Protein AF-A0A7Z9E527-F1 (afdb_monomer_lite)

pLDDT: mean 91.77, std 8.05, range [50.25, 98.88]

Foldseek 3Di:
DLVVLVCCCPWQAAPLFWKQDPLATDTNLDLLNLLSQLLQQCVQLFLLLVPLQDPLVQLVVLCCVQPVQDADPDDVCRQVRRLVCLVPPPFDADDRRQAGCDPDVLPVLVLVQVQVQLQVVQQQLLWGKDAQQAWEDQPFITGRARIFTANDDDAWAAAPRYIDAAGLEGEHEDGGNNCCSLVPVVQLSNLQRPRAWYWYQDPPVLDIWIWGHDPSHTDTDAADPVCWDDRPSRAQKIARSVLCDDPVNPSVDPPRVVHRIDGPDDDHRHNHDDHDHPDQAAQQDPQRQPAHQAAARHGSSLCRHQAAGSPFDDDPSGTAGRHLSNSSSSSSSSCNNGGSNRSCSSDRSSSNSVSSVVQVVQQVCQVVVLVVQVVLLVVLVVCCCPPQVFPWKWWFWPSQDPGGDGSSGATEMETAPRPDPPQVVSLVVSVVSDVVRRHHYDYQPDPPDRPVRVCRVVPRIDID

Secondary structure (DSSP, 8-state):
-HHHHHHHHHHSPPPS-EEEETTEEEETTBHHHHHHHHHHHHHHH-HHHHHTTS-HHHHHHHHHHHH-----SSHHHHHHHHHHHHHH--------------SS-THHHHHHHHHHHHHHHHHHHT-EEEETTSEEEETTEEE--SEEEE--TTS-EE-SSEEES--SEEEEEE-TT-HHIIIIIIHHHHHHHT-SEEEEEETTTTEEEEEEEETTEEEEEPP-TTS-B--SSSTTEEE-GGGTS-SS--TTSSS-SS-SEEE-S-PPPPPPPPP-SSS--TTSS-------SS--PPPHHHHHHHPPP--EEEETTEEEES-HHHHHHHHHHHHHHHHHHHHGGGS-HHHHHHHHHHHHHHHHTHHHHHHHHHHHHHHHHHHHHHHH----EEEESTTSSSSPP-TT--EEEEES---S--HHHHHHHHHHH-SSS-EEEEETT-TT--HHHHHHHHHT-EE-

Radius of gyration: 25.35 Å; chains: 1; bounding box: 60×42×80 Å

InterPro domains:
  IPR008538 Putative restriction endonuclease [PF05685] (104-223)
  IPR008538 Putative restriction endonuclease [cd06260] (107-224)
  IPR011335 Restriction endonuclease type II-like [SSF52980] (105-245)
  IPR012296 Nuclease, putative, TT1808 [G3DS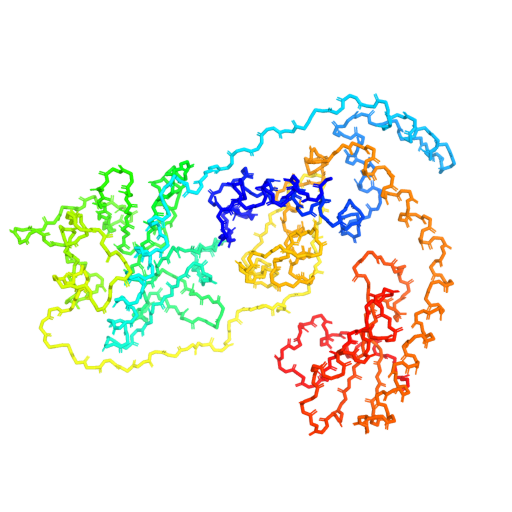A:3.90.1570.10] (95-245)

Sequence (464 aa):
MTSNLFNEFIDAGPEAKLELIESKLIVGNTLVGSRLLLKQILTGWGARAAIALAPIQQWLEALRLTYNAPIPDSTEAIITTLQTWAASFPYQPEDLIPGFRGEENHHNPIRSYISHSLWEIAERLGGQSFSRDFVMRLGNNGFTPDILLFLGPPRNTLREYYLEGPAEMVIEILRPGHEYADRIIKRDYYAAGGVPEYIILSLAQKEIEFWRLFNGKYERMAPDASGCYRPQSVPGLVFAPDNLWREDEDWYSWPQDPPIVYIEGTQPKGRRLRTVENGLGWGCLPFNPQLQLEPVPISFEQYISWSPEAKFEFWDGKPQIGSKEGIRNLMGMLLMTFGLADALKVLPPVEWVTALLETETLSWQDAQRKAVWWDLARQAATLLRSKYGVTRLGVIGDLVKPEPLNFWSEITLVVWDLTERKDYEIYHDLSNLSKEPEINFIEADSKYATLAQQQAISQLLVEI

Structure (mmCIF, N/CA/C/O backbone):
data_AF-A0A7Z9E527-F1
#
_entry.id   AF-A0A7Z9E527-F1
#
loop_
_atom_site.group_PDB
_atom_site.id
_atom_site.type_symbol
_atom_site.label_atom_id
_atom_site.label_alt_id
_atom_site.label_comp_id
_atom_site.label_asym_id
_atom_site.label_entity_id
_atom_site.label_seq_id
_atom_site.pdbx_PDB_ins_code
_atom_site.Cartn_x
_atom_site.Cartn_y
_atom_site.Cartn_z
_atom_site.occupancy
_atom_site.B_iso_or_equiv
_atom_site.auth_seq_id
_atom_site.auth_comp_id
_atom_site.auth_asym_id
_atom_site.auth_atom_id
_atom_site.pdbx_PDB_model_num
ATOM 1 N N . MET A 1 1 ? -1.640 22.005 12.078 1.00 50.25 1 MET A N 1
ATOM 2 C CA . MET A 1 1 ? -1.022 20.740 11.621 1.00 50.25 1 MET A CA 1
ATOM 3 C C . MET A 1 1 ? -1.557 20.296 10.262 1.00 50.25 1 MET A C 1
ATOM 5 O O . MET A 1 1 ? -0.746 19.957 9.415 1.00 50.25 1 MET A O 1
ATOM 9 N N . THR A 1 2 ? -2.868 20.374 10.002 1.00 59.31 2 THR A N 1
ATOM 10 C CA . THR A 1 2 ? -3.503 19.885 8.758 1.00 59.31 2 THR A CA 1
ATOM 11 C C . THR A 1 2 ? -2.984 20.513 7.456 1.00 59.31 2 THR A C 1
ATOM 13 O O . THR A 1 2 ? -2.770 19.783 6.496 1.00 59.31 2 THR A O 1
ATOM 16 N N . SER A 1 3 ? -2.722 21.827 7.410 1.00 66.00 3 SER A N 1
ATOM 17 C CA . SER A 1 3 ? -2.183 22.487 6.203 1.00 66.00 3 SER A CA 1
ATOM 18 C C . SER A 1 3 ? -0.763 22.031 5.858 1.00 66.00 3 SER A C 1
ATOM 20 O O . SER A 1 3 ? -0.445 21.844 4.691 1.00 66.00 3 SER A O 1
ATOM 22 N N . ASN A 1 4 ? 0.081 21.814 6.872 1.00 82.44 4 ASN A N 1
ATOM 23 C CA . ASN A 1 4 ? 1.461 21.377 6.664 1.00 82.44 4 ASN A CA 1
ATOM 24 C C . ASN A 1 4 ? 1.512 19.912 6.222 1.00 82.44 4 ASN A C 1
ATOM 26 O O . ASN A 1 4 ? 2.269 19.599 5.313 1.00 82.44 4 ASN A O 1
ATOM 30 N N . LEU A 1 5 ? 0.676 19.046 6.811 1.00 86.94 5 LEU A N 1
ATOM 31 C CA . LEU A 1 5 ? 0.593 17.640 6.407 1.00 86.94 5 LEU A CA 1
ATOM 32 C C . LEU A 1 5 ? 0.052 17.489 4.979 1.00 86.94 5 LEU A C 1
ATOM 34 O O . LEU A 1 5 ? 0.564 16.674 4.223 1.00 86.94 5 LEU A O 1
ATOM 38 N N . PHE A 1 6 ? -0.955 18.282 4.595 1.00 86.62 6 PHE A N 1
ATOM 39 C CA . PHE A 1 6 ? -1.461 18.282 3.221 1.00 86.62 6 PHE A CA 1
ATOM 40 C C . PHE A 1 6 ? -0.376 18.683 2.217 1.00 86.62 6 PHE A C 1
ATOM 42 O O . PHE A 1 6 ? -0.167 17.971 1.239 1.00 86.62 6 PHE A O 1
ATOM 49 N N . ASN A 1 7 ? 0.348 19.775 2.481 1.00 85.94 7 ASN A N 1
ATOM 50 C CA . ASN A 1 7 ? 1.437 20.215 1.608 1.00 85.94 7 ASN A CA 1
ATOM 51 C C . ASN A 1 7 ? 2.556 19.162 1.546 1.00 85.94 7 ASN A C 1
ATOM 53 O O . ASN A 1 7 ? 2.997 18.811 0.461 1.00 85.94 7 ASN A O 1
ATOM 57 N N . GLU A 1 8 ? 2.957 18.573 2.678 1.00 84.62 8 GLU A N 1
ATOM 58 C CA . GLU A 1 8 ? 3.933 17.471 2.699 1.00 84.62 8 GLU A CA 1
ATOM 59 C C . GLU A 1 8 ? 3.440 16.265 1.882 1.00 84.62 8 GLU A C 1
ATOM 61 O O . GLU A 1 8 ? 4.216 15.668 1.145 1.00 84.62 8 GLU A O 1
ATOM 66 N N . PHE A 1 9 ? 2.152 15.919 1.951 1.00 84.81 9 PHE A N 1
ATOM 67 C CA . PHE A 1 9 ? 1.571 14.812 1.187 1.00 84.81 9 PHE A CA 1
ATOM 68 C C . PHE A 1 9 ? 1.501 15.085 -0.323 1.00 84.81 9 PHE A C 1
ATOM 70 O O . PHE A 1 9 ? 1.750 14.190 -1.128 1.00 84.81 9 PHE A O 1
ATOM 77 N N . ILE A 1 10 ? 1.167 16.309 -0.731 1.00 82.75 10 ILE A N 1
ATOM 78 C CA . ILE A 1 10 ? 1.039 16.663 -2.149 1.00 82.75 10 ILE A CA 1
ATOM 79 C C . ILE A 1 10 ? 2.398 16.952 -2.789 1.00 82.75 10 ILE A C 1
ATOM 81 O O . ILE A 1 10 ? 2.657 16.452 -3.888 1.00 82.75 10 ILE A O 1
ATOM 85 N N . ASP A 1 11 ? 3.252 17.717 -2.112 1.00 79.94 11 ASP A N 1
ATOM 86 C CA . ASP A 1 11 ? 4.499 18.241 -2.674 1.00 79.94 11 ASP A CA 1
ATOM 87 C C . ASP A 1 11 ? 5.672 17.280 -2.458 1.00 79.94 11 ASP A C 1
ATOM 89 O O . ASP A 1 11 ? 6.475 17.068 -3.368 1.00 79.94 11 ASP A O 1
ATOM 93 N N . ALA A 1 12 ? 5.749 16.668 -1.271 1.00 80.25 12 ALA A N 1
ATOM 94 C CA . ALA A 1 12 ? 6.830 15.763 -0.877 1.00 80.25 12 ALA A CA 1
ATOM 95 C C . ALA A 1 12 ? 6.399 14.288 -0.797 1.00 80.25 12 ALA A C 1
ATOM 97 O O . ALA A 1 12 ? 7.238 13.419 -0.567 1.00 80.25 12 ALA A O 1
ATOM 98 N N . GLY A 1 13 ? 5.108 13.984 -0.982 1.00 79.44 13 GLY A N 1
ATOM 99 C CA . GLY A 1 13 ? 4.600 12.620 -0.905 1.00 79.44 13 GLY A CA 1
ATOM 100 C C . GLY A 1 13 ? 5.261 11.716 -1.945 1.00 79.44 13 GLY A C 1
ATOM 101 O O . GLY A 1 13 ? 5.498 12.155 -3.079 1.00 79.44 13 GLY A O 1
ATOM 102 N N . PRO A 1 14 ? 5.552 10.453 -1.584 1.00 83.31 14 PRO A N 1
ATOM 103 C CA . PRO A 1 14 ? 6.171 9.524 -2.513 1.00 83.31 14 PRO A CA 1
ATOM 104 C C . PRO A 1 14 ? 5.264 9.300 -3.726 1.00 83.31 14 PRO A C 1
ATOM 106 O O . PRO A 1 14 ? 4.044 9.493 -3.672 1.00 83.31 14 PRO A O 1
ATOM 109 N N . GLU A 1 15 ? 5.855 8.866 -4.838 1.00 84.81 15 GLU A N 1
ATOM 110 C CA . GLU A 1 15 ? 5.055 8.409 -5.966 1.00 84.81 15 GLU A CA 1
ATOM 111 C C . GLU A 1 15 ? 4.088 7.302 -5.512 1.00 84.81 15 GLU A C 1
ATOM 113 O O . GLU A 1 15 ? 4.453 6.402 -4.756 1.00 84.81 15 GLU A O 1
ATOM 118 N N . ALA A 1 16 ? 2.844 7.376 -5.989 1.00 88.06 16 ALA A N 1
ATOM 119 C CA . ALA A 1 16 ? 1.797 6.398 -5.713 1.00 88.06 16 ALA A CA 1
ATOM 120 C C . ALA A 1 16 ? 2.049 5.088 -6.484 1.00 88.06 16 ALA A C 1
ATOM 122 O O . ALA A 1 16 ? 1.355 4.781 -7.450 1.00 88.06 16 ALA A O 1
ATOM 123 N N . LYS A 1 17 ? 3.093 4.375 -6.060 1.00 91.69 17 LYS A N 1
ATOM 124 C CA . LYS A 1 17 ? 3.480 3.010 -6.425 1.00 91.69 17 LYS A CA 1
ATOM 125 C C . LYS A 1 17 ? 3.685 2.247 -5.116 1.00 91.69 17 LYS A C 1
ATOM 127 O O . LYS A 1 17 ? 4.332 2.766 -4.202 1.00 91.69 17 LYS A O 1
ATOM 132 N N . LEU A 1 18 ? 3.114 1.050 -5.024 1.00 96.00 18 LEU A N 1
ATOM 133 C CA . LEU A 1 18 ? 3.233 0.150 -3.876 1.00 96.00 18 LEU A CA 1
ATOM 134 C C . LEU A 1 18 ? 3.849 -1.154 -4.371 1.00 96.00 18 LEU A C 1
ATOM 136 O O . LEU A 1 18 ? 3.164 -1.946 -5.009 1.00 96.00 18 LEU A O 1
ATOM 140 N N . GLU A 1 19 ? 5.125 -1.383 -4.087 1.00 97.69 19 GLU A N 1
ATOM 141 C CA . GLU A 1 19 ? 5.887 -2.518 -4.613 1.00 97.69 19 GLU A CA 1
ATOM 142 C C . GLU A 1 19 ? 6.401 -3.408 -3.482 1.00 97.69 19 GLU A C 1
ATOM 144 O O . GLU A 1 19 ? 6.693 -2.943 -2.381 1.00 97.69 19 GLU A O 1
ATOM 149 N N . LEU A 1 20 ? 6.550 -4.700 -3.757 1.00 98.38 20 LEU A N 1
ATOM 150 C CA . LEU A 1 20 ? 7.229 -5.644 -2.880 1.00 98.38 20 LEU A CA 1
ATOM 151 C C . LEU A 1 20 ? 8.600 -5.959 -3.467 1.00 98.38 20 LEU A C 1
ATOM 153 O O . LEU A 1 20 ? 8.692 -6.646 -4.484 1.00 98.38 20 LEU A O 1
ATOM 157 N N . ILE A 1 21 ? 9.658 -5.495 -2.807 1.00 97.56 21 ILE A N 1
ATOM 158 C CA . ILE A 1 21 ? 11.041 -5.728 -3.227 1.00 97.56 21 ILE A CA 1
ATOM 159 C C . ILE A 1 21 ? 11.822 -6.232 -2.018 1.00 97.56 21 ILE A C 1
ATOM 161 O O . ILE A 1 21 ? 11.806 -5.610 -0.959 1.00 97.56 21 ILE A O 1
ATOM 165 N N . GLU A 1 22 ? 12.484 -7.380 -2.158 1.00 96.50 22 GLU A N 1
ATOM 166 C CA . GLU A 1 22 ? 13.292 -7.995 -1.092 1.00 96.50 22 GLU A CA 1
ATOM 167 C C . GLU A 1 22 ? 12.506 -8.213 0.209 1.00 96.50 22 GLU A C 1
ATOM 169 O O . GLU A 1 22 ? 13.005 -8.011 1.315 1.00 96.50 22 GLU A O 1
ATOM 174 N N . SER A 1 23 ? 11.255 -8.663 0.074 1.00 97.94 23 SER A N 1
ATOM 175 C CA . SER A 1 23 ? 10.326 -8.887 1.194 1.00 97.94 23 SER A CA 1
ATOM 176 C C . SER A 1 23 ? 9.984 -7.622 1.999 1.00 97.94 23 SER A C 1
ATOM 178 O O . SER A 1 23 ? 9.555 -7.724 3.148 1.00 97.94 23 SER A O 1
ATOM 180 N N . LYS A 1 24 ? 10.174 -6.432 1.418 1.00 98.56 24 LYS A N 1
ATOM 181 C CA . LYS A 1 24 ? 9.840 -5.132 2.010 1.00 98.56 24 LYS A CA 1
ATOM 182 C C . LYS A 1 24 ? 8.852 -4.387 1.129 1.00 98.56 24 LYS A C 1
ATOM 184 O O . LYS A 1 24 ? 8.922 -4.470 -0.097 1.00 98.56 24 LYS A O 1
ATOM 189 N N . LEU A 1 25 ? 7.966 -3.624 1.760 1.00 98.50 25 LEU A N 1
ATOM 190 C CA . LEU A 1 25 ? 7.065 -2.732 1.050 1.00 98.50 25 LEU A CA 1
ATOM 191 C C . LEU A 1 25 ? 7.818 -1.452 0.671 1.00 98.50 25 LEU A C 1
ATOM 193 O O . LEU A 1 25 ? 8.215 -0.668 1.538 1.00 98.50 25 LEU A O 1
ATOM 197 N N . ILE A 1 26 ? 7.998 -1.239 -0.626 1.00 97.44 26 ILE A N 1
ATOM 198 C CA . ILE A 1 26 ? 8.643 -0.070 -1.216 1.00 97.44 26 ILE A CA 1
ATOM 199 C C . ILE A 1 26 ? 7.571 0.864 -1.772 1.00 97.44 26 ILE A C 1
ATOM 201 O O . ILE A 1 26 ? 6.774 0.478 -2.624 1.00 97.44 26 ILE A O 1
ATOM 205 N N . VAL A 1 27 ? 7.557 2.101 -1.282 1.00 94.69 27 VAL A N 1
ATOM 206 C CA . VAL A 1 27 ? 6.617 3.141 -1.707 1.00 94.69 27 VAL A CA 1
ATOM 207 C C . VAL A 1 27 ? 7.379 4.210 -2.474 1.00 94.69 27 VAL A C 1
ATOM 209 O O . VAL A 1 27 ? 8.373 4.742 -1.981 1.00 94.69 27 VAL A O 1
ATOM 212 N N . GLY A 1 28 ? 6.921 4.537 -3.681 1.00 89.19 28 GLY A N 1
ATOM 213 C CA . GLY A 1 28 ? 7.570 5.546 -4.521 1.00 89.19 28 GLY A CA 1
ATOM 214 C C . GLY A 1 28 ? 9.040 5.230 -4.810 1.00 89.19 28 GLY A C 1
ATOM 215 O O . GLY A 1 28 ? 9.902 6.099 -4.700 1.00 89.19 28 GLY A O 1
ATOM 216 N N . ASN A 1 29 ? 9.329 3.971 -5.145 1.00 90.19 29 ASN A N 1
ATOM 217 C CA . ASN A 1 29 ? 10.642 3.456 -5.547 1.00 90.19 29 ASN A CA 1
ATOM 218 C C . ASN A 1 29 ? 11.749 3.452 -4.464 1.00 90.19 29 ASN A C 1
ATOM 220 O O . ASN A 1 29 ? 12.859 3.006 -4.755 1.00 90.19 29 ASN A O 1
ATOM 224 N N . THR A 1 30 ? 11.508 3.912 -3.226 1.00 93.00 30 THR A N 1
ATOM 225 C CA . THR A 1 30 ? 12.551 3.945 -2.177 1.00 93.00 30 THR A CA 1
ATOM 226 C C . THR A 1 30 ? 12.038 3.572 -0.782 1.00 93.00 30 THR A C 1
ATOM 228 O O . THR A 1 30 ? 10.877 3.784 -0.441 1.00 93.00 30 THR A O 1
ATOM 231 N N . LEU A 1 31 ? 12.932 3.069 0.083 1.00 95.12 31 LEU A N 1
ATOM 232 C CA . LEU A 1 31 ? 12.621 2.875 1.510 1.00 95.12 31 LEU A CA 1
ATOM 233 C C . LEU A 1 31 ? 12.364 4.200 2.239 1.00 95.12 31 LEU A C 1
ATOM 235 O O . LEU A 1 31 ? 11.575 4.237 3.180 1.00 95.12 31 LEU A O 1
ATOM 239 N N . VAL A 1 32 ? 12.996 5.293 1.799 1.00 94.75 32 VAL A N 1
ATOM 240 C CA . VAL A 1 32 ? 12.717 6.637 2.326 1.00 94.75 32 VAL A CA 1
ATOM 241 C C . VAL A 1 32 ? 11.265 7.021 2.032 1.00 94.75 32 VAL A C 1
ATOM 243 O O . VAL A 1 32 ? 10.595 7.554 2.912 1.00 94.75 32 VAL A O 1
ATOM 246 N N . GLY A 1 33 ? 10.747 6.675 0.849 1.00 94.69 33 GLY A N 1
ATOM 247 C CA . GLY A 1 33 ? 9.344 6.878 0.484 1.00 94.69 33 GLY A CA 1
ATOM 248 C C . GLY A 1 33 ? 8.393 6.065 1.357 1.00 94.69 33 GLY A C 1
ATOM 249 O O . GLY A 1 33 ? 7.416 6.615 1.867 1.00 94.69 33 GLY A O 1
ATOM 250 N N . SER A 1 34 ? 8.722 4.799 1.636 1.00 97.50 34 SER A N 1
ATOM 251 C CA . SER A 1 34 ? 7.969 3.975 2.596 1.00 97.50 34 SER A CA 1
ATOM 252 C C . SER A 1 34 ? 7.934 4.608 3.987 1.00 97.50 34 SER A C 1
ATOM 254 O O . SER A 1 34 ? 6.889 4.639 4.638 1.00 97.50 34 SER A O 1
ATOM 256 N N . ARG A 1 35 ? 9.065 5.157 4.443 1.00 97.19 35 ARG A N 1
ATOM 257 C CA . ARG A 1 35 ? 9.179 5.782 5.764 1.00 97.19 35 ARG A CA 1
ATOM 258 C C . ARG A 1 35 ? 8.411 7.095 5.851 1.00 97.19 35 ARG A C 1
ATOM 260 O O . ARG A 1 35 ? 7.727 7.334 6.845 1.00 97.19 35 ARG A O 1
ATOM 267 N N . LEU A 1 36 ? 8.477 7.911 4.798 1.00 95.62 36 LEU A N 1
ATOM 268 C CA . LEU A 1 36 ? 7.698 9.141 4.703 1.00 95.62 36 LEU A CA 1
ATOM 269 C C . LEU A 1 36 ? 6.203 8.833 4.707 1.00 95.62 36 LEU A C 1
ATOM 271 O O . LEU A 1 36 ? 5.456 9.481 5.438 1.00 95.62 36 LEU A O 1
ATOM 275 N N . LEU A 1 37 ? 5.765 7.816 3.960 1.00 96.12 37 LEU A N 1
ATOM 276 C CA . LEU A 1 37 ? 4.358 7.440 3.970 1.00 96.12 37 LEU A CA 1
ATOM 277 C C . LEU A 1 37 ? 3.911 6.960 5.357 1.00 96.12 37 LEU A C 1
ATOM 279 O O . LEU A 1 37 ? 2.846 7.362 5.819 1.00 96.12 37 LEU A O 1
ATOM 283 N N . LEU A 1 38 ? 4.725 6.155 6.053 1.00 98.00 38 LEU A N 1
ATOM 284 C CA . LEU A 1 38 ? 4.427 5.736 7.426 1.00 98.00 38 LEU A CA 1
ATOM 285 C C . LEU A 1 38 ? 4.270 6.947 8.357 1.00 98.00 38 LEU A C 1
ATOM 287 O O . LEU A 1 38 ? 3.288 7.021 9.096 1.00 98.00 38 LEU A O 1
ATOM 291 N N . LYS A 1 39 ? 5.192 7.916 8.282 1.00 96.50 39 LYS A N 1
ATOM 292 C CA . LYS A 1 39 ? 5.107 9.182 9.024 1.00 96.50 39 LYS A CA 1
ATOM 293 C C . LYS A 1 39 ? 3.798 9.911 8.718 1.00 96.50 39 LYS A C 1
ATOM 295 O O . LYS A 1 39 ? 3.057 10.223 9.642 1.00 96.50 39 LYS A O 1
ATOM 300 N N . GLN A 1 40 ? 3.480 10.132 7.442 1.00 95.25 40 GLN A N 1
ATOM 301 C CA . GLN A 1 40 ? 2.278 10.859 7.017 1.00 95.25 40 GLN A CA 1
ATOM 302 C C . GLN A 1 40 ? 0.989 10.165 7.473 1.00 95.25 40 GLN A C 1
ATOM 304 O O . GLN A 1 40 ? 0.070 10.823 7.970 1.00 95.25 40 GLN A O 1
ATOM 309 N N . ILE A 1 41 ? 0.926 8.836 7.341 1.00 96.88 41 ILE A N 1
ATOM 310 C CA . ILE A 1 41 ? -0.193 8.034 7.836 1.00 96.88 41 ILE A CA 1
ATOM 311 C C . ILE A 1 41 ? -0.321 8.212 9.348 1.00 96.88 41 ILE A C 1
ATOM 313 O O . ILE A 1 41 ? -1.418 8.491 9.816 1.00 96.88 41 ILE A O 1
ATOM 317 N N . LEU A 1 42 ? 0.762 8.097 10.119 1.00 97.31 42 LEU A N 1
ATOM 318 C CA . LEU A 1 42 ? 0.699 8.193 11.579 1.00 97.31 42 LEU A CA 1
ATOM 319 C C . LEU A 1 42 ? 0.446 9.616 12.085 1.00 97.31 42 LEU A C 1
ATOM 321 O O . LEU A 1 42 ? -0.233 9.772 13.093 1.00 97.31 42 LEU A O 1
ATOM 325 N N . THR A 1 43 ? 0.885 10.653 11.369 1.00 95.38 43 THR A N 1
ATOM 326 C CA . THR A 1 43 ? 0.499 12.041 11.668 1.00 95.38 43 THR A CA 1
ATOM 327 C C . THR A 1 43 ? -0.998 12.274 11.427 1.00 95.38 43 THR A C 1
ATOM 329 O O . THR A 1 43 ? -1.623 13.039 12.156 1.00 95.38 43 THR A O 1
ATOM 332 N N . GLY A 1 44 ? -1.592 11.622 10.418 1.00 95.69 44 GLY A N 1
ATOM 333 C CA . GLY A 1 44 ? -3.017 11.766 10.093 1.00 95.69 44 GLY A CA 1
ATOM 334 C C . GLY A 1 44 ? -3.960 10.861 10.900 1.00 95.69 44 GLY A C 1
ATOM 335 O O . GLY A 1 44 ? -5.032 11.293 11.313 1.00 95.69 44 GLY A O 1
ATOM 336 N N . TRP A 1 45 ? -3.581 9.602 11.116 1.00 96.81 45 TRP A N 1
ATOM 337 C CA . TRP A 1 45 ? -4.390 8.574 11.788 1.00 96.81 45 TRP A CA 1
ATOM 338 C C . TRP A 1 45 ? -4.039 8.389 13.268 1.00 96.81 45 TRP A C 1
ATOM 340 O O . TRP A 1 45 ? -4.835 7.828 14.020 1.00 96.81 45 TRP A O 1
ATOM 350 N N . GLY A 1 46 ? -2.877 8.881 13.697 1.00 97.19 46 GLY A N 1
ATOM 351 C CA . GLY A 1 46 ? -2.400 8.815 15.073 1.00 97.19 46 GLY A CA 1
ATOM 352 C C . GLY A 1 46 ? -1.706 7.499 15.435 1.00 97.19 46 GLY A C 1
ATOM 353 O O . GLY A 1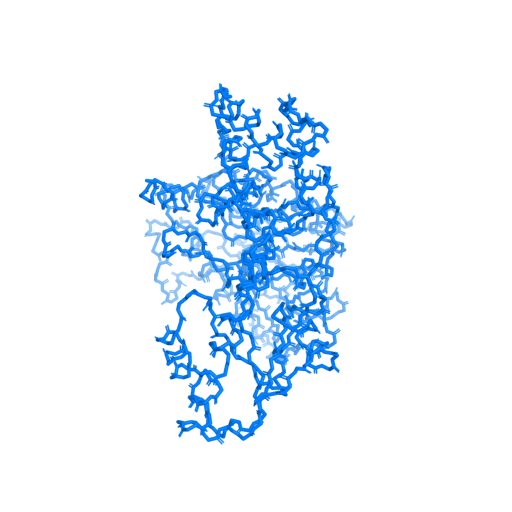 46 ? -1.960 6.436 14.866 1.00 97.19 46 GLY A O 1
ATOM 354 N N . ALA A 1 47 ? -0.860 7.555 16.465 1.00 98.19 47 ALA A N 1
ATOM 355 C CA . ALA A 1 47 ? -0.117 6.403 16.982 1.00 98.19 47 ALA A CA 1
ATOM 356 C C . ALA A 1 47 ? -1.017 5.251 17.482 1.00 98.19 47 ALA A C 1
ATOM 358 O O . ALA A 1 47 ? -0.625 4.087 17.402 1.00 98.19 47 ALA A O 1
ATOM 359 N N . ARG A 1 48 ? -2.248 5.537 17.939 1.00 97.94 48 ARG A N 1
ATOM 360 C CA . ARG A 1 48 ? -3.220 4.503 18.356 1.00 97.94 48 ARG A CA 1
ATOM 361 C C . ARG A 1 48 ? -3.572 3.534 17.229 1.00 97.94 48 ARG A C 1
ATOM 363 O O . ARG A 1 48 ? -3.824 2.360 17.497 1.00 97.94 48 ARG A O 1
ATOM 370 N N . ALA A 1 49 ? -3.554 4.014 15.987 1.00 98.19 49 ALA A N 1
ATOM 371 C CA . ALA A 1 49 ? -3.805 3.200 14.810 1.00 98.19 49 ALA A CA 1
ATOM 372 C C . ALA A 1 49 ? -2.725 2.119 14.630 1.00 98.19 49 ALA A C 1
ATOM 374 O O . ALA A 1 49 ? -3.053 0.963 14.368 1.00 98.19 49 ALA A O 1
ATOM 375 N N . ALA A 1 50 ? -1.454 2.458 14.868 1.00 98.56 50 ALA A N 1
ATOM 376 C CA . ALA A 1 50 ? -0.363 1.484 14.875 1.00 98.56 50 ALA A CA 1
ATOM 377 C C . ALA A 1 50 ? -0.404 0.591 16.116 1.00 98.56 50 ALA A C 1
ATOM 379 O O . ALA A 1 50 ? -0.260 -0.623 15.995 1.00 98.56 50 ALA A O 1
ATOM 380 N N . ILE A 1 51 ? -0.655 1.166 17.298 1.00 98.25 51 ILE A N 1
ATOM 381 C CA . ILE A 1 51 ? -0.684 0.410 18.557 1.00 98.25 51 ILE A CA 1
ATOM 382 C C . ILE A 1 51 ? -1.700 -0.729 18.513 1.00 98.25 51 ILE A C 1
ATOM 384 O O . ILE A 1 51 ? -1.419 -1.813 19.007 1.00 98.25 51 ILE A O 1
ATOM 388 N N . ALA A 1 52 ? -2.836 -0.530 17.845 1.00 97.81 52 ALA A N 1
ATOM 389 C CA . ALA A 1 52 ? -3.848 -1.565 17.663 1.00 97.81 52 ALA A CA 1
ATOM 390 C C . ALA A 1 52 ? -3.371 -2.809 16.876 1.00 97.81 52 ALA A C 1
ATOM 392 O O . ALA A 1 52 ? -4.076 -3.814 16.875 1.00 97.81 52 ALA A O 1
ATOM 393 N N . LEU A 1 53 ? -2.210 -2.762 16.210 1.00 98.31 53 LEU A N 1
ATOM 394 C CA . LEU A 1 53 ? -1.681 -3.853 15.381 1.00 98.31 53 LEU A CA 1
ATOM 395 C C . LEU A 1 53 ? -0.680 -4.767 16.103 1.00 98.31 53 LEU A C 1
ATOM 397 O O . LEU A 1 53 ? -0.299 -5.792 15.544 1.00 98.31 53 LEU A O 1
ATOM 401 N N . ALA A 1 54 ? -0.245 -4.425 17.320 1.00 97.25 54 ALA A N 1
ATOM 402 C CA . ALA A 1 54 ? 0.656 -5.268 18.107 1.00 97.25 54 ALA A CA 1
ATOM 403 C C . ALA A 1 54 ? 0.385 -5.147 19.615 1.00 97.25 54 ALA A C 1
ATOM 405 O O . ALA A 1 54 ? -0.110 -4.117 20.072 1.00 97.25 54 ALA A O 1
ATOM 406 N N . PRO A 1 55 ? 0.728 -6.168 20.422 1.00 95.12 55 PRO A N 1
ATOM 407 C CA . PRO A 1 55 ? 0.561 -6.105 21.869 1.00 95.12 55 PRO A CA 1
ATOM 408 C C . PRO A 1 55 ? 1.279 -4.903 22.495 1.00 95.12 55 PRO A C 1
ATOM 410 O O . PRO A 1 55 ? 2.410 -4.580 22.129 1.00 95.12 55 PRO A O 1
ATOM 413 N N . ILE A 1 56 ? 0.659 -4.294 23.506 1.00 92.81 56 ILE A N 1
ATOM 414 C CA . ILE A 1 56 ? 1.185 -3.116 24.221 1.00 92.81 56 ILE A CA 1
ATOM 415 C C . ILE A 1 56 ? 2.590 -3.370 24.777 1.00 92.81 56 ILE A C 1
ATOM 417 O O . ILE A 1 56 ? 3.452 -2.497 24.709 1.00 92.81 56 ILE A O 1
ATOM 421 N N . GLN A 1 57 ? 2.863 -4.589 25.244 1.00 92.25 57 GLN A N 1
ATOM 422 C CA . GLN A 1 57 ? 4.176 -4.987 25.748 1.00 92.25 57 GLN A CA 1
ATOM 423 C C . GLN A 1 57 ? 5.272 -4.882 24.679 1.00 92.25 57 GLN A C 1
ATOM 425 O O . GLN A 1 57 ? 6.395 -4.513 25.008 1.00 92.25 57 GLN A O 1
ATOM 430 N N . GLN A 1 58 ? 4.963 -5.153 23.406 1.00 96.19 58 GLN A N 1
ATOM 431 C CA . GLN A 1 58 ? 5.944 -5.004 22.330 1.00 96.19 58 GLN A CA 1
ATOM 432 C C . GLN A 1 58 ? 6.252 -3.532 22.042 1.00 96.19 58 GLN A C 1
ATOM 434 O O . GLN A 1 58 ? 7.403 -3.191 21.791 1.00 96.19 58 GLN A O 1
ATOM 439 N N . TRP A 1 59 ? 5.255 -2.649 22.126 1.00 97.12 59 TRP A N 1
ATOM 440 C CA . TRP A 1 59 ? 5.461 -1.206 21.967 1.00 97.12 59 TRP A CA 1
ATOM 441 C C . TRP A 1 59 ? 6.260 -0.596 23.116 1.00 97.12 59 TRP A C 1
ATOM 443 O O . TRP A 1 59 ? 7.129 0.243 22.884 1.00 97.12 59 TRP A O 1
ATOM 453 N N . LEU A 1 60 ? 6.002 -1.039 24.348 1.00 94.56 60 LEU A N 1
ATOM 454 C CA . LEU A 1 60 ? 6.816 -0.677 25.505 1.00 94.56 60 LEU A CA 1
ATOM 455 C C . LEU A 1 60 ? 8.265 -1.132 25.296 1.00 94.56 60 LEU A C 1
ATOM 457 O O . LEU A 1 60 ? 9.186 -0.327 25.397 1.00 94.56 60 LEU A O 1
ATOM 461 N N . GLU A 1 61 ? 8.482 -2.386 24.910 1.00 95.50 61 GLU A N 1
ATOM 462 C CA . GLU A 1 61 ? 9.830 -2.884 24.638 1.00 95.50 61 GLU A CA 1
ATOM 463 C C . GLU A 1 61 ? 10.520 -2.126 23.490 1.00 95.50 61 GLU A C 1
ATOM 465 O O . GLU A 1 61 ? 11.696 -1.781 23.598 1.00 95.50 61 GLU A O 1
ATOM 470 N N . ALA A 1 62 ? 9.787 -1.767 22.434 1.00 97.81 62 ALA A N 1
ATOM 471 C CA . ALA A 1 62 ? 10.296 -0.920 21.359 1.00 97.81 62 ALA A CA 1
ATOM 472 C C . ALA A 1 62 ? 10.727 0.467 21.876 1.00 97.81 62 ALA A C 1
ATOM 474 O O . ALA A 1 62 ? 11.819 0.926 21.549 1.00 97.81 62 ALA A O 1
ATOM 475 N N . LEU A 1 63 ? 9.935 1.121 22.739 1.00 96.94 63 LEU A N 1
ATOM 476 C CA . LEU A 1 63 ? 10.307 2.404 23.359 1.00 96.94 63 LEU A CA 1
ATOM 477 C C . LEU A 1 63 ? 11.573 2.273 24.218 1.00 96.94 63 LEU A C 1
ATOM 479 O O . LEU A 1 63 ? 12.434 3.160 24.201 1.00 96.94 63 LEU A O 1
ATOM 483 N N . ARG A 1 64 ? 11.701 1.161 24.951 1.00 95.00 64 ARG A N 1
ATOM 484 C CA . ARG A 1 64 ? 12.891 0.850 25.749 1.00 95.00 64 ARG A CA 1
ATOM 485 C C . ARG A 1 64 ? 14.126 0.713 24.863 1.00 95.00 64 ARG A C 1
ATOM 487 O O . ARG A 1 64 ? 15.142 1.326 25.164 1.00 95.00 64 ARG A O 1
ATOM 494 N N . LEU A 1 65 ? 14.039 -0.050 23.776 1.00 96.69 65 LEU A N 1
ATOM 495 C CA . LEU A 1 65 ? 15.165 -0.299 22.873 1.00 96.69 65 LEU A CA 1
ATOM 496 C C . LEU A 1 65 ? 15.566 0.938 22.065 1.00 96.69 65 LEU A C 1
ATOM 498 O O . LEU A 1 65 ? 16.754 1.219 21.927 1.00 96.69 65 LEU A O 1
ATOM 502 N N . THR A 1 66 ? 14.592 1.689 21.554 1.00 96.50 66 THR A N 1
ATOM 503 C CA . THR A 1 66 ? 14.850 2.821 20.653 1.00 96.50 66 THR A CA 1
ATOM 504 C C . THR A 1 66 ? 15.307 4.070 21.397 1.00 96.50 66 THR A C 1
ATOM 506 O O . THR A 1 66 ? 16.176 4.791 20.907 1.00 96.50 66 THR A O 1
ATOM 509 N N . TYR A 1 67 ? 14.739 4.341 22.577 1.00 95.94 67 TYR A N 1
ATOM 510 C CA . TYR A 1 67 ? 14.945 5.608 23.287 1.00 95.94 67 TYR A CA 1
ATOM 511 C C . TYR A 1 67 ? 15.444 5.465 24.725 1.00 95.94 67 TYR A C 1
ATOM 513 O O . TYR A 1 67 ? 15.566 6.477 25.417 1.00 95.94 67 TYR A O 1
ATOM 521 N N . ASN A 1 68 ? 15.730 4.244 25.194 1.00 95.06 68 ASN A N 1
ATOM 522 C CA . ASN A 1 68 ? 16.024 3.966 26.604 1.00 95.06 68 ASN A CA 1
ATOM 523 C C . ASN A 1 68 ? 14.924 4.499 27.537 1.00 95.06 68 ASN A C 1
ATOM 525 O O . ASN A 1 68 ? 15.212 5.075 28.588 1.00 95.06 68 ASN A O 1
ATOM 529 N N . ALA A 1 69 ? 13.657 4.341 27.132 1.00 94.06 69 ALA A N 1
ATOM 530 C CA . ALA A 1 69 ? 12.521 4.781 27.930 1.00 94.06 69 ALA A CA 1
ATOM 531 C C . ALA A 1 69 ? 12.540 4.129 29.330 1.00 94.06 69 ALA A C 1
ATOM 533 O O . ALA A 1 69 ? 12.793 2.924 29.441 1.00 94.06 69 ALA A O 1
ATOM 534 N N . PRO A 1 70 ? 12.257 4.884 30.407 1.00 91.12 70 PRO A N 1
ATOM 535 C CA . PRO A 1 70 ? 12.148 4.332 31.748 1.00 91.12 70 PRO A CA 1
ATOM 536 C C . PRO A 1 70 ? 10.798 3.624 31.877 1.00 91.12 70 PRO A C 1
ATOM 538 O O . PRO A 1 70 ? 9.771 4.280 32.033 1.00 91.12 70 PRO A O 1
ATOM 541 N N . ILE A 1 71 ? 10.798 2.292 31.797 1.00 85.69 71 ILE A N 1
ATOM 542 C CA . ILE A 1 71 ? 9.591 1.459 31.907 1.00 85.69 71 ILE A CA 1
ATOM 543 C C . ILE A 1 71 ? 9.632 0.718 33.251 1.00 85.69 71 ILE A C 1
ATOM 545 O O . ILE A 1 71 ? 10.364 -0.263 33.368 1.00 85.69 71 ILE A O 1
ATOM 549 N N . PRO A 1 72 ? 8.925 1.212 34.287 1.00 74.88 72 PRO A N 1
ATOM 550 C CA . PRO A 1 72 ? 8.837 0.556 35.589 1.00 74.88 72 PRO A CA 1
ATOM 551 C C . PRO A 1 72 ? 8.120 -0.796 35.536 1.00 74.88 72 PRO A C 1
ATOM 553 O O . PRO A 1 72 ? 7.326 -1.053 34.637 1.00 74.88 72 PRO A O 1
ATOM 556 N N . ASP A 1 73 ? 8.309 -1.605 36.578 1.00 73.06 73 ASP A N 1
ATOM 557 C CA . ASP A 1 73 ? 7.651 -2.912 36.714 1.00 73.06 73 ASP A CA 1
ATOM 558 C C . ASP A 1 73 ? 6.167 -2.829 37.145 1.00 73.06 73 ASP A C 1
ATOM 560 O O . ASP A 1 73 ? 5.455 -3.830 37.080 1.00 73.06 73 ASP A O 1
ATOM 564 N N . 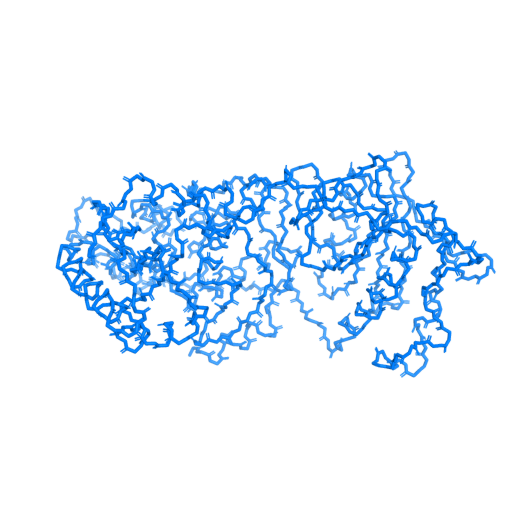SER A 1 74 ? 5.672 -1.668 37.605 1.00 68.88 74 SER A N 1
ATOM 565 C CA . SER A 1 74 ? 4.290 -1.496 38.093 1.00 68.88 74 SER A CA 1
ATOM 566 C C . SER A 1 74 ? 3.473 -0.483 37.282 1.00 68.88 74 SER A C 1
ATOM 568 O O . SER A 1 74 ? 3.937 0.615 36.976 1.00 68.88 74 SER A O 1
ATOM 570 N N . THR A 1 75 ? 2.212 -0.820 36.983 1.00 66.62 75 THR A N 1
ATOM 571 C CA . THR A 1 75 ? 1.324 -0.057 36.082 1.00 66.62 75 THR A CA 1
ATOM 572 C C . THR A 1 75 ? 1.146 1.409 36.476 1.00 66.62 75 THR A C 1
ATOM 574 O O . THR A 1 75 ? 1.224 2.284 35.625 1.00 66.62 75 THR A O 1
ATOM 577 N N . GLU A 1 76 ? 0.948 1.714 37.756 1.00 66.62 76 GLU A N 1
ATOM 578 C CA . GLU A 1 76 ? 0.703 3.092 38.209 1.00 66.62 76 GLU A CA 1
ATOM 579 C C . GLU A 1 76 ? 1.967 3.968 38.131 1.00 66.62 76 GLU A C 1
ATOM 581 O O . GLU A 1 76 ? 1.909 5.140 37.748 1.00 66.62 76 GLU A O 1
ATOM 586 N N . ALA A 1 77 ? 3.137 3.379 38.402 1.00 66.19 77 ALA A N 1
ATOM 587 C CA . ALA A 1 77 ? 4.420 4.053 38.239 1.00 66.19 77 ALA A CA 1
ATOM 588 C C . ALA A 1 77 ? 4.770 4.264 36.756 1.00 66.19 77 ALA A C 1
ATOM 590 O O . ALA A 1 77 ? 5.382 5.283 36.424 1.00 66.19 77 ALA A O 1
ATOM 591 N N . ILE A 1 78 ? 4.363 3.337 35.873 1.00 72.38 78 ILE A N 1
ATOM 592 C CA . ILE A 1 78 ? 4.547 3.425 34.415 1.00 72.38 78 ILE A CA 1
ATOM 593 C C . ILE A 1 78 ? 3.912 4.705 33.882 1.00 72.38 78 ILE A C 1
ATOM 595 O O . ILE A 1 78 ? 4.611 5.472 33.230 1.00 72.38 78 ILE A O 1
ATOM 599 N N . ILE A 1 79 ? 2.647 4.990 34.213 1.00 77.50 79 ILE A N 1
ATOM 600 C CA . ILE A 1 79 ? 1.910 6.137 33.653 1.00 77.50 79 ILE A CA 1
ATOM 601 C C . ILE A 1 79 ? 2.650 7.456 33.914 1.00 77.50 79 ILE A C 1
ATOM 603 O O . ILE A 1 79 ? 3.046 8.148 32.977 1.00 77.50 79 ILE A O 1
ATOM 607 N N . THR A 1 80 ? 2.895 7.780 35.184 1.00 80.50 80 THR A N 1
ATOM 608 C CA . THR A 1 80 ? 3.465 9.084 35.564 1.00 80.50 80 THR A CA 1
ATOM 609 C C . THR A 1 80 ? 4.912 9.236 35.085 1.00 80.50 80 THR A C 1
ATOM 611 O O . THR A 1 80 ? 5.313 10.302 34.606 1.00 80.50 80 THR A O 1
ATOM 614 N N . THR A 1 81 ? 5.702 8.162 35.183 1.00 87.50 81 THR A N 1
ATOM 615 C CA . THR A 1 81 ? 7.119 8.168 34.793 1.00 87.50 81 THR A CA 1
ATOM 616 C C . THR A 1 81 ? 7.277 8.311 33.279 1.00 87.50 81 THR A C 1
ATOM 618 O O . THR A 1 81 ? 8.016 9.191 32.831 1.00 87.50 81 THR A O 1
ATOM 621 N N . LEU A 1 82 ? 6.557 7.509 32.480 1.00 90.12 82 LEU A N 1
ATOM 622 C CA . LEU A 1 82 ? 6.648 7.569 31.017 1.00 90.12 82 LEU A CA 1
ATOM 623 C C . LEU A 1 82 ? 6.111 8.886 30.461 1.00 90.12 82 LEU A C 1
ATOM 625 O O . LEU A 1 82 ? 6.735 9.437 29.560 1.00 90.12 82 LEU A O 1
ATOM 629 N N . GLN A 1 83 ? 5.006 9.420 30.993 1.00 91.31 83 GLN A N 1
ATOM 630 C CA . GLN A 1 83 ? 4.468 10.708 30.535 1.00 91.31 83 GLN A CA 1
ATOM 631 C C . GLN A 1 83 ? 5.468 11.844 30.759 1.00 91.31 83 GLN A C 1
ATOM 633 O O . GLN A 1 83 ? 5.740 12.620 29.843 1.00 91.31 83 GLN A O 1
ATOM 638 N N . THR A 1 84 ? 6.054 11.916 31.958 1.00 93.00 84 THR A N 1
ATOM 639 C CA . THR A 1 84 ? 7.027 12.963 32.310 1.00 93.00 84 THR A CA 1
ATOM 640 C C . THR A 1 84 ? 8.289 12.862 31.450 1.00 93.00 84 THR A C 1
ATOM 642 O O . THR A 1 84 ? 8.791 13.869 30.942 1.00 93.00 84 THR A O 1
ATOM 645 N N . TRP A 1 85 ? 8.794 11.643 31.248 1.00 95.75 85 TRP A N 1
ATOM 646 C CA . TRP A 1 85 ? 9.936 11.393 30.374 1.00 95.75 85 TRP A CA 1
ATOM 647 C C . TRP A 1 85 ? 9.632 11.774 28.920 1.00 95.75 85 TRP A C 1
ATOM 649 O O . TRP A 1 85 ? 10.372 12.550 28.323 1.00 95.75 85 TRP A O 1
ATOM 659 N N . ALA A 1 86 ? 8.520 11.297 28.360 1.00 96.00 86 ALA A N 1
ATOM 660 C CA . ALA A 1 86 ? 8.194 11.512 26.955 1.00 96.00 86 ALA A CA 1
ATOM 661 C C . ALA A 1 86 ? 7.953 12.992 26.633 1.00 96.00 86 ALA A C 1
ATOM 663 O O . ALA A 1 86 ? 8.374 13.464 25.579 1.00 96.00 86 ALA A O 1
ATOM 664 N N . ALA A 1 87 ? 7.339 13.739 27.558 1.00 95.19 87 ALA A N 1
ATOM 665 C CA . ALA A 1 87 ? 7.111 15.176 27.415 1.00 95.19 87 ALA A CA 1
ATOM 666 C C . ALA A 1 87 ? 8.404 16.010 27.432 1.00 95.19 87 ALA A C 1
ATOM 668 O O . ALA A 1 87 ? 8.424 17.117 26.900 1.00 95.19 87 ALA A O 1
ATOM 669 N N . SER A 1 88 ? 9.475 15.498 28.044 1.00 95.12 88 SER A N 1
ATOM 670 C CA . SER A 1 88 ? 10.779 16.170 28.122 1.00 95.12 88 SER A CA 1
ATOM 671 C C . SER A 1 88 ? 11.814 15.609 27.141 1.00 95.12 88 SER A C 1
ATOM 673 O O . SER A 1 88 ? 12.929 16.127 27.066 1.00 95.12 88 SER A O 1
ATOM 675 N N . PHE A 1 89 ? 11.463 14.572 26.373 1.00 96.44 89 PHE A N 1
ATOM 676 C CA . PHE A 1 89 ? 12.387 13.924 25.454 1.00 96.44 89 PHE A CA 1
ATOM 677 C C . PHE A 1 89 ? 12.745 14.860 24.284 1.00 96.44 89 PHE A C 1
ATOM 679 O O . PHE A 1 89 ? 11.843 15.333 23.585 1.00 96.44 89 PHE A O 1
ATOM 686 N N . PRO A 1 90 ? 14.039 15.120 24.011 1.00 94.69 90 PRO A N 1
ATOM 687 C CA . PRO A 1 90 ? 14.460 16.013 22.936 1.00 94.69 90 PRO A CA 1
ATOM 688 C C . PRO A 1 90 ? 14.352 15.316 21.571 1.00 94.69 90 PRO A C 1
ATOM 690 O O . PRO A 1 90 ? 15.348 14.897 20.983 1.00 94.69 90 PRO A O 1
ATOM 693 N N . TYR A 1 91 ? 13.128 15.176 21.064 1.00 94.88 91 TYR A N 1
ATOM 694 C CA . TYR A 1 91 ? 12.869 14.571 19.759 1.00 94.88 91 TYR A CA 1
ATOM 695 C C . TYR A 1 91 ? 13.382 15.459 18.620 1.00 94.88 91 TYR A C 1
ATOM 697 O O . TYR A 1 91 ? 13.153 16.669 18.606 1.00 94.88 91 TYR A O 1
ATOM 705 N N . GLN A 1 92 ? 14.051 14.837 17.653 1.00 92.94 92 GLN A N 1
ATOM 706 C CA . GLN A 1 92 ? 14.434 15.455 16.389 1.00 92.94 92 GLN A CA 1
ATOM 707 C C . GLN A 1 92 ? 13.795 14.639 15.262 1.00 92.94 92 GLN A C 1
ATOM 709 O O . GLN A 1 92 ? 14.117 13.454 15.145 1.00 92.94 92 GLN A O 1
ATOM 714 N N . PRO A 1 93 ? 12.874 15.221 14.474 1.00 88.81 93 PRO A N 1
ATOM 715 C CA . PRO A 1 93 ? 12.262 14.513 13.362 1.00 88.81 93 PRO A CA 1
ATOM 716 C C . PRO A 1 93 ? 13.302 14.218 12.286 1.00 88.81 93 PRO A C 1
ATOM 718 O O . PRO A 1 93 ? 14.186 15.031 12.015 1.00 88.81 93 PRO A O 1
ATOM 721 N N . GLU A 1 94 ? 13.172 13.059 11.655 1.00 89.44 94 GLU A N 1
ATOM 722 C CA . GLU A 1 94 ? 14.000 12.713 10.508 1.00 89.44 94 GLU A CA 1
ATOM 723 C C . GLU A 1 94 ? 13.651 13.577 9.293 1.00 89.44 94 GLU A C 1
ATOM 725 O O . GLU A 1 94 ? 12.478 13.858 9.023 1.00 89.44 94 GLU A O 1
ATOM 730 N N . ASP A 1 95 ? 14.684 13.964 8.546 1.00 87.12 95 ASP A N 1
ATOM 731 C CA . ASP A 1 95 ? 14.538 14.632 7.258 1.00 87.12 95 ASP A CA 1
ATOM 732 C C . ASP A 1 95 ? 14.357 13.574 6.161 1.00 87.12 95 ASP A C 1
ATOM 734 O O . ASP A 1 95 ? 15.289 12.846 5.809 1.00 87.12 95 ASP A O 1
ATOM 738 N N . LEU A 1 96 ? 13.120 13.420 5.686 1.00 89.75 96 LEU A N 1
ATOM 739 C CA . LEU A 1 96 ? 12.721 12.373 4.747 1.00 89.75 96 LEU A CA 1
ATOM 740 C C . LEU A 1 96 ? 12.431 12.991 3.380 1.00 89.75 96 LEU A C 1
ATOM 742 O O . LEU A 1 96 ? 11.365 13.562 3.164 1.00 89.75 96 LEU A O 1
ATOM 746 N N . ILE A 1 97 ? 13.371 12.827 2.450 1.00 85.25 97 ILE A N 1
ATOM 747 C CA . ILE A 1 97 ? 13.272 13.333 1.076 1.00 85.25 97 ILE A CA 1
ATOM 748 C C . ILE A 1 97 ? 13.383 12.134 0.119 1.00 85.25 97 ILE A C 1
ATOM 750 O O . ILE A 1 97 ? 14.493 11.719 -0.214 1.00 85.25 97 ILE A O 1
ATOM 754 N N . PRO A 1 98 ? 12.260 11.521 -0.302 1.00 80.62 98 PRO A N 1
ATOM 755 C CA . PRO A 1 98 ? 12.278 10.300 -1.113 1.00 80.62 98 PRO A CA 1
ATOM 756 C C . PRO A 1 98 ? 12.497 10.540 -2.615 1.00 80.62 98 PRO A C 1
ATOM 758 O O . PRO A 1 98 ? 12.501 9.576 -3.377 1.00 80.62 98 PRO A O 1
ATOM 761 N N . GLY A 1 99 ? 12.637 11.804 -3.024 1.00 77.19 99 GLY A N 1
ATOM 762 C CA . GLY A 1 99 ? 12.521 12.289 -4.400 1.00 77.19 99 GLY A CA 1
ATOM 763 C C . GLY A 1 99 ? 11.453 13.383 -4.481 1.00 77.19 99 GLY A C 1
ATOM 764 O O . GLY A 1 99 ? 10.839 13.726 -3.469 1.00 77.19 99 GLY A O 1
ATOM 765 N N . PHE A 1 100 ? 11.235 13.966 -5.660 1.00 71.06 100 PHE A N 1
ATOM 766 C CA . PHE A 1 100 ? 10.190 14.978 -5.849 1.00 71.06 100 PHE A CA 1
ATOM 767 C C . PHE A 1 100 ? 9.531 14.854 -7.222 1.00 71.06 100 PHE A C 1
ATOM 769 O O . PHE A 1 100 ? 10.060 14.242 -8.150 1.00 71.06 100 PHE A O 1
ATOM 776 N N . ARG A 1 101 ? 8.339 15.443 -7.367 1.00 66.38 101 ARG A N 1
ATOM 777 C CA . ARG A 1 101 ? 7.523 15.306 -8.585 1.00 66.38 101 ARG A CA 1
ATOM 778 C C . ARG A 1 101 ? 8.143 15.931 -9.848 1.00 66.38 101 ARG A C 1
ATOM 780 O O . ARG A 1 101 ? 7.691 15.569 -10.933 1.00 66.38 101 ARG A O 1
ATOM 787 N N . GLY A 1 102 ? 9.157 16.790 -9.711 1.00 64.75 102 GLY A N 1
ATOM 788 C CA . GLY A 1 102 ? 9.715 17.641 -10.773 1.00 64.75 102 GLY A CA 1
ATOM 789 C C . GLY A 1 102 ? 9.015 19.006 -10.875 1.00 64.75 102 GLY A C 1
ATOM 790 O O . GLY A 1 102 ? 7.885 19.147 -10.411 1.00 64.75 102 GLY A O 1
ATOM 791 N N . GLU A 1 103 ? 9.681 20.008 -11.467 1.00 56.91 103 GLU A N 1
ATOM 792 C CA . GLU A 1 103 ? 9.111 21.355 -11.705 1.00 56.91 103 GLU A CA 1
ATOM 793 C C . GLU A 1 103 ? 8.073 21.362 -12.846 1.00 56.91 103 GLU A C 1
ATOM 795 O O . GLU A 1 103 ? 7.125 22.145 -12.823 1.00 56.91 103 GLU A O 1
ATOM 800 N N . GLU A 1 104 ? 8.194 20.432 -13.800 1.00 60.28 104 GLU A N 1
ATOM 801 C CA . GLU A 1 104 ? 7.280 20.255 -14.932 1.00 60.28 104 GLU A CA 1
ATOM 802 C C . GLU A 1 104 ? 6.619 18.871 -14.857 1.00 60.28 104 GLU A C 1
ATOM 804 O O . GLU A 1 104 ? 7.280 17.831 -14.892 1.00 60.28 104 GLU A O 1
ATOM 809 N N . ASN A 1 105 ? 5.288 18.822 -14.751 1.00 64.00 105 ASN A N 1
ATOM 810 C CA . ASN A 1 105 ? 4.535 17.570 -14.607 1.00 64.00 105 ASN A CA 1
ATOM 811 C C . ASN A 1 105 ? 4.366 16.817 -15.947 1.00 64.00 105 ASN A C 1
ATOM 813 O O . ASN A 1 105 ? 3.289 16.297 -16.233 1.00 64.00 105 ASN A O 1
ATOM 817 N N . HIS A 1 106 ? 5.410 16.754 -16.781 1.00 76.50 106 HIS A N 1
ATOM 818 C CA . HIS A 1 106 ? 5.395 16.072 -18.087 1.00 76.50 106 HIS A CA 1
ATOM 819 C C . HIS A 1 106 ? 5.327 14.541 -17.969 1.00 76.50 106 HIS A C 1
ATOM 821 O O . HIS A 1 106 ? 4.912 13.858 -18.904 1.00 76.50 106 HIS A O 1
ATOM 827 N N . HIS A 1 107 ? 5.636 13.996 -16.790 1.00 83.81 107 HIS A N 1
ATOM 828 C CA . HIS A 1 107 ? 5.544 12.565 -16.504 1.00 83.81 107 HIS A CA 1
ATOM 829 C C . HIS A 1 107 ? 4.154 11.980 -16.780 1.00 83.81 107 HIS A C 1
ATOM 831 O O . HIS A 1 107 ? 4.022 10.963 -17.458 1.00 83.81 107 HIS A O 1
ATOM 837 N N . ASN A 1 108 ? 3.097 12.590 -16.236 1.00 84.88 108 ASN A N 1
ATOM 838 C CA . ASN A 1 108 ? 1.752 12.022 -16.336 1.00 84.88 108 ASN A CA 1
ATOM 839 C C . ASN A 1 108 ? 1.176 12.077 -17.763 1.00 84.88 108 ASN A C 1
ATOM 841 O O . ASN A 1 108 ? 0.628 11.054 -18.187 1.00 84.88 108 ASN A O 1
ATOM 845 N N . PRO A 1 109 ? 1.292 13.190 -18.515 1.00 85.81 109 PRO A N 1
ATOM 846 C CA . PRO A 1 109 ? 0.871 13.245 -19.914 1.00 85.81 109 PRO A CA 1
ATOM 847 C C . PRO A 1 109 ? 1.600 12.225 -20.794 1.00 85.81 109 PRO A C 1
ATOM 849 O O . PRO A 1 109 ? 0.941 11.424 -21.455 1.00 85.81 109 PRO A O 1
ATOM 852 N N . ILE A 1 110 ? 2.937 12.162 -20.722 1.00 87.56 110 ILE A N 1
ATOM 853 C CA . ILE A 1 110 ? 3.738 11.221 -21.523 1.00 87.56 110 ILE A CA 1
ATOM 854 C C . ILE A 1 110 ? 3.375 9.772 -21.188 1.00 87.56 110 ILE A C 1
ATOM 856 O O . ILE A 1 110 ? 3.120 8.979 -22.097 1.00 87.56 110 ILE A O 1
ATOM 860 N N . ARG A 1 111 ? 3.264 9.426 -19.896 1.00 89.81 111 ARG A N 1
ATOM 861 C CA . ARG A 1 111 ? 2.802 8.094 -19.480 1.00 89.81 111 ARG A CA 1
ATOM 862 C C . ARG A 1 111 ? 1.432 7.779 -20.063 1.00 89.81 111 ARG A C 1
ATOM 864 O O . ARG A 1 111 ? 1.249 6.715 -20.635 1.00 89.81 111 ARG A O 1
ATOM 871 N N . SER A 1 112 ? 0.475 8.697 -19.928 1.00 88.94 112 SER A N 1
ATOM 872 C CA . SER A 1 112 ? -0.904 8.488 -20.391 1.00 88.94 112 SER A CA 1
ATOM 873 C C . SER A 1 112 ? -0.957 8.248 -21.899 1.00 88.94 112 SER A C 1
ATOM 875 O O . SER A 1 112 ? -1.636 7.329 -22.352 1.00 88.94 112 SER A O 1
ATOM 877 N N . TYR A 1 113 ? -0.190 9.021 -22.665 1.00 88.56 113 TYR A N 1
ATOM 878 C CA . TYR A 1 113 ? -0.095 8.875 -24.110 1.00 88.56 113 TYR A CA 1
ATOM 879 C C . TYR A 1 113 ? 0.526 7.529 -24.532 1.00 88.56 113 TYR A C 1
ATOM 881 O O . TYR A 1 113 ? -0.049 6.817 -25.366 1.00 88.56 113 TYR A O 1
ATOM 889 N N . ILE A 1 114 ? 1.665 7.139 -23.944 1.00 91.50 114 ILE A N 1
ATOM 890 C CA . ILE A 1 114 ? 2.316 5.858 -24.266 1.00 91.50 114 ILE A CA 1
ATOM 891 C C . ILE A 1 114 ? 1.424 4.686 -23.832 1.00 91.50 114 ILE A C 1
ATOM 893 O O . ILE A 1 114 ? 1.232 3.753 -24.612 1.00 91.50 114 ILE A O 1
ATOM 897 N N . SER A 1 115 ? 0.820 4.752 -22.640 1.00 92.25 115 SER A N 1
ATOM 898 C CA . SER A 1 115 ? -0.108 3.730 -22.139 1.00 92.25 115 SER A CA 1
ATOM 899 C C . SER A 1 115 ? -1.304 3.552 -23.067 1.00 92.25 115 SER A C 1
ATOM 901 O O . SER A 1 115 ? -1.674 2.423 -23.377 1.00 92.25 115 SER A O 1
ATOM 903 N N . HIS A 1 116 ? -1.895 4.648 -23.551 1.00 90.81 116 HIS A N 1
ATOM 904 C CA . HIS A 1 116 ? -3.012 4.579 -24.489 1.00 90.81 116 HIS A CA 1
ATOM 905 C C . HIS A 1 116 ? -2.596 3.950 -25.827 1.00 90.81 116 HIS A C 1
ATOM 907 O O . HIS A 1 116 ? -3.273 3.053 -26.327 1.00 90.81 116 HIS A O 1
ATOM 913 N N . SER A 1 117 ? -1.444 4.358 -26.368 1.00 91.38 117 SER A N 1
ATOM 914 C CA . SER A 1 117 ? -0.902 3.804 -27.617 1.00 91.38 117 SER A CA 1
ATOM 915 C C . SER A 1 117 ? -0.648 2.296 -27.500 1.00 91.38 117 SER A C 1
ATOM 917 O O . SER A 1 117 ? -1.028 1.516 -28.375 1.00 91.38 117 SER A O 1
ATOM 919 N N . LEU A 1 118 ? -0.048 1.856 -26.389 1.00 93.38 118 LEU A N 1
ATOM 920 C CA . LEU A 1 118 ? 0.206 0.440 -26.131 1.00 93.38 118 LEU A CA 1
ATOM 921 C C . LEU A 1 118 ? -1.068 -0.349 -25.840 1.00 93.38 118 LEU A C 1
ATOM 923 O O . LEU A 1 118 ? -1.144 -1.507 -26.241 1.00 93.38 118 LEU A O 1
ATOM 927 N N . TRP A 1 119 ? -2.079 0.253 -25.213 1.00 92.25 119 TRP A N 1
ATOM 928 C CA . TRP A 1 119 ? -3.387 -0.375 -25.037 1.00 92.25 119 TRP A CA 1
ATOM 929 C C . TRP A 1 119 ? -4.046 -0.700 -26.385 1.00 92.25 119 TRP A C 1
ATOM 931 O O . TRP A 1 119 ? -4.450 -1.845 -26.605 1.00 92.25 119 TRP A O 1
ATOM 941 N N . GLU A 1 120 ? -4.083 0.254 -27.325 1.00 90.38 120 GLU A N 1
ATOM 942 C CA . GLU A 1 120 ? -4.636 0.017 -28.666 1.00 90.38 120 GLU A CA 1
ATOM 943 C C . GLU A 1 120 ? -3.882 -1.089 -29.414 1.00 90.38 120 GLU A C 1
ATOM 945 O O . GLU A 1 120 ? -4.481 -1.939 -30.081 1.00 90.38 120 GLU A O 1
ATOM 950 N N . ILE A 1 121 ? -2.553 -1.083 -29.308 1.00 91.19 121 ILE A N 1
ATOM 951 C CA . ILE A 1 121 ? -1.691 -2.078 -29.941 1.00 91.19 121 ILE A CA 1
ATOM 952 C C . ILE A 1 121 ? -1.899 -3.459 -29.319 1.00 91.19 121 ILE A C 1
ATOM 954 O O . ILE A 1 121 ? -2.067 -4.438 -30.049 1.00 91.19 121 ILE A O 1
ATOM 958 N N . ALA A 1 122 ? -1.937 -3.549 -27.990 1.00 92.19 122 ALA A N 1
ATOM 959 C CA . ALA A 1 122 ? -2.148 -4.799 -27.277 1.00 92.19 122 ALA A CA 1
ATOM 960 C C . ALA A 1 122 ? -3.477 -5.446 -27.683 1.00 92.19 122 ALA A C 1
ATOM 962 O O . ALA A 1 122 ? -3.494 -6.620 -28.049 1.00 92.19 122 ALA A O 1
ATOM 963 N N . GLU A 1 123 ? -4.567 -4.674 -27.727 1.00 89.81 123 GLU A N 1
ATOM 964 C CA . GLU A 1 123 ? -5.883 -5.167 -28.150 1.00 89.81 123 GLU A CA 1
ATOM 965 C C . GLU A 1 123 ? -5.873 -5.675 -29.604 1.00 89.81 123 GLU A C 1
ATOM 967 O O . GLU A 1 123 ? -6.486 -6.703 -29.907 1.00 89.81 123 GLU A O 1
ATOM 972 N N . ARG A 1 124 ? -5.132 -5.022 -30.516 1.00 89.25 124 ARG A N 1
ATOM 973 C CA . ARG A 1 124 ? -4.951 -5.514 -31.899 1.00 89.25 124 ARG A CA 1
ATOM 974 C C . ARG A 1 124 ? -4.203 -6.846 -31.942 1.00 89.25 124 ARG A C 1
ATOM 976 O O . ARG A 1 124 ? -4.570 -7.720 -32.730 1.00 89.25 124 ARG A O 1
ATOM 983 N N . LEU A 1 125 ? -3.197 -7.010 -31.086 1.00 90.62 125 LEU A N 1
ATOM 984 C CA . LEU A 1 125 ? -2.389 -8.226 -30.966 1.00 90.62 125 LEU A CA 1
ATOM 985 C C . LEU A 1 125 ? -3.066 -9.328 -30.125 1.00 90.62 125 LEU A C 1
ATOM 987 O O . LEU A 1 125 ? -2.561 -10.445 -30.059 1.00 90.62 125 LEU A O 1
ATOM 991 N N . GLY A 1 126 ? -4.228 -9.056 -29.517 1.00 90.81 126 GLY A N 1
ATOM 992 C CA . GLY A 1 126 ? -4.933 -9.981 -28.618 1.00 90.81 126 GLY A CA 1
ATOM 993 C C . GLY A 1 126 ? -4.370 -10.033 -27.191 1.00 90.81 126 GLY A C 1
ATOM 994 O O . GLY A 1 126 ? -4.835 -10.840 -26.383 1.00 90.81 126 GLY A O 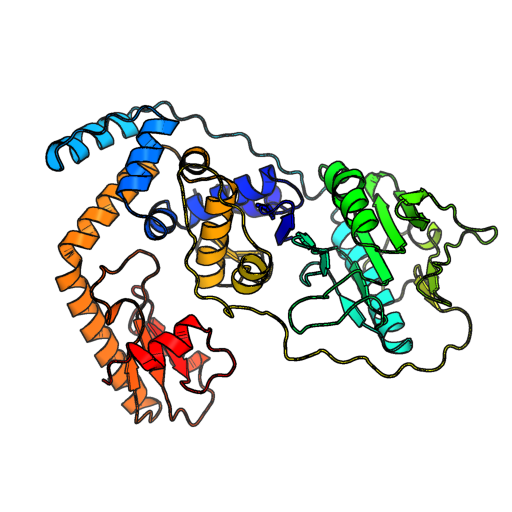1
ATOM 995 N N . GLY A 1 127 ? -3.395 -9.181 -26.885 1.00 92.94 127 GLY A N 1
ATOM 996 C CA . GLY A 1 127 ? -2.815 -8.982 -25.564 1.00 92.94 127 GLY A CA 1
ATOM 997 C C . GLY A 1 127 ? -3.550 -7.929 -24.734 1.00 92.94 127 GLY A C 1
ATOM 998 O O . GLY A 1 127 ? -4.687 -7.565 -25.030 1.00 92.94 127 GLY A O 1
ATOM 999 N N . GLN A 1 128 ? -2.891 -7.446 -23.680 1.00 94.62 128 GLN A N 1
ATOM 1000 C CA . GLN A 1 128 ? -3.353 -6.350 -22.822 1.00 94.62 128 GLN A CA 1
ATOM 1001 C C . GLN A 1 128 ? -2.167 -5.469 -22.401 1.00 94.62 128 GLN A C 1
ATOM 1003 O O . GLN A 1 128 ? -1.027 -5.928 -22.371 1.00 94.62 128 GLN A O 1
ATOM 1008 N N . SER A 1 129 ? -2.432 -4.208 -22.067 1.00 94.88 129 SER A N 1
ATOM 1009 C CA . SER A 1 129 ? -1.452 -3.314 -21.447 1.00 94.88 129 SER A CA 1
ATOM 1010 C C . SER A 1 129 ? -2.004 -2.806 -20.123 1.00 94.88 129 SER A C 1
ATOM 1012 O O . SER A 1 129 ? -3.199 -2.523 -20.017 1.00 94.88 129 SER A O 1
ATOM 1014 N N . PHE A 1 130 ? -1.131 -2.718 -19.124 1.00 94.56 130 PHE A N 1
ATOM 1015 C CA . PHE A 1 130 ? -1.462 -2.252 -17.785 1.00 94.56 130 PHE A CA 1
ATOM 1016 C C . PHE A 1 130 ? -0.508 -1.132 -17.371 1.00 94.56 130 PHE A C 1
ATOM 1018 O O . PHE A 1 130 ? 0.592 -1.016 -17.912 1.00 94.56 130 PHE A O 1
ATOM 1025 N N . SER A 1 131 ? -0.943 -0.305 -16.422 1.00 90.31 131 SER A N 1
ATOM 1026 C CA . SER A 1 131 ? -0.151 0.797 -15.869 1.00 90.31 131 SER A CA 1
ATOM 1027 C C . SER A 1 131 ? 0.133 0.569 -14.378 1.00 90.31 131 SER A C 1
ATOM 1029 O O . SER A 1 131 ? -0.099 -0.524 -13.864 1.00 90.31 131 SER A O 1
ATOM 1031 N N . ARG A 1 132 ? 0.608 1.612 -13.693 1.00 82.06 132 ARG A N 1
ATOM 1032 C CA . ARG A 1 132 ? 1.229 1.630 -12.355 1.00 82.06 132 ARG A CA 1
ATOM 1033 C C . ARG A 1 132 ? 0.439 1.046 -11.172 1.00 82.06 132 ARG A C 1
ATOM 1035 O O . ARG A 1 132 ? 0.950 1.061 -10.060 1.00 82.06 132 ARG A O 1
ATOM 1042 N N . ASP A 1 133 ? -0.785 0.577 -11.391 1.00 84.94 133 ASP A N 1
ATOM 1043 C CA . ASP A 1 133 ? -1.647 -0.006 -10.356 1.00 84.94 133 ASP A CA 1
ATOM 1044 C C . ASP A 1 133 ? -1.787 -1.534 -10.510 1.00 84.94 133 ASP A C 1
ATOM 1046 O O . ASP A 1 133 ? -2.435 -2.183 -9.693 1.00 84.94 133 ASP A O 1
ATOM 1050 N N . PHE A 1 134 ? -1.179 -2.128 -11.547 1.00 94.69 134 PHE A N 1
ATOM 1051 C CA . PHE A 1 134 ? -1.223 -3.569 -11.786 1.00 94.69 134 PHE A CA 1
ATOM 1052 C C . PHE A 1 134 ? 0.112 -4.233 -11.454 1.00 94.69 134 PHE A C 1
ATOM 1054 O O . PHE A 1 134 ? 1.166 -3.847 -11.964 1.00 94.69 134 PHE A O 1
ATOM 1061 N N . VAL A 1 135 ? 0.061 -5.265 -10.615 1.00 97.56 135 VAL A N 1
ATOM 1062 C CA . VAL A 1 135 ? 1.255 -5.947 -10.112 1.00 97.56 135 VAL A CA 1
ATOM 1063 C C . VAL A 1 135 ? 1.806 -6.920 -11.154 1.00 97.56 135 VAL A C 1
ATOM 1065 O O . VAL A 1 135 ? 1.073 -7.727 -11.716 1.00 97.56 135 VAL A O 1
ATOM 1068 N N . MET A 1 136 ? 3.119 -6.922 -11.354 1.00 97.88 136 MET A N 1
ATOM 1069 C CA . MET A 1 136 ? 3.864 -7.980 -12.034 1.00 97.88 136 MET A CA 1
ATOM 1070 C C . MET A 1 136 ? 4.695 -8.756 -11.010 1.00 97.88 136 MET A C 1
ATOM 1072 O O . MET A 1 136 ? 5.600 -8.205 -10.379 1.00 97.88 136 MET A O 1
ATOM 1076 N N . ARG A 1 137 ? 4.405 -10.051 -10.849 1.00 97.94 137 ARG A N 1
ATOM 1077 C CA . ARG A 1 137 ? 5.139 -10.939 -9.944 1.00 97.94 137 ARG A CA 1
ATOM 1078 C C . ARG A 1 137 ? 6.371 -11.507 -10.634 1.00 97.94 137 ARG A C 1
ATOM 1080 O O . ARG A 1 137 ? 6.252 -12.245 -11.612 1.00 97.94 137 ARG A O 1
ATOM 1087 N N . LEU A 1 138 ? 7.541 -11.241 -10.058 1.00 97.56 138 LEU A N 1
ATOM 1088 C CA . LEU A 1 138 ? 8.818 -11.838 -10.450 1.00 97.56 138 LEU A CA 1
ATOM 1089 C C . LEU A 1 138 ? 9.436 -12.537 -9.234 1.00 97.56 138 LEU A C 1
ATOM 1091 O O . LEU A 1 138 ? 10.031 -11.907 -8.356 1.00 97.56 138 LEU A O 1
ATOM 1095 N N . GLY A 1 139 ? 9.262 -13.858 -9.161 1.00 95.44 139 GLY A N 1
ATOM 1096 C CA . GLY A 1 139 ? 9.644 -14.647 -7.990 1.00 95.44 139 GLY A CA 1
ATOM 1097 C C . GLY A 1 139 ? 8.831 -14.246 -6.754 1.00 95.44 139 GLY A C 1
ATOM 1098 O O . GLY A 1 139 ? 7.605 -14.358 -6.745 1.00 95.44 139 GLY A O 1
ATOM 1099 N N . ASN A 1 140 ? 9.520 -13.769 -5.715 1.00 96.38 140 ASN A N 1
ATOM 1100 C CA . ASN A 1 140 ? 8.896 -13.290 -4.476 1.00 96.38 140 ASN A CA 1
ATOM 1101 C C . ASN A 1 140 ? 8.653 -11.774 -4.461 1.00 96.38 140 ASN A C 1
ATOM 1103 O O . ASN A 1 140 ? 8.202 -11.254 -3.447 1.00 96.38 140 ASN A O 1
ATOM 1107 N N . ASN A 1 141 ? 8.957 -11.071 -5.553 1.00 98.12 141 ASN A N 1
ATOM 1108 C CA . ASN A 1 141 ? 8.771 -9.629 -5.663 1.00 98.12 141 ASN A CA 1
ATOM 1109 C C . ASN A 1 141 ? 7.510 -9.302 -6.471 1.00 98.12 141 ASN A C 1
ATOM 1111 O O . ASN A 1 141 ? 7.129 -10.052 -7.375 1.00 98.12 141 ASN A O 1
ATOM 1115 N N . GLY A 1 142 ? 6.894 -8.167 -6.160 1.00 97.75 142 GLY A N 1
ATOM 1116 C CA . GLY A 1 142 ? 5.764 -7.590 -6.880 1.00 97.75 142 GLY A CA 1
ATOM 1117 C C . GLY A 1 142 ? 6.115 -6.178 -7.328 1.00 97.75 142 GLY A C 1
ATOM 1118 O O . GLY A 1 142 ? 6.321 -5.306 -6.491 1.00 97.75 142 GLY A O 1
ATOM 1119 N N . PHE A 1 143 ? 6.199 -5.962 -8.635 1.00 97.69 143 PHE A N 1
ATOM 1120 C CA . PHE A 1 143 ? 6.538 -4.668 -9.228 1.00 97.69 143 PHE A CA 1
ATOM 1121 C C . PHE A 1 143 ? 5.299 -4.009 -9.817 1.00 97.69 143 PHE A C 1
ATOM 1123 O O . PHE A 1 143 ? 4.413 -4.707 -10.307 1.00 97.69 143 PHE A O 1
ATOM 1130 N N . THR A 1 144 ? 5.262 -2.680 -9.840 1.00 96.44 144 THR A N 1
ATOM 1131 C CA . THR A 1 144 ? 4.184 -1.909 -10.473 1.00 96.44 144 THR A CA 1
ATOM 1132 C C . THR A 1 144 ? 4.791 -0.916 -11.468 1.00 96.44 144 THR A C 1
ATOM 1134 O O . THR A 1 144 ? 4.884 0.281 -11.166 1.00 96.44 144 THR A O 1
ATOM 1137 N N . PRO A 1 145 ? 5.264 -1.397 -12.635 1.00 96.00 145 PRO A N 1
ATOM 1138 C CA . PRO A 1 145 ? 5.895 -0.527 -13.617 1.00 96.00 145 PRO A CA 1
ATOM 1139 C C . PRO A 1 145 ? 4.932 0.538 -14.137 1.00 96.00 145 PRO A C 1
ATOM 1141 O O . PRO A 1 145 ? 3.718 0.320 -14.148 1.00 96.00 145 PRO A O 1
ATOM 1144 N N . ASP A 1 146 ? 5.450 1.667 -14.630 1.00 95.25 146 ASP A N 1
ATOM 1145 C CA . ASP A 1 146 ? 4.581 2.695 -15.223 1.00 95.25 146 ASP A CA 1
ATOM 1146 C C . ASP A 1 146 ? 3.722 2.149 -16.360 1.00 95.25 146 ASP A C 1
ATOM 1148 O O . ASP A 1 146 ? 2.545 2.518 -16.471 1.00 95.25 146 ASP A O 1
ATOM 1152 N N . ILE A 1 147 ? 4.306 1.278 -17.188 1.00 96.56 147 ILE A N 1
ATOM 1153 C CA . ILE A 1 147 ? 3.616 0.590 -18.275 1.00 96.56 147 ILE A CA 1
ATOM 1154 C C . ILE A 1 147 ? 4.187 -0.816 -18.445 1.00 96.56 147 ILE A C 1
ATOM 1156 O O . ILE A 1 147 ? 5.402 -1.009 -18.494 1.00 96.56 147 ILE A O 1
ATOM 1160 N N . LEU A 1 148 ? 3.307 -1.800 -18.608 1.00 96.25 148 LEU A N 1
ATOM 1161 C CA . LEU A 1 148 ? 3.679 -3.149 -19.018 1.00 96.25 148 LEU A CA 1
ATOM 1162 C C . LEU A 1 148 ? 2.789 -3.642 -20.161 1.00 96.25 148 LEU A C 1
ATOM 1164 O O . LEU A 1 148 ? 1.609 -3.287 -20.259 1.00 96.25 148 LEU A O 1
ATOM 1168 N N . LEU A 1 149 ? 3.369 -4.463 -21.033 1.00 96.06 149 LEU A N 1
ATOM 1169 C CA . LEU A 1 149 ? 2.690 -5.083 -22.166 1.00 96.06 149 LEU A CA 1
ATOM 1170 C C . LEU A 1 149 ? 2.689 -6.603 -22.009 1.00 96.06 149 LEU A C 1
ATOM 1172 O O . LEU A 1 149 ? 3.744 -7.218 -21.871 1.00 96.06 149 LEU A O 1
ATOM 1176 N N . PHE A 1 150 ? 1.498 -7.188 -22.075 1.00 95.19 150 PHE A N 1
ATOM 1177 C CA . PHE A 1 150 ? 1.251 -8.620 -21.975 1.00 95.19 150 PHE A CA 1
ATOM 1178 C C . PHE A 1 150 ? 0.694 -9.163 -23.297 1.00 95.19 150 PHE A C 1
ATOM 1180 O O . PHE A 1 150 ? -0.341 -8.696 -23.772 1.00 95.19 150 PHE A O 1
ATOM 1187 N N . LEU A 1 151 ? 1.340 -10.181 -23.865 1.00 92.88 151 LEU A N 1
ATOM 1188 C CA . LEU A 1 151 ? 0.945 -10.867 -25.103 1.00 92.88 151 LEU A CA 1
ATOM 1189 C C . LEU A 1 151 ? 0.692 -12.369 -24.919 1.00 92.88 151 LEU A C 1
ATOM 1191 O O . LEU A 1 151 ? 0.251 -13.021 -25.866 1.00 92.88 151 LEU A O 1
ATOM 1195 N N . GLY A 1 152 ? 0.905 -12.915 -23.718 1.00 85.75 152 GLY A N 1
ATOM 1196 C CA . GLY A 1 152 ? 0.421 -14.244 -23.347 1.00 85.75 152 GLY A CA 1
ATOM 1197 C C . GLY A 1 152 ? 1.456 -15.365 -23.227 1.00 85.75 152 GLY A C 1
ATOM 1198 O O . GLY A 1 152 ? 2.664 -15.158 -23.331 1.00 85.75 152 GLY A O 1
ATOM 1199 N N . PRO A 1 153 ? 0.973 -16.601 -22.989 1.00 84.56 153 PRO A N 1
ATOM 1200 C CA . PRO A 1 153 ? 1.814 -17.759 -22.695 1.00 84.56 153 PRO A CA 1
ATOM 1201 C C . PRO A 1 153 ? 2.797 -18.096 -23.833 1.00 84.56 153 PRO A C 1
ATOM 1203 O O . PRO A 1 153 ? 2.535 -17.788 -24.996 1.00 84.56 153 PRO A O 1
ATOM 1206 N N . PRO A 1 154 ? 3.909 -18.799 -23.530 1.00 85.38 154 PRO A N 1
ATOM 1207 C CA . PRO A 1 154 ? 4.132 -19.595 -22.314 1.00 85.38 154 PRO A CA 1
ATOM 1208 C C . PRO A 1 154 ? 4.858 -18.879 -21.163 1.00 85.38 154 PRO A C 1
ATOM 1210 O O . PRO A 1 154 ? 5.096 -19.511 -20.140 1.00 85.38 154 PRO A O 1
ATOM 1213 N N . ARG A 1 155 ? 5.247 -17.605 -21.309 1.00 87.56 155 ARG A N 1
ATOM 1214 C CA . ARG A 1 155 ? 6.127 -16.917 -20.338 1.00 87.56 155 ARG A CA 1
ATOM 1215 C C . ARG A 1 155 ? 5.430 -16.510 -19.046 1.00 87.56 155 ARG A C 1
ATOM 1217 O O . ARG A 1 155 ? 6.072 -16.419 -18.006 1.00 87.56 155 ARG A O 1
ATOM 1224 N N . ASN A 1 156 ? 4.141 -16.223 -19.140 1.00 94.50 156 ASN A N 1
ATOM 1225 C CA . ASN A 1 156 ? 3.395 -15.538 -18.103 1.00 94.50 156 ASN A CA 1
ATOM 1226 C C . ASN A 1 156 ? 1.938 -16.015 -18.069 1.00 94.50 156 ASN A C 1
ATOM 1228 O O . ASN A 1 156 ? 1.449 -16.720 -18.958 1.00 94.50 156 ASN A O 1
ATOM 1232 N N . THR A 1 157 ? 1.242 -15.679 -16.989 1.00 95.00 157 THR A N 1
ATOM 1233 C CA . THR A 1 157 ? -0.183 -15.957 -16.811 1.00 95.00 157 THR A CA 1
ATOM 1234 C C . THR A 1 157 ? -0.856 -14.747 -16.194 1.00 95.00 157 THR A C 1
ATOM 1236 O O . THR A 1 157 ? -0.523 -14.340 -15.083 1.00 95.00 157 THR A O 1
ATOM 1239 N N . LEU A 1 158 ? -1.838 -14.192 -16.899 1.00 95.81 158 LEU A N 1
ATOM 1240 C CA . LEU A 1 158 ? -2.628 -13.087 -16.381 1.00 95.81 158 LEU A CA 1
ATOM 1241 C C . LEU A 1 158 ? -3.617 -13.594 -15.322 1.00 95.81 158 LEU A C 1
ATOM 1243 O O . LEU A 1 158 ? -4.511 -14.393 -15.621 1.00 95.81 158 LEU A O 1
ATOM 1247 N N . ARG A 1 159 ? -3.457 -13.128 -14.083 1.00 95.12 159 ARG A N 1
ATOM 1248 C CA . ARG A 1 159 ? -4.421 -13.301 -12.990 1.00 95.12 159 ARG A CA 1
ATOM 1249 C C . ARG A 1 159 ? -5.291 -12.055 -12.881 1.00 95.12 159 ARG A C 1
ATOM 1251 O O . ARG A 1 159 ? -5.063 -11.069 -13.572 1.00 95.12 159 ARG A O 1
ATOM 1258 N N . GLU A 1 160 ? -6.309 -12.120 -12.033 1.00 91.69 160 GLU A N 1
ATOM 1259 C CA . GLU A 1 160 ? -7.220 -10.993 -11.815 1.00 91.69 160 GLU A CA 1
ATOM 1260 C C . GLU A 1 160 ? -6.506 -9.767 -11.226 1.00 91.69 160 GLU A C 1
ATOM 1262 O O . GLU A 1 160 ? -6.729 -8.659 -11.698 1.00 91.69 160 GLU A O 1
ATOM 1267 N N . TYR A 1 161 ? -5.595 -9.974 -10.269 1.00 92.56 161 TYR A N 1
ATOM 1268 C CA . TYR A 1 161 ? -4.922 -8.888 -9.541 1.00 92.56 161 TYR A CA 1
ATOM 1269 C C . TYR A 1 161 ? -3.462 -8.655 -9.943 1.00 92.56 161 TYR A C 1
ATOM 1271 O O . TYR A 1 161 ? -2.849 -7.690 -9.495 1.00 92.56 161 TYR A O 1
ATOM 1279 N N . TYR A 1 162 ? -2.875 -9.552 -10.738 1.00 96.75 162 TYR A N 1
ATOM 1280 C CA . TYR A 1 162 ? -1.461 -9.468 -11.087 1.00 96.75 162 TYR A CA 1
ATOM 1281 C C . TYR A 1 162 ? -1.101 -10.294 -12.330 1.00 96.75 162 TYR A C 1
ATOM 1283 O O . TYR A 1 162 ? -1.810 -11.221 -12.729 1.00 96.75 162 TYR A O 1
ATOM 1291 N N . LEU A 1 163 ? 0.043 -9.990 -12.935 1.00 97.19 163 LEU A N 1
ATOM 1292 C CA . LEU A 1 163 ? 0.700 -10.827 -13.929 1.00 97.19 163 LEU A CA 1
ATOM 1293 C C . LEU A 1 163 ? 1.663 -11.787 -13.222 1.00 97.19 163 LEU A C 1
ATOM 1295 O O . LEU A 1 163 ? 2.607 -11.351 -12.570 1.00 97.19 163 LEU A O 1
ATOM 1299 N N . GLU A 1 164 ? 1.438 -13.093 -13.344 1.00 97.00 164 GLU A N 1
ATOM 1300 C CA . GLU A 1 164 ? 2.376 -14.117 -12.872 1.00 97.00 164 GLU A CA 1
ATOM 1301 C C . GLU A 1 164 ? 3.450 -14.328 -13.950 1.00 97.00 164 GLU A C 1
ATOM 1303 O O . GLU A 1 164 ? 3.149 -14.871 -15.016 1.00 97.00 164 GLU A O 1
ATOM 1308 N N . GLY A 1 165 ? 4.686 -13.896 -13.684 1.00 96.38 165 GLY A N 1
ATOM 1309 C CA . GLY A 1 165 ? 5.804 -13.964 -14.627 1.00 96.38 165 GLY A CA 1
ATOM 1310 C C . GLY A 1 165 ? 6.073 -12.650 -15.378 1.00 96.38 165 GLY A C 1
ATOM 1311 O O . GLY A 1 165 ? 5.364 -11.659 -15.193 1.00 96.38 165 GLY A O 1
ATOM 1312 N N . PRO A 1 166 ? 7.119 -12.621 -16.222 1.00 97.12 166 PRO A N 1
ATOM 1313 C CA . PRO A 1 166 ? 7.559 -11.405 -16.898 1.00 97.12 166 PRO A CA 1
ATOM 1314 C C . PRO A 1 166 ? 6.597 -10.964 -18.001 1.00 97.12 166 PRO A C 1
ATOM 1316 O O . PRO A 1 166 ? 6.163 -11.775 -18.819 1.00 97.12 166 PRO A O 1
ATOM 1319 N N . ALA A 1 167 ? 6.333 -9.660 -18.069 1.00 96.94 167 ALA A N 1
ATOM 1320 C CA . ALA A 1 167 ? 5.718 -9.016 -19.227 1.00 96.94 167 ALA A CA 1
ATOM 1321 C C . ALA A 1 167 ? 6.640 -9.088 -20.460 1.00 96.94 167 ALA A C 1
ATOM 1323 O O . ALA A 1 167 ? 7.859 -9.210 -20.330 1.00 96.94 167 ALA A O 1
ATOM 1324 N N . GLU A 1 168 ? 6.076 -8.974 -21.663 1.00 96.25 168 GLU A N 1
ATOM 1325 C CA . GLU A 1 168 ? 6.842 -8.892 -22.914 1.00 96.25 168 GLU A CA 1
ATOM 1326 C C . GLU A 1 168 ? 7.601 -7.574 -23.051 1.00 96.25 168 GLU A C 1
ATOM 1328 O O . GLU A 1 168 ? 8.596 -7.507 -23.770 1.00 96.25 168 GLU A O 1
ATOM 1333 N N . MET A 1 169 ? 7.138 -6.525 -22.381 1.00 97.06 169 MET A N 1
ATOM 1334 C CA . MET A 1 169 ? 7.821 -5.244 -22.318 1.00 97.06 169 MET A CA 1
ATOM 1335 C C . MET A 1 169 ? 7.440 -4.520 -21.035 1.00 97.06 169 MET A C 1
ATOM 1337 O O . MET A 1 169 ? 6.271 -4.533 -20.644 1.00 97.06 169 MET A O 1
ATOM 1341 N N . VAL A 1 170 ? 8.421 -3.861 -20.428 1.00 97.88 170 VAL A N 1
ATOM 1342 C CA . VAL A 1 170 ? 8.230 -2.918 -19.326 1.00 97.88 170 VAL A CA 1
ATOM 1343 C C . VAL A 1 170 ? 8.791 -1.558 -19.724 1.00 97.88 170 VAL A C 1
ATOM 1345 O O . VAL A 1 170 ? 9.866 -1.481 -20.321 1.00 97.88 170 VAL A O 1
ATOM 1348 N N . ILE A 1 171 ? 8.067 -0.493 -19.387 1.00 97.62 171 ILE A N 1
ATOM 1349 C CA . ILE A 1 171 ? 8.499 0.891 -19.563 1.00 97.62 171 ILE A CA 1
ATOM 1350 C C . ILE A 1 171 ? 8.421 1.607 -18.212 1.00 97.62 171 ILE A C 1
ATOM 1352 O O . ILE A 1 171 ? 7.372 1.576 -17.570 1.00 97.62 171 ILE A O 1
ATOM 1356 N N . GLU A 1 172 ? 9.507 2.265 -17.813 1.00 96.44 172 GLU A N 1
ATOM 1357 C CA . GLU A 1 172 ? 9.557 3.159 -16.647 1.00 96.44 172 GLU A CA 1
ATOM 1358 C C . GLU A 1 172 ? 9.887 4.581 -17.114 1.00 96.44 172 GLU A C 1
ATOM 1360 O O . GLU A 1 172 ? 10.757 4.791 -17.970 1.00 96.44 172 GLU A O 1
ATOM 1365 N N . ILE A 1 173 ? 9.180 5.569 -16.566 1.00 93.50 173 ILE A N 1
ATOM 1366 C CA . ILE A 1 173 ? 9.398 6.982 -16.877 1.00 93.50 173 ILE A CA 1
ATOM 1367 C C . ILE A 1 173 ? 10.027 7.618 -15.643 1.00 93.50 173 ILE A C 1
ATOM 1369 O O . ILE A 1 173 ? 9.426 7.689 -14.579 1.00 93.50 173 ILE A O 1
ATOM 1373 N N . LEU A 1 174 ? 11.269 8.074 -15.774 1.00 89.94 174 LEU A N 1
ATOM 1374 C CA . LEU A 1 174 ? 12.039 8.529 -14.627 1.00 89.94 174 LEU A CA 1
ATOM 1375 C C . LEU A 1 174 ? 11.465 9.819 -14.043 1.00 89.94 174 LEU A C 1
ATOM 1377 O O . LEU A 1 174 ? 11.154 10.777 -14.759 1.00 89.94 174 LEU A O 1
ATOM 1381 N N . ARG A 1 175 ? 11.433 9.861 -12.711 1.00 83.56 175 ARG A N 1
ATOM 1382 C CA . ARG A 1 175 ? 11.264 11.081 -11.920 1.00 83.56 175 ARG A CA 1
ATOM 1383 C C . ARG A 1 175 ? 12.593 11.482 -11.273 1.00 83.56 175 ARG A C 1
ATOM 1385 O O . ARG A 1 175 ? 13.356 10.591 -10.889 1.00 83.56 175 ARG A O 1
ATOM 1392 N N . PRO A 1 176 ? 12.852 12.790 -11.093 1.00 78.38 176 PRO A N 1
ATOM 1393 C CA . PRO A 1 176 ? 14.031 13.259 -10.375 1.00 78.38 176 PRO A CA 1
ATOM 1394 C C . PRO A 1 176 ? 14.161 12.623 -8.985 1.00 78.38 176 PRO A C 1
ATOM 1396 O O . PRO A 1 176 ? 13.230 12.673 -8.178 1.00 78.38 176 PRO A O 1
ATOM 1399 N N . GLY A 1 177 ? 15.321 12.033 -8.699 1.00 79.62 177 GLY A N 1
ATOM 1400 C CA . GLY A 1 177 ? 15.624 11.375 -7.424 1.00 79.62 177 GLY A CA 1
ATOM 1401 C C . GLY A 1 177 ? 15.254 9.889 -7.355 1.00 79.62 177 GLY A C 1
ATOM 1402 O O . GLY A 1 177 ? 15.598 9.233 -6.372 1.00 79.62 177 GLY A O 1
ATOM 1403 N N . HIS A 1 178 ? 14.603 9.336 -8.384 1.00 82.88 178 HIS A N 1
ATOM 1404 C CA . HIS A 1 178 ? 14.221 7.918 -8.452 1.00 82.88 178 HIS A CA 1
ATOM 1405 C C . HIS A 1 178 ? 15.071 7.106 -9.445 1.00 82.88 178 HIS A C 1
ATOM 1407 O O . HIS A 1 178 ? 14.907 5.894 -9.565 1.00 82.88 178 HIS A O 1
ATOM 1413 N N . GLU A 1 179 ? 16.040 7.734 -10.114 1.00 88.62 179 GLU A N 1
ATOM 1414 C CA . GLU A 1 179 ? 16.785 7.142 -11.227 1.00 88.62 179 GLU A CA 1
ATOM 1415 C C . GLU A 1 179 ? 17.546 5.878 -10.823 1.00 88.62 179 GLU A C 1
ATOM 1417 O O . GLU A 1 179 ? 17.643 4.937 -11.606 1.00 88.62 179 GLU A O 1
ATOM 1422 N N . TYR A 1 180 ? 18.087 5.833 -9.603 1.00 90.25 180 TYR A N 1
ATOM 1423 C CA . TYR A 1 180 ? 18.814 4.661 -9.111 1.00 90.25 180 TYR A CA 1
ATOM 1424 C C . TYR A 1 180 ? 17.914 3.422 -9.007 1.00 90.25 180 TYR A C 1
ATOM 1426 O O . TYR A 1 180 ? 18.347 2.318 -9.346 1.00 90.25 180 TYR A O 1
ATOM 1434 N N . ALA A 1 181 ? 16.660 3.596 -8.582 1.00 90.69 181 ALA A N 1
ATOM 1435 C CA . ALA A 1 181 ? 15.726 2.489 -8.437 1.00 90.69 181 ALA A CA 1
ATOM 1436 C C . ALA A 1 181 ? 15.412 1.854 -9.797 1.00 90.69 181 ALA A C 1
ATOM 1438 O O . ALA A 1 181 ? 15.560 0.644 -9.951 1.00 90.69 181 ALA A O 1
ATOM 1439 N N . ASP A 1 182 ? 15.083 2.660 -10.806 1.00 92.12 182 ASP A N 1
ATOM 1440 C CA . ASP A 1 182 ? 14.727 2.153 -12.135 1.00 92.12 182 ASP A CA 1
ATOM 1441 C C . ASP A 1 182 ? 15.954 1.674 -12.932 1.00 92.12 182 ASP A C 1
ATOM 1443 O O . ASP A 1 182 ? 15.921 0.622 -13.580 1.00 92.12 182 ASP A O 1
ATOM 1447 N N . ARG A 1 183 ? 17.077 2.405 -12.877 1.00 94.50 183 ARG A N 1
ATOM 1448 C CA . ARG A 1 183 ? 18.277 2.099 -13.680 1.00 94.50 183 ARG A CA 1
ATOM 1449 C C . ARG A 1 183 ? 19.103 0.945 -13.132 1.00 94.50 183 ARG A C 1
ATOM 1451 O O . ARG A 1 183 ? 19.824 0.318 -13.908 1.00 94.50 183 ARG A O 1
ATOM 1458 N N . ILE A 1 184 ? 19.059 0.707 -11.821 1.00 94.12 184 ILE A N 1
ATOM 1459 C CA . ILE A 1 184 ? 19.894 -0.295 -11.150 1.00 94.12 184 ILE A CA 1
ATOM 1460 C C . ILE A 1 184 ? 19.017 -1.387 -10.546 1.00 94.12 184 ILE A C 1
ATOM 1462 O O . ILE A 1 184 ? 19.015 -2.499 -11.063 1.00 94.12 184 ILE A O 1
ATOM 1466 N N . ILE A 1 185 ? 18.235 -1.066 -9.510 1.00 94.25 185 ILE A N 1
ATOM 1467 C CA . ILE A 1 185 ? 17.505 -2.071 -8.720 1.00 94.25 185 ILE A CA 1
ATOM 1468 C C . ILE A 1 185 ? 16.522 -2.846 -9.606 1.00 94.25 185 ILE A C 1
ATOM 1470 O O . ILE A 1 185 ? 16.651 -4.057 -9.783 1.00 94.25 185 ILE A O 1
ATOM 1474 N N . LYS A 1 186 ? 15.551 -2.152 -10.205 1.00 95.56 186 LYS A N 1
ATOM 1475 C CA . LYS A 1 186 ? 14.516 -2.772 -11.036 1.00 95.56 186 LYS A CA 1
ATOM 1476 C C . LYS A 1 186 ? 15.097 -3.395 -12.292 1.00 95.56 186 LYS A C 1
ATOM 1478 O O . LYS A 1 186 ? 14.682 -4.488 -12.653 1.00 95.56 186 LYS A O 1
ATOM 1483 N N . ARG A 1 187 ? 16.103 -2.772 -12.917 1.00 96.25 187 ARG A N 1
ATOM 1484 C CA . ARG A 1 187 ? 16.795 -3.358 -14.074 1.00 96.25 187 ARG A CA 1
ATOM 1485 C C . ARG A 1 187 ? 17.361 -4.744 -13.756 1.00 96.25 187 ARG A C 1
ATOM 1487 O O . ARG A 1 187 ? 17.170 -5.669 -14.543 1.00 96.25 187 ARG A O 1
ATOM 1494 N N . ASP A 1 188 ? 18.028 -4.902 -12.618 1.00 96.06 188 ASP A N 1
ATOM 1495 C CA . ASP A 1 188 ? 18.620 -6.184 -12.229 1.00 96.06 188 ASP A CA 1
ATOM 1496 C C . ASP A 1 188 ? 17.528 -7.231 -11.933 1.00 96.06 188 ASP A C 1
ATOM 1498 O O . ASP A 1 188 ? 17.632 -8.381 -12.370 1.00 96.06 188 ASP A O 1
ATOM 1502 N N . TYR A 1 189 ? 16.428 -6.827 -11.287 1.00 96.94 189 TYR A N 1
ATOM 1503 C CA . TYR A 1 189 ? 15.284 -7.708 -11.028 1.00 96.94 189 TYR A CA 1
ATOM 1504 C C . TYR A 1 189 ? 14.495 -8.087 -12.286 1.00 96.94 189 TYR A C 1
ATOM 1506 O O . TYR A 1 189 ? 14.102 -9.245 -12.434 1.00 96.94 189 TYR A O 1
ATOM 1514 N N . TYR A 1 190 ? 14.289 -7.157 -13.215 1.00 98.06 190 TYR A N 1
ATOM 1515 C CA . TYR A 1 190 ? 13.645 -7.415 -14.502 1.00 98.06 190 TYR A CA 1
ATOM 1516 C C . TYR A 1 190 ? 14.498 -8.354 -15.363 1.00 98.06 190 TYR A C 1
ATOM 1518 O O . TYR A 1 190 ? 13.955 -9.283 -15.969 1.00 98.06 190 TYR A O 1
ATOM 1526 N N . ALA A 1 191 ? 15.829 -8.205 -15.334 1.00 97.75 191 ALA A N 1
ATOM 1527 C CA . ALA A 1 191 ? 16.742 -9.130 -16.000 1.00 97.75 191 ALA A CA 1
ATOM 1528 C C . ALA A 1 191 ? 16.650 -10.541 -15.407 1.00 97.75 191 ALA A C 1
ATOM 1530 O O . ALA A 1 191 ? 16.462 -11.512 -16.143 1.00 97.75 191 ALA A O 1
ATOM 1531 N N . ALA A 1 192 ? 16.729 -10.652 -14.076 1.00 96.62 192 ALA A N 1
ATOM 1532 C CA . ALA A 1 192 ? 16.626 -11.924 -13.365 1.00 96.62 192 ALA A CA 1
ATOM 1533 C C . ALA A 1 192 ? 15.254 -12.597 -13.555 1.00 96.62 192 ALA A C 1
ATOM 1535 O O . ALA A 1 192 ? 15.172 -13.821 -13.648 1.00 96.62 192 ALA A O 1
ATOM 1536 N N . GLY A 1 193 ? 14.186 -11.801 -13.643 1.00 96.12 193 GLY A N 1
ATOM 1537 C CA . GLY A 1 193 ? 12.818 -12.256 -13.883 1.00 96.12 193 GLY A CA 1
ATOM 1538 C C . GLY A 1 193 ? 12.506 -12.605 -15.340 1.00 96.12 193 GLY A C 1
ATOM 1539 O O . GLY A 1 193 ? 11.460 -13.194 -15.606 1.00 96.12 193 GLY A O 1
ATOM 1540 N N . GLY A 1 194 ? 13.394 -12.283 -16.285 1.00 96.81 194 GLY A N 1
ATOM 1541 C CA . GLY A 1 194 ? 13.239 -12.661 -17.689 1.00 96.81 194 GLY A CA 1
ATOM 1542 C C . GLY A 1 194 ? 12.419 -11.692 -18.547 1.00 96.81 194 GLY A C 1
ATOM 1543 O O . GLY A 1 194 ? 11.922 -12.103 -19.600 1.00 96.81 194 GLY A O 1
ATOM 1544 N N . VAL A 1 195 ? 12.265 -10.429 -18.133 1.00 97.94 195 VAL A N 1
ATOM 1545 C CA . VAL A 1 195 ? 11.584 -9.394 -18.932 1.00 97.94 195 VAL A CA 1
ATOM 1546 C C . VAL A 1 195 ? 12.432 -9.099 -20.179 1.00 97.94 195 VAL A C 1
ATOM 1548 O O . VAL A 1 195 ? 13.566 -8.640 -20.048 1.00 97.94 195 VAL A O 1
ATOM 1551 N N . PRO A 1 196 ? 11.950 -9.373 -21.404 1.00 97.44 196 PRO A N 1
ATOM 1552 C CA . PRO A 1 196 ? 12.810 -9.367 -22.581 1.00 97.44 196 PRO A CA 1
ATOM 1553 C C . PRO A 1 196 ? 13.143 -7.960 -23.085 1.00 97.44 196 PRO A C 1
ATOM 1555 O O . PRO A 1 196 ? 14.212 -7.771 -23.659 1.00 97.44 196 PRO A O 1
ATOM 1558 N N . GLU A 1 197 ? 12.255 -6.991 -22.863 1.00 97.88 197 GLU A N 1
ATOM 1559 C CA . GLU A 1 197 ? 12.402 -5.608 -23.314 1.00 97.88 197 GLU A CA 1
ATOM 1560 C C . GLU A 1 197 ? 12.125 -4.662 -22.145 1.00 97.88 197 GLU A C 1
ATOM 1562 O O . GLU A 1 197 ? 11.038 -4.689 -21.563 1.00 97.88 197 GLU A O 1
ATOM 1567 N N . TYR A 1 198 ? 13.105 -3.831 -21.806 1.00 98.38 198 TYR A N 1
ATOM 1568 C CA . TYR A 1 198 ? 12.993 -2.824 -20.761 1.00 98.38 198 TYR A CA 1
ATOM 1569 C C . TYR A 1 198 ? 13.357 -1.452 -21.324 1.00 98.38 198 TYR A C 1
ATOM 1571 O O . TYR A 1 198 ? 14.448 -1.257 -21.858 1.00 98.38 198 TYR A O 1
ATOM 1579 N N . ILE A 1 199 ? 12.425 -0.507 -21.242 1.00 97.94 199 ILE A N 1
ATOM 1580 C CA . ILE A 1 199 ? 12.596 0.842 -21.776 1.00 97.94 199 ILE A CA 1
ATOM 1581 C C . ILE A 1 199 ? 12.574 1.831 -20.615 1.00 97.94 199 ILE A C 1
ATOM 1583 O O . ILE A 1 199 ? 11.642 1.829 -19.815 1.00 97.94 199 ILE A O 1
ATOM 1587 N N . ILE A 1 200 ? 13.589 2.687 -20.531 1.00 97.00 200 ILE A N 1
ATOM 1588 C CA . ILE A 1 200 ? 13.656 3.759 -19.533 1.00 97.00 200 ILE A CA 1
ATOM 1589 C C . ILE A 1 200 ? 13.585 5.102 -20.255 1.00 97.00 200 ILE A C 1
ATOM 1591 O O . ILE A 1 200 ? 14.368 5.349 -21.172 1.00 97.00 200 ILE A O 1
ATOM 1595 N N . LEU A 1 201 ? 12.660 5.971 -19.845 1.00 94.50 201 LEU A N 1
ATOM 1596 C CA . LEU A 1 201 ? 12.514 7.318 -20.398 1.00 94.50 201 LEU A CA 1
ATOM 1597 C C . LEU A 1 201 ? 12.983 8.349 -19.375 1.00 94.50 201 LEU A C 1
ATOM 1599 O O . LEU A 1 201 ? 12.366 8.522 -18.327 1.00 94.50 201 LEU A O 1
ATOM 1603 N N . SER A 1 202 ? 14.050 9.072 -19.698 1.00 90.62 202 SER A N 1
ATOM 1604 C CA . SER A 1 202 ? 14.557 10.185 -18.899 1.00 90.62 202 SER A CA 1
ATOM 1605 C C . SER A 1 202 ? 14.036 11.502 -19.463 1.00 90.62 202 SER A C 1
ATOM 1607 O O . SER A 1 202 ? 14.534 11.992 -20.478 1.00 90.62 202 SER A O 1
ATOM 1609 N N . LEU A 1 203 ? 13.035 12.093 -18.805 1.00 86.19 203 LEU A N 1
ATOM 1610 C CA . LEU A 1 203 ? 12.452 13.366 -19.249 1.00 86.19 203 LEU A CA 1
ATOM 1611 C C . LEU A 1 203 ? 13.438 14.528 -19.099 1.00 86.19 203 LEU A C 1
ATOM 1613 O O . LEU A 1 203 ? 13.567 15.348 -20.000 1.00 86.19 203 LEU A O 1
ATOM 1617 N N . ALA A 1 204 ? 14.191 14.553 -17.996 1.00 84.12 204 ALA A N 1
ATOM 1618 C CA . ALA A 1 204 ? 15.171 15.602 -17.723 1.00 84.12 204 ALA A CA 1
ATOM 1619 C C . ALA A 1 204 ? 16.328 15.615 -18.736 1.00 84.12 204 ALA A C 1
ATOM 1621 O O . ALA A 1 204 ? 16.846 16.675 -19.076 1.00 84.12 204 ALA A O 1
ATOM 1622 N N . GLN A 1 205 ? 16.739 14.439 -19.220 1.00 87.38 205 GLN A N 1
ATOM 1623 C CA . GLN A 1 205 ? 17.839 14.306 -20.183 1.00 87.38 205 GLN A CA 1
ATOM 1624 C C . GLN A 1 205 ? 17.352 14.234 -21.634 1.00 87.38 205 GLN A C 1
ATOM 1626 O O . GLN A 1 205 ? 18.183 14.180 -22.536 1.00 87.38 205 GLN A O 1
ATOM 1631 N N . LYS A 1 206 ? 16.030 14.219 -21.860 1.00 87.75 206 LYS A N 1
ATOM 1632 C CA . LYS A 1 206 ? 15.410 13.942 -23.163 1.00 87.75 206 LYS A CA 1
ATOM 1633 C C . LYS A 1 206 ? 16.003 12.692 -23.827 1.00 87.75 206 LYS A C 1
ATOM 1635 O O . LYS A 1 206 ? 16.383 12.692 -24.995 1.00 87.75 206 LYS A O 1
ATOM 1640 N N . GLU A 1 207 ? 16.113 11.617 -23.050 1.00 90.25 207 GLU A N 1
ATOM 1641 C CA . GLU A 1 207 ? 16.774 10.373 -23.450 1.00 90.25 207 GLU A CA 1
ATOM 1642 C C . GLU A 1 207 ? 15.824 9.180 -23.304 1.00 90.25 207 GLU A C 1
ATOM 1644 O O . GLU A 1 207 ? 15.052 9.094 -22.348 1.00 90.25 207 GLU A O 1
ATOM 1649 N N . ILE A 1 208 ? 15.901 8.241 -24.251 1.00 95.06 208 ILE A N 1
ATOM 1650 C CA . ILE A 1 208 ? 15.241 6.936 -24.156 1.00 95.06 208 ILE A CA 1
ATOM 1651 C C . ILE A 1 208 ? 16.310 5.851 -24.209 1.00 95.06 208 ILE A C 1
ATOM 1653 O O . ILE A 1 208 ? 17.135 5.803 -25.124 1.00 95.06 208 ILE A O 1
ATOM 1657 N N . GLU A 1 209 ? 16.283 4.960 -23.230 1.00 96.94 209 GLU A N 1
ATOM 1658 C CA . GLU A 1 209 ? 17.159 3.804 -23.167 1.00 96.94 209 GLU A CA 1
ATOM 1659 C C . GLU A 1 209 ? 16.392 2.535 -23.476 1.00 96.94 209 GLU A C 1
ATOM 1661 O O . GLU A 1 209 ? 15.464 2.166 -22.761 1.00 96.94 209 GLU A O 1
ATOM 1666 N N . PHE A 1 210 ? 16.838 1.840 -24.515 1.00 98.00 210 PHE A N 1
ATOM 1667 C CA . PHE A 1 210 ? 16.315 0.539 -24.890 1.00 98.00 210 PHE A CA 1
ATOM 1668 C C . PHE A 1 210 ? 17.248 -0.547 -24.360 1.00 98.00 210 PHE A C 1
ATOM 1670 O O . PHE A 1 210 ? 18.422 -0.599 -24.731 1.00 98.00 210 PHE A O 1
ATOM 1677 N N . TRP A 1 211 ? 16.733 -1.417 -23.501 1.00 98.31 211 TRP A N 1
ATOM 1678 C CA . TRP A 1 211 ? 17.462 -2.546 -22.940 1.00 98.31 211 TRP A CA 1
ATOM 1679 C C . TRP A 1 211 ? 16.807 -3.848 -23.382 1.00 98.31 211 TRP A C 1
ATOM 1681 O O . TRP A 1 211 ? 15.629 -4.083 -23.117 1.00 98.31 211 TRP A O 1
ATOM 1691 N N . ARG A 1 212 ? 17.585 -4.717 -24.031 1.00 98.31 212 ARG A N 1
ATOM 1692 C CA . ARG A 1 212 ? 17.120 -6.035 -24.474 1.00 98.31 212 ARG A CA 1
ATOM 1693 C C . ARG A 1 212 ? 17.820 -7.138 -23.705 1.00 98.31 212 ARG A C 1
ATOM 1695 O O . ARG A 1 212 ? 19.033 -7.092 -23.509 1.00 98.31 212 ARG A O 1
ATOM 1702 N N . LEU A 1 213 ? 17.052 -8.123 -23.253 1.00 98.12 213 LEU A N 1
ATOM 1703 C CA . LEU A 1 213 ? 17.579 -9.242 -22.486 1.00 98.12 213 LEU A CA 1
ATOM 1704 C C . LEU A 1 213 ? 18.231 -10.276 -23.410 1.00 98.12 213 LEU A C 1
ATOM 1706 O O . LEU A 1 213 ? 17.556 -10.920 -24.215 1.00 98.12 213 LEU A O 1
ATOM 1710 N N . PHE A 1 214 ? 19.527 -10.504 -23.224 1.00 96.38 214 PHE A N 1
ATOM 1711 C CA . PHE A 1 214 ? 20.290 -11.563 -23.874 1.00 96.38 214 PHE A CA 1
ATOM 1712 C C . PHE A 1 214 ? 20.990 -12.422 -22.823 1.00 96.38 214 PHE A C 1
ATOM 1714 O O . PHE A 1 214 ? 21.742 -11.926 -21.989 1.00 96.38 214 PHE A O 1
ATOM 1721 N N . ASN A 1 215 ? 20.742 -13.736 -22.846 1.00 92.81 215 ASN A N 1
ATOM 1722 C CA . ASN A 1 215 ? 21.377 -14.702 -21.937 1.00 92.81 215 ASN A CA 1
ATOM 1723 C C . ASN A 1 215 ? 21.337 -14.279 -20.449 1.00 92.81 215 ASN A C 1
ATOM 1725 O O . ASN A 1 215 ? 22.320 -14.430 -19.723 1.00 92.81 215 ASN A O 1
ATOM 1729 N N . GLY A 1 216 ? 20.203 -13.722 -20.004 1.00 93.31 216 GLY A N 1
ATOM 1730 C CA . GLY A 1 216 ? 19.991 -13.283 -18.619 1.00 93.31 216 GLY A CA 1
ATOM 1731 C C . GLY A 1 216 ? 20.637 -11.944 -18.247 1.00 93.31 216 GLY A C 1
ATOM 1732 O O . GLY A 1 216 ? 20.664 -11.602 -17.069 1.00 93.31 216 GLY A O 1
ATOM 1733 N N . LYS A 1 217 ? 21.165 -11.182 -19.213 1.00 96.25 217 LYS A N 1
ATOM 1734 C CA . LYS A 1 217 ? 21.718 -9.837 -18.998 1.00 96.25 217 LYS A CA 1
ATOM 1735 C C . LYS A 1 217 ? 21.129 -8.846 -19.988 1.00 96.25 217 LYS A C 1
ATOM 1737 O O . LYS A 1 217 ? 20.893 -9.187 -21.143 1.00 96.25 217 LYS A O 1
ATOM 1742 N N . TYR A 1 218 ? 20.897 -7.620 -19.539 1.00 98.19 218 TYR A N 1
ATOM 1743 C CA . TYR A 1 218 ? 20.479 -6.556 -20.440 1.00 98.19 218 TYR A CA 1
ATOM 1744 C C . TYR A 1 218 ? 21.661 -6.003 -21.228 1.00 98.19 218 TYR A C 1
ATOM 1746 O O . TYR A 1 218 ? 22.694 -5.652 -20.658 1.00 98.19 218 TYR A O 1
ATOM 1754 N N . GLU A 1 219 ? 21.464 -5.863 -22.533 1.00 97.50 219 GLU A N 1
ATOM 1755 C CA . GLU A 1 219 ? 22.340 -5.108 -23.419 1.00 97.50 219 GLU A CA 1
ATOM 1756 C C . GLU A 1 219 ? 21.619 -3.841 -23.878 1.00 97.50 219 GLU A C 1
ATOM 1758 O O . GLU A 1 219 ? 20.412 -3.852 -24.143 1.00 97.50 219 GLU A O 1
ATOM 1763 N N . ARG A 1 220 ? 22.360 -2.731 -23.946 1.00 97.38 220 ARG A N 1
ATOM 1764 C CA . ARG A 1 220 ? 21.820 -1.455 -24.411 1.00 97.38 220 ARG A CA 1
ATOM 1765 C C . ARG A 1 220 ? 21.724 -1.473 -25.931 1.00 97.38 220 ARG A C 1
ATOM 1767 O O . ARG A 1 220 ? 22.721 -1.696 -26.614 1.00 97.38 220 ARG A O 1
ATOM 1774 N N . MET A 1 221 ? 20.537 -1.187 -26.444 1.00 97.50 221 MET A N 1
ATOM 1775 C CA . MET A 1 221 ? 20.241 -1.146 -27.867 1.00 97.50 221 MET A CA 1
ATOM 1776 C C . MET A 1 221 ? 20.175 0.299 -28.357 1.00 97.50 221 MET A C 1
ATOM 1778 O O . MET A 1 221 ? 19.642 1.180 -27.681 1.00 97.50 221 MET A O 1
ATOM 1782 N N . ALA A 1 222 ? 20.698 0.532 -29.558 1.00 95.81 222 ALA A N 1
ATOM 1783 C CA . ALA A 1 222 ? 20.461 1.763 -30.299 1.00 95.81 222 ALA A CA 1
ATOM 1784 C C . ALA A 1 222 ? 19.244 1.587 -31.226 1.00 95.81 222 ALA A C 1
ATOM 1786 O O . ALA A 1 222 ? 18.974 0.458 -31.659 1.00 95.81 222 ALA A O 1
ATOM 1787 N N . PRO A 1 223 ? 18.533 2.675 -31.568 1.00 95.62 223 PRO A N 1
ATOM 1788 C CA . PRO A 1 223 ? 17.639 2.677 -32.717 1.00 95.62 223 PRO A CA 1
ATOM 1789 C C . PRO A 1 223 ? 18.373 2.223 -33.986 1.00 95.62 223 PRO A C 1
ATOM 1791 O O . PRO A 1 223 ? 19.591 2.374 -34.109 1.00 95.62 223 PRO A O 1
ATOM 1794 N N . ASP A 1 224 ? 17.641 1.646 -34.930 1.00 95.31 224 ASP A N 1
ATOM 1795 C CA . ASP A 1 224 ? 18.210 1.212 -36.201 1.00 95.31 224 ASP A CA 1
ATOM 1796 C C . ASP A 1 224 ? 18.412 2.374 -37.189 1.00 95.31 224 ASP A C 1
ATOM 1798 O O . ASP A 1 224 ? 18.230 3.547 -36.866 1.00 95.31 224 ASP A O 1
ATOM 1802 N N . ALA A 1 225 ? 18.800 2.049 -38.426 1.00 94.56 225 ALA A N 1
ATOM 1803 C CA . ALA A 1 225 ? 19.093 3.034 -39.468 1.00 94.56 225 ALA A CA 1
ATOM 1804 C C . ALA A 1 225 ? 17.905 3.949 -39.830 1.00 94.56 225 ALA A C 1
ATOM 1806 O O . ALA A 1 225 ? 18.117 4.987 -40.450 1.00 94.56 225 ALA A O 1
ATOM 1807 N N . SER A 1 226 ? 16.672 3.579 -39.460 1.00 93.75 226 SER A N 1
ATOM 1808 C CA . SER A 1 226 ? 15.475 4.416 -39.623 1.00 93.75 226 SER A CA 1
ATOM 1809 C C . SER A 1 226 ? 15.171 5.297 -38.404 1.00 93.75 226 SER A C 1
ATOM 1811 O O . SER A 1 226 ? 14.108 5.905 -38.342 1.00 93.75 226 SER A O 1
ATOM 1813 N N . GLY A 1 227 ? 16.071 5.338 -37.417 1.00 94.50 227 GLY A N 1
ATOM 1814 C CA . GLY A 1 227 ? 15.871 6.065 -36.162 1.00 94.50 227 GLY A CA 1
ATOM 1815 C C . GLY A 1 227 ? 14.851 5.408 -35.230 1.00 94.50 227 GLY A C 1
ATOM 1816 O O . GLY A 1 227 ? 14.429 6.020 -34.256 1.00 94.50 227 GLY A O 1
ATOM 1817 N N . CYS A 1 228 ? 14.445 4.164 -35.499 1.00 95.94 228 CYS A N 1
ATOM 1818 C CA . CYS A 1 228 ? 13.393 3.473 -34.758 1.00 95.94 228 CYS A CA 1
ATOM 1819 C C . CYS A 1 228 ? 13.938 2.295 -33.944 1.00 95.94 228 CYS A C 1
ATOM 1821 O O . CYS A 1 228 ? 14.877 1.614 -34.353 1.00 95.94 228 CYS A O 1
ATOM 1823 N N . TYR A 1 229 ? 13.309 2.005 -32.808 1.00 97.00 229 TYR A N 1
ATOM 1824 C CA . TYR A 1 229 ? 13.527 0.786 -32.040 1.00 97.00 229 TYR A CA 1
ATOM 1825 C C . TYR A 1 229 ? 12.423 -0.237 -32.319 1.00 97.00 229 TYR A C 1
ATOM 1827 O O . TYR A 1 229 ? 11.235 0.069 -32.232 1.00 97.00 229 TYR A O 1
ATOM 1835 N N . ARG A 1 230 ? 12.817 -1.472 -32.644 1.00 96.56 230 ARG A N 1
ATOM 1836 C CA . ARG A 1 230 ? 11.906 -2.589 -32.933 1.00 96.56 230 ARG A CA 1
ATOM 1837 C C . ARG A 1 230 ? 12.149 -3.722 -31.924 1.00 96.56 230 ARG A C 1
ATOM 1839 O O . ARG A 1 230 ? 13.149 -4.439 -32.067 1.00 96.56 230 ARG A O 1
ATOM 1846 N N . PRO A 1 231 ? 11.314 -3.866 -30.876 1.00 94.56 231 PRO A N 1
ATOM 1847 C CA . PRO A 1 231 ? 11.462 -4.926 -29.879 1.00 94.56 231 PRO A CA 1
ATOM 1848 C C . PRO A 1 231 ? 11.235 -6.307 -30.497 1.00 94.56 231 PRO A C 1
ATOM 1850 O O . PRO A 1 231 ? 10.310 -6.516 -31.280 1.00 94.56 231 PRO A O 1
ATOM 1853 N N . GLN A 1 232 ? 12.055 -7.283 -30.113 1.00 92.50 232 GLN A N 1
ATOM 1854 C CA . GLN A 1 232 ? 11.925 -8.651 -30.627 1.00 92.50 232 GLN A CA 1
ATOM 1855 C C . GLN A 1 232 ? 10.791 -9.425 -29.949 1.00 92.50 232 GLN A C 1
ATOM 1857 O O . GLN A 1 232 ? 10.246 -10.353 -30.545 1.00 92.50 232 GLN A O 1
ATOM 1862 N N . SER A 1 233 ? 10.424 -9.053 -28.719 1.00 92.12 233 SER A N 1
ATOM 1863 C CA . SER A 1 233 ? 9.319 -9.686 -27.987 1.00 92.12 233 SER A CA 1
ATOM 1864 C C . SER A 1 233 ? 7.935 -9.301 -28.514 1.00 92.12 233 SER A C 1
ATOM 1866 O O . SER A 1 233 ? 6.970 -10.006 -28.226 1.00 92.12 233 SER A O 1
ATOM 1868 N N . VAL A 1 234 ? 7.835 -8.226 -29.305 1.00 91.94 234 VAL A N 1
ATOM 1869 C CA . VAL A 1 234 ? 6.575 -7.708 -29.857 1.00 91.94 234 VAL A CA 1
ATOM 1870 C C . VAL A 1 234 ? 6.714 -7.540 -31.375 1.00 91.94 234 VAL A C 1
ATOM 1872 O O . VAL A 1 234 ? 7.016 -6.446 -31.858 1.00 91.94 234 VAL A O 1
ATOM 1875 N N . PRO A 1 235 ? 6.524 -8.616 -32.160 1.00 88.56 235 PRO A N 1
ATOM 1876 C CA . PRO A 1 235 ? 6.668 -8.555 -33.608 1.00 88.56 235 PRO A CA 1
ATOM 1877 C C . PRO A 1 235 ? 5.793 -7.468 -34.243 1.00 88.56 235 PRO A C 1
ATOM 1879 O O . PRO A 1 235 ? 4.586 -7.405 -34.015 1.00 88.56 235 PRO A O 1
ATOM 1882 N N . GLY A 1 236 ? 6.415 -6.623 -35.064 1.00 90.75 236 GLY A N 1
ATOM 1883 C CA . GLY A 1 236 ? 5.753 -5.520 -35.759 1.00 90.75 236 GLY A CA 1
ATOM 1884 C C . GLY A 1 236 ? 5.643 -4.223 -34.956 1.00 90.75 236 GLY A C 1
ATOM 1885 O O . GLY A 1 236 ? 5.275 -3.216 -35.551 1.00 90.75 236 GLY A O 1
ATOM 1886 N N . LEU A 1 237 ? 5.967 -4.199 -33.656 1.00 94.62 237 LEU A N 1
ATOM 1887 C CA . LEU A 1 237 ? 6.004 -2.944 -32.898 1.00 94.62 237 LEU A CA 1
ATOM 1888 C C . LEU A 1 237 ? 7.170 -2.074 -33.357 1.00 94.62 237 LEU A C 1
ATOM 1890 O O . LEU A 1 237 ? 8.294 -2.554 -33.519 1.00 94.62 237 LEU A O 1
ATOM 1894 N N . VAL A 1 238 ? 6.903 -0.781 -33.486 1.00 95.69 238 VAL A N 1
ATOM 1895 C CA . VAL A 1 238 ? 7.911 0.245 -33.717 1.00 95.69 238 VAL A CA 1
ATOM 1896 C C . VAL A 1 238 ? 7.788 1.317 -32.653 1.00 95.69 238 VAL A C 1
ATOM 1898 O O . VAL A 1 238 ? 6.696 1.817 -32.392 1.00 95.69 238 VAL A O 1
ATOM 1901 N N . PHE A 1 239 ? 8.926 1.677 -32.071 1.00 95.38 239 PHE A N 1
ATOM 1902 C CA . PHE A 1 239 ? 9.088 2.815 -31.182 1.00 95.38 239 PHE A CA 1
ATOM 1903 C C . PHE A 1 239 ? 9.951 3.864 -31.897 1.00 95.38 239 PHE A C 1
ATOM 1905 O O . PHE A 1 239 ? 11.107 3.599 -32.222 1.00 95.38 239 PHE A O 1
ATOM 1912 N N . ALA A 1 240 ? 9.397 5.041 -32.165 1.00 93.94 240 ALA A N 1
ATOM 1913 C CA . ALA A 1 240 ? 10.048 6.156 -32.846 1.00 93.94 240 ALA A CA 1
ATOM 1914 C C . ALA A 1 240 ? 10.425 7.244 -31.817 1.00 93.94 240 ALA A C 1
ATOM 1916 O O . ALA A 1 240 ? 9.613 8.132 -31.553 1.00 93.94 240 ALA A O 1
ATOM 1917 N N . PRO A 1 241 ? 11.617 7.173 -31.190 1.00 90.38 241 PRO A N 1
ATOM 1918 C CA . PRO A 1 241 ? 12.017 8.058 -30.091 1.00 90.38 241 PRO A CA 1
ATOM 1919 C C . PRO A 1 241 ? 12.000 9.550 -30.453 1.00 90.38 241 PRO A C 1
ATOM 1921 O O . PRO A 1 241 ? 11.561 10.358 -29.639 1.00 90.38 241 PRO A O 1
ATOM 1924 N N . ASP A 1 242 ? 12.407 9.915 -31.672 1.00 88.81 242 ASP A N 1
ATOM 1925 C CA . ASP A 1 242 ? 12.473 11.317 -32.121 1.00 88.81 242 ASP A CA 1
ATOM 1926 C C . ASP A 1 242 ? 11.098 11.998 -32.145 1.00 88.81 242 ASP A C 1
ATOM 1928 O O . ASP A 1 242 ? 10.996 13.217 -32.022 1.00 88.81 242 ASP A O 1
ATOM 1932 N N . ASN A 1 243 ? 10.020 11.214 -32.238 1.00 88.94 243 ASN A N 1
ATOM 1933 C CA . ASN A 1 243 ? 8.659 11.739 -32.220 1.00 88.94 243 ASN A CA 1
ATOM 1934 C C . ASN A 1 243 ? 8.222 12.212 -30.831 1.00 88.94 243 ASN A C 1
ATOM 1936 O O . ASN A 1 243 ? 7.206 12.895 -30.753 1.00 88.94 243 ASN A O 1
ATOM 1940 N N . LEU A 1 244 ? 8.962 11.864 -29.772 1.00 85.44 244 LEU A N 1
ATOM 1941 C CA . LEU A 1 244 ? 8.742 12.379 -28.426 1.00 85.44 244 LEU A CA 1
ATOM 1942 C C . LEU A 1 244 ? 9.240 13.842 -28.354 1.00 85.44 244 LEU A C 1
ATOM 1944 O O . LEU A 1 244 ? 8.479 14.760 -28.091 1.00 85.44 244 LEU A O 1
ATOM 1948 N N . TRP A 1 245 ? 10.499 14.128 -28.664 1.00 83.50 245 TRP A N 1
ATOM 1949 C CA . TRP A 1 245 ? 11.133 15.402 -28.276 1.00 83.50 245 TRP A CA 1
ATOM 1950 C C . TRP A 1 245 ? 10.878 16.611 -29.205 1.00 83.50 245 TRP A C 1
ATOM 1952 O O . TRP A 1 245 ? 11.821 17.299 -29.594 1.00 83.50 245 TRP A O 1
ATOM 1962 N N . ARG A 1 246 ? 9.623 16.885 -29.572 1.00 74.19 246 ARG A N 1
ATOM 1963 C CA . ARG A 1 246 ? 9.246 17.965 -30.510 1.00 74.19 246 ARG A CA 1
ATOM 1964 C C . ARG A 1 246 ? 9.273 19.354 -29.890 1.00 74.19 246 ARG A C 1
ATOM 1966 O O . ARG A 1 246 ? 9.232 19.493 -28.679 1.00 74.19 246 ARG A O 1
ATOM 1973 N N . GLU A 1 247 ? 9.309 20.383 -30.736 1.00 65.69 247 GLU A N 1
ATOM 1974 C CA . GLU A 1 247 ? 9.349 21.789 -30.304 1.00 65.69 247 GLU A CA 1
ATOM 1975 C C . GLU A 1 247 ? 8.053 22.272 -29.632 1.00 65.69 247 GLU A C 1
ATOM 1977 O O . GLU A 1 247 ? 8.106 23.200 -28.828 1.00 65.69 247 GLU A O 1
ATOM 1982 N N . ASP A 1 248 ? 6.902 21.678 -29.957 1.00 68.12 248 ASP A N 1
ATOM 1983 C CA . ASP A 1 248 ? 5.590 22.079 -29.442 1.00 68.12 248 ASP A CA 1
ATOM 1984 C C . ASP A 1 248 ? 5.191 21.380 -28.133 1.00 68.12 248 ASP A C 1
ATOM 1986 O O . ASP A 1 248 ? 4.337 21.912 -27.429 1.00 68.12 248 ASP A O 1
ATOM 1990 N N . GLU A 1 249 ? 5.812 20.237 -27.800 1.00 69.44 249 GLU A N 1
ATOM 1991 C CA . GLU A 1 249 ? 5.607 19.433 -26.575 1.00 69.44 249 GLU A CA 1
ATOM 1992 C C . GLU A 1 249 ? 4.136 19.357 -26.089 1.00 69.44 249 GLU A C 1
ATOM 1994 O O . GLU A 1 249 ? 3.862 19.291 -24.888 1.00 69.44 249 GLU A O 1
ATOM 1999 N N . ASP A 1 250 ? 3.154 19.359 -27.004 1.00 71.56 250 ASP A N 1
ATOM 2000 C CA . ASP A 1 250 ? 1.734 19.297 -26.643 1.00 71.56 250 ASP A CA 1
ATOM 2001 C C . ASP A 1 250 ? 1.312 17.851 -26.376 1.00 71.56 250 ASP A C 1
ATOM 2003 O O . ASP A 1 250 ? 0.652 17.194 -27.184 1.00 71.56 250 ASP A O 1
ATOM 2007 N N . TRP A 1 251 ? 1.679 17.364 -25.195 1.00 69.75 251 TRP A N 1
ATOM 2008 C CA . TRP A 1 251 ? 1.371 16.022 -24.700 1.00 69.75 251 TRP A CA 1
ATOM 2009 C C . TRP A 1 251 ? -0.101 15.787 -24.351 1.00 69.75 251 TRP A C 1
ATOM 2011 O O . TRP A 1 251 ? -0.471 14.668 -23.987 1.00 69.75 251 TRP A O 1
ATOM 2021 N N . TYR A 1 252 ? -0.933 16.828 -24.417 1.00 68.94 252 TYR A N 1
ATOM 2022 C CA . TYR A 1 252 ? -2.373 16.730 -24.187 1.00 68.94 252 TYR A CA 1
ATOM 2023 C C . TYR A 1 252 ? -3.153 16.554 -25.491 1.00 68.94 252 TYR A C 1
ATOM 2025 O O . TYR A 1 252 ? -4.303 16.108 -25.454 1.00 68.94 252 TYR A O 1
ATOM 2033 N N . SER A 1 253 ? -2.539 16.852 -26.639 1.00 69.50 253 SER A N 1
ATOM 2034 C CA . SER A 1 253 ? -3.125 16.565 -27.943 1.00 69.50 253 SER A CA 1
ATOM 2035 C C . SER A 1 253 ? -3.118 15.058 -28.240 1.00 69.50 253 SER A C 1
ATOM 2037 O O . SER A 1 253 ? -2.141 14.339 -28.008 1.00 69.50 253 SER A O 1
ATOM 2039 N N . TRP A 1 254 ? -4.249 14.548 -28.734 1.00 69.06 254 TRP A N 1
ATOM 2040 C CA . TRP A 1 254 ? -4.377 13.158 -29.165 1.00 69.06 254 TRP A CA 1
ATOM 2041 C C . TRP A 1 254 ? -5.237 13.048 -30.435 1.00 69.06 254 TRP A C 1
ATOM 2043 O O . TRP A 1 254 ? -6.296 13.683 -30.495 1.00 69.06 254 TRP A O 1
ATOM 2053 N N . PRO A 1 255 ? -4.846 12.213 -31.419 1.00 72.38 255 PRO A N 1
ATOM 2054 C CA . PRO A 1 255 ? -3.596 11.447 -31.486 1.00 72.38 255 PRO A CA 1
ATOM 2055 C C . PRO A 1 255 ? -2.387 12.335 -31.817 1.00 72.38 255 PRO A C 1
ATOM 2057 O O . PRO A 1 255 ? -2.527 13.368 -32.464 1.00 72.38 255 PRO A O 1
ATOM 2060 N N . GLN A 1 256 ? -1.196 11.909 -31.398 1.00 77.19 256 GLN A N 1
ATOM 2061 C CA . GLN A 1 256 ? 0.059 12.527 -31.834 1.00 77.19 256 GLN A CA 1
ATOM 2062 C C . GLN A 1 256 ? 0.366 12.098 -33.273 1.00 77.19 256 GLN A C 1
ATOM 2064 O O . GLN A 1 256 ? 0.289 10.907 -33.590 1.00 77.19 256 GLN A O 1
ATOM 2069 N N . ASP A 1 257 ? 0.748 13.045 -34.128 1.00 82.94 257 ASP A N 1
ATOM 2070 C CA . ASP A 1 257 ? 1.115 12.783 -35.523 1.00 82.94 257 ASP A CA 1
ATOM 2071 C C . ASP A 1 257 ? 2.459 13.448 -35.867 1.00 82.94 257 ASP A C 1
ATOM 2073 O O . ASP A 1 257 ? 2.549 14.674 -35.799 1.00 82.94 257 ASP A O 1
ATOM 2077 N N . PRO A 1 258 ? 3.529 12.694 -36.189 1.00 86.06 258 PRO A N 1
ATOM 2078 C CA . PRO A 1 258 ? 3.585 11.226 -36.227 1.00 86.06 258 PRO A CA 1
ATOM 2079 C C . PRO A 1 258 ? 3.483 10.529 -34.846 1.00 86.06 258 PRO A C 1
ATOM 2081 O O . PRO A 1 258 ? 3.817 11.120 -33.822 1.00 86.06 258 PRO A O 1
ATOM 2084 N N . PRO A 1 259 ? 3.046 9.261 -34.764 1.00 89.19 259 PRO A N 1
ATOM 2085 C CA . PRO A 1 259 ? 2.954 8.540 -33.492 1.00 89.19 259 PRO A CA 1
ATOM 2086 C C . PRO A 1 259 ? 4.334 8.120 -32.960 1.00 89.19 259 PRO A C 1
ATOM 2088 O O . PRO A 1 259 ? 5.277 7.909 -33.721 1.00 89.19 259 PRO A O 1
ATOM 2091 N N . ILE A 1 260 ? 4.449 7.931 -31.643 1.00 90.62 260 ILE A N 1
ATOM 2092 C CA . ILE A 1 260 ? 5.694 7.465 -30.991 1.00 90.62 260 ILE A CA 1
ATOM 2093 C C . ILE A 1 260 ? 5.764 5.946 -31.007 1.00 90.62 260 ILE A C 1
ATOM 2095 O O . ILE A 1 260 ? 6.835 5.377 -31.177 1.00 90.62 260 ILE A O 1
ATOM 2099 N N . VAL A 1 261 ? 4.620 5.285 -30.849 1.00 92.50 261 VAL A N 1
ATOM 2100 C CA . VAL A 1 261 ? 4.523 3.831 -30.895 1.00 92.50 261 VAL A CA 1
ATOM 2101 C C . VAL A 1 261 ? 3.446 3.451 -31.895 1.00 92.50 261 VAL A C 1
ATOM 2103 O O . VAL A 1 261 ? 2.340 3.985 -31.854 1.00 92.50 261 VAL A O 1
ATOM 2106 N N . TYR A 1 262 ? 3.766 2.542 -32.808 1.00 92.50 262 TYR A N 1
ATOM 2107 C CA . TYR A 1 262 ? 2.826 2.036 -33.805 1.00 92.50 262 TYR A CA 1
ATOM 2108 C C . TYR A 1 262 ? 3.174 0.600 -34.210 1.00 92.50 262 TYR A C 1
ATOM 2110 O O . TYR A 1 262 ? 4.188 0.044 -33.790 1.00 92.50 262 TYR A O 1
ATOM 2118 N N . ILE A 1 263 ? 2.302 -0.020 -35.007 1.00 91.56 263 ILE A N 1
ATOM 2119 C CA . ILE A 1 263 ? 2.508 -1.361 -35.562 1.00 91.56 263 ILE A CA 1
ATOM 2120 C C . ILE A 1 263 ? 2.747 -1.251 -37.067 1.00 91.56 263 ILE A C 1
ATOM 2122 O O . ILE A 1 263 ? 1.934 -0.669 -37.785 1.00 91.56 263 ILE A O 1
ATOM 2126 N N . GLU A 1 264 ? 3.843 -1.838 -37.541 1.00 90.19 264 GLU A N 1
ATOM 2127 C CA . GLU A 1 264 ? 4.150 -2.001 -38.959 1.00 90.19 264 GLU A CA 1
ATOM 2128 C C . GLU A 1 264 ? 3.425 -3.205 -39.572 1.00 90.19 264 GLU A C 1
ATOM 2130 O O . GLU A 1 264 ? 3.315 -4.289 -38.986 1.00 90.19 264 GLU A O 1
ATOM 2135 N N . GLY A 1 265 ? 2.986 -3.016 -40.818 1.00 81.44 265 GLY A N 1
ATOM 2136 C CA . GLY A 1 265 ? 2.349 -4.053 -41.620 1.00 81.44 265 GLY A CA 1
ATOM 2137 C C . GLY A 1 265 ? 0.933 -4.413 -41.163 1.00 81.44 265 GLY A C 1
ATOM 2138 O O . GLY A 1 265 ? 0.305 -3.741 -40.346 1.00 81.44 265 GLY A O 1
ATOM 2139 N N . THR A 1 266 ? 0.397 -5.487 -41.740 1.00 73.75 266 THR A N 1
ATOM 2140 C CA . THR A 1 266 ? -0.917 -6.024 -41.373 1.00 73.75 266 THR A CA 1
ATOM 2141 C C . THR A 1 266 ? -0.722 -7.182 -40.402 1.00 73.75 266 THR A C 1
ATOM 2143 O O . THR A 1 266 ? -0.281 -8.255 -40.806 1.00 73.75 266 THR A O 1
ATOM 2146 N N . GLN A 1 267 ? -1.055 -6.974 -39.129 1.00 72.56 267 GLN A N 1
ATOM 2147 C CA . GLN A 1 267 ? -1.079 -8.052 -38.139 1.00 72.56 267 GLN A CA 1
ATOM 2148 C C . GLN A 1 267 ? -2.471 -8.699 -38.110 1.00 72.56 267 GLN A C 1
ATOM 2150 O O . GLN A 1 267 ? -3.477 -7.978 -38.137 1.00 72.56 267 GLN A O 1
ATOM 2155 N N . PRO A 1 268 ? -2.578 -10.041 -38.070 1.00 71.75 268 PRO A N 1
ATOM 2156 C CA . PRO A 1 268 ? -3.863 -10.692 -37.867 1.00 71.75 268 PRO A CA 1
ATOM 2157 C C . PRO A 1 268 ? -4.425 -10.272 -36.507 1.00 71.75 268 PRO A C 1
ATOM 2159 O O . PRO A 1 268 ? -3.708 -10.265 -35.509 1.00 71.75 268 PRO A O 1
ATOM 2162 N N . LYS A 1 269 ? -5.717 -9.927 -36.466 1.00 78.19 269 LYS A N 1
ATOM 2163 C CA . LYS A 1 269 ? -6.375 -9.536 -35.217 1.00 78.19 269 LYS A CA 1
ATOM 2164 C C . LYS A 1 269 ? -6.293 -10.690 -34.218 1.00 78.19 269 LYS A C 1
ATOM 2166 O O . LYS A 1 269 ? -6.848 -11.764 -34.464 1.00 78.19 269 LYS A O 1
ATOM 2171 N N . GLY A 1 270 ? -5.609 -10.457 -33.102 1.00 79.12 270 GLY A N 1
ATOM 2172 C CA . GLY A 1 270 ? -5.470 -11.444 -32.043 1.00 79.12 270 GLY A CA 1
ATOM 2173 C C . GLY A 1 270 ? -6.795 -11.703 -31.325 1.00 79.12 270 GLY A C 1
ATOM 2174 O O . GLY A 1 270 ? -7.699 -10.864 -31.287 1.00 79.12 270 GLY A O 1
ATOM 2175 N N . ARG A 1 271 ? -6.923 -12.891 -30.730 1.00 85.06 271 ARG A N 1
ATOM 2176 C CA . ARG A 1 271 ? -8.016 -13.185 -29.799 1.00 85.06 271 ARG A CA 1
ATOM 2177 C C . ARG A 1 271 ? -7.611 -12.680 -28.422 1.00 85.06 271 ARG A C 1
ATOM 2179 O O . ARG A 1 271 ? -6.617 -13.154 -27.887 1.00 85.06 271 ARG A O 1
ATOM 2186 N N . ARG A 1 272 ? -8.426 -11.795 -27.840 1.00 87.19 272 ARG A N 1
ATOM 2187 C CA . ARG A 1 272 ? -8.195 -11.248 -26.498 1.00 87.19 272 ARG A CA 1
ATOM 2188 C C . ARG A 1 272 ? -7.992 -12.364 -25.469 1.00 87.19 272 ARG A C 1
ATOM 2190 O O . ARG A 1 272 ? -8.881 -13.201 -25.269 1.00 87.19 272 ARG A O 1
ATOM 2197 N N . LEU A 1 273 ? -6.824 -12.360 -24.837 1.00 87.81 273 LEU A N 1
ATOM 2198 C CA . LEU A 1 273 ? -6.465 -13.265 -23.752 1.00 87.81 273 LEU A CA 1
ATOM 2199 C C . LEU A 1 273 ? -7.262 -12.930 -22.490 1.00 87.81 273 LEU A C 1
ATOM 2201 O O . LEU A 1 273 ? -7.488 -11.761 -22.178 1.00 87.81 273 LEU A O 1
ATOM 2205 N N . ARG A 1 274 ? -7.706 -13.966 -21.774 1.00 87.56 274 ARG A N 1
ATOM 2206 C CA . ARG A 1 274 ? -8.519 -13.834 -20.557 1.00 87.56 274 ARG A CA 1
ATOM 2207 C C . ARG A 1 274 ? -7.683 -14.067 -19.305 1.00 87.56 274 ARG A C 1
ATOM 2209 O O . ARG A 1 274 ? -6.690 -14.789 -19.349 1.00 87.56 274 ARG A O 1
ATOM 2216 N N . THR A 1 275 ? -8.135 -13.475 -18.208 1.00 90.06 275 THR A N 1
ATOM 2217 C CA . THR A 1 275 ? -7.647 -13.753 -16.857 1.00 90.06 275 THR A CA 1
ATOM 2218 C C . THR A 1 275 ? -7.930 -15.207 -16.463 1.00 90.06 275 THR A C 1
ATOM 2220 O O . THR A 1 275 ? -8.898 -15.816 -16.926 1.00 90.06 275 THR A O 1
ATOM 2223 N N . VAL A 1 276 ? -7.077 -15.770 -15.605 1.00 91.06 276 VAL A N 1
ATOM 2224 C CA . VAL A 1 276 ? -7.256 -17.102 -15.007 1.00 91.06 276 VAL A CA 1
ATOM 2225 C C . VAL A 1 276 ? -7.696 -16.953 -13.547 1.00 91.06 276 VAL A C 1
ATOM 2227 O O . VAL A 1 276 ? -6.929 -16.442 -12.733 1.00 91.06 276 VAL A O 1
ATOM 2230 N N . GLU A 1 277 ? -8.894 -17.450 -13.221 1.00 81.31 277 GLU A N 1
ATOM 2231 C CA . GLU A 1 277 ? -9.625 -17.198 -11.958 1.00 81.31 277 GLU A CA 1
ATOM 2232 C C . GLU A 1 277 ? -8.960 -17.765 -10.682 1.00 81.31 277 GLU A C 1
ATOM 2234 O O . GLU A 1 277 ? -9.205 -17.271 -9.592 1.00 81.31 277 GLU A O 1
ATOM 2239 N N . ASN A 1 278 ? -8.042 -18.732 -10.783 1.00 82.12 278 ASN A N 1
ATOM 2240 C CA . ASN A 1 278 ? -7.374 -19.347 -9.617 1.00 82.12 278 ASN A CA 1
ATOM 2241 C C . ASN A 1 278 ? -6.133 -18.564 -9.130 1.00 82.12 278 ASN A C 1
ATOM 2243 O O . ASN A 1 278 ? -5.103 -19.166 -8.820 1.00 82.12 278 ASN A O 1
ATOM 2247 N N . GLY A 1 279 ? -6.173 -17.233 -9.191 1.00 84.12 279 GLY A N 1
ATOM 2248 C CA . GLY A 1 279 ? -5.103 -16.359 -8.700 1.00 84.12 279 GLY A CA 1
ATOM 2249 C C . GLY A 1 279 ? -5.305 -15.952 -7.241 1.00 84.12 279 GLY A C 1
ATOM 2250 O O . GLY A 1 279 ? -6.395 -16.076 -6.695 1.00 84.12 279 GLY A O 1
ATOM 2251 N N . LEU A 1 280 ? -4.245 -15.440 -6.618 1.00 93.44 280 LEU A N 1
ATOM 2252 C CA . LEU A 1 280 ? -4.355 -14.693 -5.362 1.00 93.44 280 LEU A CA 1
ATOM 2253 C C . LEU A 1 280 ? -4.980 -13.315 -5.623 1.00 93.44 280 LEU A C 1
ATOM 2255 O O . LEU A 1 280 ? -4.903 -12.799 -6.742 1.00 93.44 280 LEU A O 1
ATOM 2259 N N . GLY A 1 281 ? -5.561 -12.715 -4.588 1.00 92.19 281 GLY A N 1
ATOM 2260 C CA . GLY A 1 281 ? -6.226 -11.423 -4.696 1.00 92.19 281 GLY A CA 1
ATOM 2261 C C . GLY A 1 281 ? -6.472 -10.762 -3.350 1.00 92.19 281 GLY A C 1
ATOM 2262 O O . GLY A 1 281 ? -6.126 -11.311 -2.303 1.00 92.19 281 GLY A O 1
ATOM 2263 N N . TRP A 1 282 ? -7.094 -9.586 -3.389 1.00 92.69 282 TRP A N 1
ATOM 2264 C CA . TRP A 1 282 ? -7.420 -8.811 -2.196 1.00 92.69 282 TRP A CA 1
ATOM 2265 C C . TRP A 1 282 ? -8.172 -9.649 -1.152 1.00 92.69 282 TRP A C 1
ATOM 2267 O O . TRP A 1 282 ? -9.171 -10.303 -1.450 1.00 92.69 282 TRP A O 1
ATOM 2277 N N . GLY A 1 283 ? -7.688 -9.625 0.091 1.00 93.19 283 GLY A N 1
ATOM 2278 C CA . GLY A 1 283 ? -8.333 -10.297 1.217 1.00 93.19 283 GLY A CA 1
ATOM 2279 C C . GLY A 1 283 ? -8.358 -11.829 1.142 1.00 93.19 283 GLY A C 1
ATOM 2280 O O . GLY A 1 283 ? -9.128 -12.441 1.886 1.00 93.19 283 GLY A O 1
ATOM 2281 N N . CYS A 1 284 ? -7.548 -12.467 0.285 1.00 93.56 284 CYS A N 1
ATOM 2282 C CA . CYS A 1 284 ? -7.465 -13.931 0.212 1.00 93.56 284 CYS A CA 1
ATOM 2283 C C . CYS A 1 284 ? -6.729 -14.570 1.406 1.00 93.56 284 CYS A C 1
ATOM 2285 O O . CYS A 1 284 ? -6.813 -15.780 1.604 1.00 93.56 284 CYS A O 1
ATOM 2287 N N . LEU A 1 285 ? -6.021 -13.772 2.208 1.00 95.25 285 LEU A N 1
ATOM 2288 C CA . LEU A 1 285 ? -5.447 -14.129 3.502 1.00 95.25 285 LEU A CA 1
ATOM 2289 C C . LEU A 1 285 ? -6.033 -13.235 4.603 1.00 95.25 285 LEU A C 1
ATOM 2291 O O . LEU A 1 285 ? -6.211 -12.033 4.384 1.00 95.25 285 LEU A O 1
ATOM 2295 N N . PRO A 1 286 ? -6.262 -13.764 5.821 1.00 93.81 286 PRO A N 1
ATOM 2296 C CA . PRO A 1 286 ? -6.600 -12.925 6.961 1.00 93.81 286 PRO A CA 1
ATOM 2297 C C . PRO A 1 286 ? -5.480 -11.915 7.222 1.00 93.81 286 PRO A C 1
ATOM 2299 O O . PRO A 1 286 ? -4.297 -12.266 7.210 1.00 93.81 286 PRO A O 1
ATOM 2302 N N . PHE A 1 287 ? -5.846 -10.661 7.469 1.00 95.94 287 PHE A N 1
ATOM 2303 C CA . PHE A 1 287 ? -4.877 -9.643 7.849 1.00 95.94 287 PHE A CA 1
ATOM 2304 C C . PHE A 1 287 ? -4.438 -9.857 9.302 1.00 95.94 287 PHE A C 1
ATOM 2306 O O . PHE A 1 287 ? -5.203 -9.624 10.236 1.00 95.94 287 PHE A O 1
ATOM 2313 N N . ASN A 1 288 ? -3.210 -10.343 9.481 1.00 95.44 288 ASN A N 1
ATOM 2314 C CA . ASN A 1 288 ? -2.614 -10.628 10.785 1.00 95.44 288 ASN A CA 1
ATOM 2315 C C . ASN A 1 288 ? -1.088 -10.415 10.719 1.00 95.44 288 ASN A C 1
ATOM 2317 O O . ASN A 1 288 ? -0.328 -11.393 10.662 1.00 95.44 288 ASN A O 1
ATOM 2321 N N . PRO A 1 289 ? -0.627 -9.153 10.641 1.00 96.50 289 PRO A N 1
ATOM 2322 C CA . PRO A 1 289 ? 0.791 -8.854 10.504 1.00 96.50 289 PRO A CA 1
ATOM 2323 C C . PRO A 1 289 ? 1.538 -9.345 11.751 1.00 96.50 289 PRO A C 1
ATOM 2325 O O . PRO A 1 289 ? 1.238 -8.945 12.872 1.00 96.50 289 PRO A O 1
ATOM 2328 N N . GLN A 1 290 ? 2.513 -10.237 11.566 1.00 95.19 290 GLN A N 1
ATOM 2329 C CA . GLN A 1 290 ? 3.313 -10.807 12.658 1.00 95.19 290 GLN A CA 1
ATOM 2330 C C . GLN A 1 290 ? 4.406 -9.825 13.096 1.00 95.19 290 GLN A C 1
ATOM 2332 O O . GLN A 1 290 ? 5.587 -10.091 12.897 1.00 95.19 290 GLN A O 1
ATOM 2337 N N . LEU A 1 291 ? 4.009 -8.665 13.624 1.00 98.25 291 LEU A N 1
ATOM 2338 C CA . LEU A 1 291 ? 4.922 -7.574 13.966 1.00 98.25 291 LEU A CA 1
ATOM 2339 C C . LEU A 1 291 ? 5.933 -7.983 15.048 1.00 98.25 291 LEU A C 1
ATOM 2341 O O . LEU A 1 291 ? 5.613 -8.730 15.974 1.00 98.25 291 LEU A O 1
ATOM 2345 N N . GLN A 1 292 ? 7.162 -7.487 14.901 1.00 98.50 292 GLN A N 1
ATOM 2346 C CA . GLN A 1 292 ? 8.275 -7.691 15.826 1.00 98.50 292 GLN A CA 1
ATOM 2347 C C . GLN A 1 292 ? 9.069 -6.393 15.982 1.00 98.50 292 GLN A C 1
ATOM 2349 O O . GLN A 1 292 ? 8.891 -5.436 15.230 1.00 98.50 292 GLN A O 1
ATOM 2354 N N . LEU A 1 293 ? 9.964 -6.364 16.969 1.00 98.56 293 LEU A N 1
ATOM 2355 C CA . LEU A 1 293 ? 10.854 -5.227 17.223 1.00 98.56 293 LEU A CA 1
ATOM 2356 C C . LEU A 1 293 ? 11.729 -4.911 16.000 1.00 98.56 293 LEU A C 1
ATOM 2358 O O . LEU A 1 293 ? 11.874 -3.744 15.644 1.00 98.56 293 LEU A O 1
ATOM 2362 N N . GLU A 1 294 ? 12.226 -5.963 15.349 1.00 98.50 294 GLU A N 1
ATOM 2363 C CA . GLU A 1 294 ? 13.002 -5.926 14.107 1.00 98.50 294 GLU A CA 1
ATOM 2364 C C . GLU A 1 294 ? 12.106 -6.119 12.867 1.00 98.50 294 GLU A C 1
ATOM 2366 O O . GLU A 1 294 ? 10.989 -6.635 12.994 1.00 98.50 294 GLU A O 1
ATOM 2371 N N . PRO A 1 295 ? 12.584 -5.750 11.661 1.00 98.62 295 PRO A N 1
ATOM 2372 C CA . PRO A 1 295 ? 11.875 -6.003 10.412 1.00 98.62 295 PRO A CA 1
ATOM 2373 C C . PRO A 1 295 ? 11.460 -7.466 10.219 1.00 98.62 295 PRO A C 1
ATOM 2375 O O . PRO A 1 295 ? 12.222 -8.398 10.483 1.00 98.62 295 PRO A O 1
ATOM 2378 N N . VAL A 1 296 ? 10.264 -7.661 9.668 1.00 98.50 296 VAL A N 1
ATOM 2379 C CA . VAL A 1 296 ? 9.659 -8.961 9.372 1.00 98.50 296 VAL A CA 1
ATOM 2380 C C . VAL A 1 296 ? 9.417 -9.062 7.864 1.00 98.50 296 VAL A C 1
ATOM 2382 O O . VAL A 1 296 ? 8.782 -8.174 7.295 1.00 98.50 296 VAL A O 1
ATOM 2385 N N . PRO A 1 297 ? 9.897 -10.123 7.189 1.00 98.44 297 PRO A N 1
ATOM 2386 C CA . PRO A 1 297 ? 9.734 -10.261 5.747 1.00 98.44 297 PRO A CA 1
ATOM 2387 C C . PRO A 1 297 ? 8.260 -10.428 5.361 1.00 98.44 297 PRO A C 1
ATOM 2389 O O . PRO A 1 297 ? 7.533 -11.215 5.968 1.00 98.44 297 PRO A O 1
ATOM 2392 N N . ILE A 1 298 ? 7.845 -9.714 4.317 1.00 98.75 298 ILE A N 1
ATOM 2393 C CA . ILE A 1 298 ? 6.521 -9.808 3.699 1.00 98.75 298 ILE A CA 1
ATOM 2394 C C . ILE A 1 298 ? 6.598 -10.792 2.528 1.00 98.75 298 ILE A C 1
ATOM 2396 O O . ILE A 1 298 ? 7.420 -10.623 1.625 1.00 98.75 298 ILE A O 1
ATOM 2400 N N . SER A 1 299 ? 5.749 -11.820 2.525 1.00 98.56 299 SER A N 1
ATOM 2401 C CA . SER A 1 299 ? 5.629 -12.731 1.379 1.00 98.56 299 SER A CA 1
ATOM 2402 C C . SER A 1 299 ? 4.821 -12.096 0.242 1.00 98.56 299 SER A C 1
ATOM 2404 O O . SER A 1 299 ? 4.039 -11.169 0.461 1.00 98.56 299 SER A O 1
ATOM 2406 N N . PHE A 1 300 ? 4.947 -12.620 -0.981 1.00 98.31 300 PHE A N 1
ATOM 2407 C CA . PHE A 1 300 ? 4.123 -12.142 -2.095 1.00 98.31 300 PHE A CA 1
ATOM 2408 C C . PHE A 1 300 ? 2.625 -12.344 -1.828 1.00 98.31 300 PHE A C 1
ATOM 2410 O O . PHE A 1 300 ? 1.822 -11.467 -2.122 1.00 98.31 300 PHE A O 1
ATOM 2417 N N . GLU A 1 301 ? 2.250 -13.477 -1.234 1.00 97.94 301 GLU A N 1
ATOM 2418 C CA . GLU A 1 301 ? 0.870 -13.812 -0.873 1.00 97.94 301 GLU A CA 1
ATOM 2419 C C . GLU A 1 301 ? 0.295 -12.809 0.134 1.00 97.94 301 GLU A C 1
ATOM 2421 O O . GLU A 1 301 ? -0.848 -12.380 -0.001 1.00 97.94 301 GLU A O 1
ATOM 2426 N N . GLN A 1 302 ? 1.098 -12.404 1.121 1.00 98.31 302 GLN A N 1
ATOM 2427 C CA . GLN A 1 302 ? 0.735 -11.354 2.071 1.00 98.31 302 GLN A CA 1
ATOM 2428 C C . GLN A 1 302 ? 0.565 -10.010 1.363 1.00 98.31 302 GLN A C 1
ATOM 2430 O O . GLN A 1 302 ? -0.471 -9.371 1.505 1.00 98.31 302 GLN A O 1
ATOM 2435 N N . TYR A 1 303 ? 1.541 -9.610 0.549 1.00 98.38 303 TYR A N 1
ATOM 2436 C CA . TYR A 1 303 ? 1.496 -8.358 -0.202 1.00 98.38 303 TYR A CA 1
ATOM 2437 C C . TYR A 1 303 ? 0.274 -8.266 -1.119 1.00 98.38 303 TYR A C 1
ATOM 2439 O O . TYR A 1 303 ? -0.483 -7.308 -1.014 1.00 98.38 303 TYR A O 1
ATOM 2447 N N . ILE A 1 304 ? 0.028 -9.264 -1.972 1.00 97.19 304 ILE A N 1
ATOM 2448 C CA . ILE A 1 304 ? -1.093 -9.218 -2.923 1.00 97.19 304 ILE A CA 1
ATOM 2449 C C . ILE A 1 304 ? -2.452 -9.300 -2.213 1.00 97.19 304 ILE A C 1
ATOM 2451 O O . ILE A 1 304 ? -3.444 -8.774 -2.708 1.00 97.19 304 ILE A O 1
ATOM 2455 N N . SER A 1 305 ? -2.500 -9.938 -1.039 1.00 97.00 305 SER A N 1
ATOM 2456 C CA . SER A 1 305 ? -3.717 -10.029 -0.238 1.00 97.00 305 SER A CA 1
ATOM 2457 C C . SER A 1 305 ? -3.999 -8.774 0.581 1.00 97.00 305 SER A C 1
ATOM 2459 O O . SER A 1 305 ? -5.162 -8.537 0.912 1.00 97.00 305 SER A O 1
ATOM 2461 N N . TRP A 1 306 ? -2.971 -8.036 0.999 1.00 97.69 306 TRP A N 1
ATOM 2462 C CA . TRP A 1 306 ? -3.102 -6.946 1.968 1.00 97.69 306 TRP A CA 1
ATOM 2463 C C . TRP A 1 306 ? -2.880 -5.564 1.363 1.00 97.69 306 TRP A C 1
ATOM 2465 O O . TRP A 1 306 ? -3.360 -4.586 1.935 1.00 97.69 306 TRP A O 1
ATOM 2475 N N . SER A 1 307 ? -2.161 -5.458 0.245 1.00 96.69 307 SER A N 1
ATOM 2476 C CA . SER A 1 307 ? -1.908 -4.179 -0.409 1.00 96.69 307 SER A CA 1
ATOM 2477 C C . SER A 1 307 ? -3.190 -3.644 -1.038 1.00 96.69 307 SER A C 1
ATOM 2479 O O . SER A 1 307 ? -3.794 -4.337 -1.857 1.00 96.69 307 SER A O 1
ATOM 2481 N N . PRO A 1 308 ? -3.618 -2.421 -0.682 1.00 94.94 308 PRO A N 1
ATOM 2482 C CA . PRO A 1 308 ? -4.712 -1.775 -1.384 1.00 94.94 308 PRO A CA 1
ATOM 2483 C C . PRO A 1 308 ? -4.263 -1.350 -2.785 1.00 94.94 308 PRO A C 1
ATOM 2485 O O . PRO A 1 308 ? -3.068 -1.309 -3.094 1.00 94.94 308 PRO A O 1
ATOM 2488 N N . GLU A 1 309 ? -5.227 -0.942 -3.606 1.00 91.88 309 GLU A N 1
ATOM 2489 C CA . GLU A 1 309 ? -4.933 -0.127 -4.784 1.00 91.88 309 GLU A CA 1
ATOM 2490 C C . GLU A 1 309 ? -4.175 1.146 -4.371 1.00 91.88 309 GLU A C 1
ATOM 2492 O O . GLU A 1 309 ? -4.466 1.750 -3.330 1.00 91.88 309 GLU A O 1
ATOM 2497 N N . ALA A 1 310 ? -3.231 1.600 -5.201 1.00 92.06 310 ALA A N 1
ATOM 2498 C CA . ALA A 1 310 ? -2.416 2.792 -4.954 1.00 92.06 310 ALA A CA 1
ATOM 2499 C C . ALA A 1 310 ? -3.190 4.108 -5.202 1.00 92.06 310 ALA A C 1
ATOM 2501 O O . ALA A 1 310 ? -2.700 5.067 -5.806 1.00 92.06 310 ALA A O 1
ATOM 2502 N N . LYS A 1 311 ? -4.416 4.188 -4.678 1.00 91.50 311 LYS A N 1
ATOM 2503 C CA . LYS A 1 311 ? -5.296 5.355 -4.742 1.00 91.50 311 LYS A CA 1
ATOM 2504 C C . LYS A 1 311 ? -4.961 6.338 -3.621 1.00 91.50 311 LYS A C 1
ATOM 2506 O O . LYS A 1 311 ? -5.600 6.330 -2.577 1.00 91.50 311 LYS A O 1
ATOM 2511 N N . PHE A 1 312 ? -3.919 7.142 -3.825 1.00 92.19 312 PHE A N 1
ATOM 2512 C CA . PHE A 1 312 ? -3.410 8.095 -2.833 1.00 92.19 312 PHE A CA 1
ATOM 2513 C C . PHE A 1 312 ? -4.259 9.369 -2.820 1.00 92.19 312 PHE A C 1
ATOM 2515 O O . PHE A 1 312 ? -4.138 10.223 -3.698 1.00 92.19 312 PHE A O 1
ATOM 2522 N N . GLU A 1 313 ? -5.106 9.498 -1.806 1.00 93.06 313 GLU A N 1
ATOM 2523 C CA . GLU A 1 313 ? -6.026 10.614 -1.610 1.00 93.06 313 GLU A CA 1
ATOM 2524 C C . GLU A 1 313 ? -5.759 11.307 -0.270 1.00 93.06 313 GLU A C 1
ATOM 2526 O O . GLU A 1 313 ? -5.139 10.752 0.638 1.00 93.06 313 GLU A O 1
ATOM 2531 N N . PHE A 1 314 ? -6.237 12.542 -0.136 1.00 92.94 314 PHE A N 1
ATOM 2532 C CA . PHE A 1 314 ? -6.180 13.280 1.119 1.00 92.94 314 PHE A CA 1
ATOM 2533 C C . PHE A 1 314 ? -7.530 13.929 1.382 1.00 92.94 314 PHE A C 1
ATOM 2535 O O . PHE A 1 314 ? -7.969 14.804 0.636 1.00 92.94 314 PHE A O 1
ATOM 2542 N N . TRP A 1 315 ? -8.192 13.503 2.450 1.00 92.75 315 TRP A N 1
ATOM 2543 C CA . TRP A 1 315 ? -9.447 14.084 2.910 1.00 92.75 315 TRP A CA 1
ATOM 2544 C C . TRP A 1 315 ? -9.607 13.816 4.407 1.00 92.75 315 TRP A C 1
ATOM 2546 O O . TRP A 1 315 ? -8.919 12.968 4.969 1.00 92.75 315 TRP A O 1
ATOM 2556 N N . ASP A 1 316 ? -10.461 14.596 5.076 1.00 89.62 316 ASP A N 1
ATOM 2557 C CA . ASP A 1 316 ? -10.614 14.545 6.543 1.00 89.62 316 ASP A CA 1
ATOM 2558 C C . ASP A 1 316 ? -9.286 14.772 7.301 1.00 89.62 316 ASP A C 1
ATOM 2560 O O . ASP A 1 316 ? -9.002 14.181 8.338 1.00 89.62 316 ASP A O 1
ATOM 2564 N N . GLY A 1 317 ? -8.421 15.626 6.740 1.00 91.44 317 GLY A N 1
ATOM 2565 C CA . GLY A 1 317 ? -7.155 16.018 7.362 1.00 91.44 317 GLY A CA 1
ATOM 2566 C C . GLY A 1 317 ? -6.072 14.935 7.400 1.00 91.44 317 GLY A C 1
ATOM 2567 O O . GLY A 1 317 ? -5.057 15.157 8.060 1.00 91.44 317 GLY A O 1
ATOM 2568 N N . LYS A 1 318 ? -6.252 13.804 6.704 1.00 94.06 318 LYS A N 1
ATOM 2569 C CA . LYS A 1 318 ? -5.321 12.668 6.725 1.00 94.06 318 LYS A CA 1
ATOM 2570 C C . LYS A 1 318 ? -5.185 11.971 5.360 1.00 94.06 318 LYS A C 1
ATOM 2572 O O . LYS A 1 318 ? -6.096 12.058 4.533 1.00 94.06 318 LYS A O 1
ATOM 2577 N N . PRO A 1 319 ? -4.070 11.255 5.120 1.00 94.25 319 PRO A N 1
ATOM 2578 C CA . PRO A 1 319 ? -3.922 10.392 3.951 1.00 94.25 319 PRO A CA 1
ATOM 2579 C C . PRO A 1 319 ? -4.943 9.254 3.942 1.00 94.25 319 PRO A C 1
ATOM 2581 O O . PRO A 1 319 ? -5.216 8.640 4.974 1.00 94.25 319 PRO A O 1
ATOM 2584 N N . GLN A 1 320 ? -5.472 8.950 2.765 1.00 94.38 320 GLN A N 1
ATOM 2585 C CA . GLN A 1 320 ? -6.472 7.916 2.516 1.00 94.38 320 GLN A CA 1
ATOM 2586 C C . GLN A 1 320 ? -6.005 7.108 1.306 1.00 94.38 320 GLN A C 1
ATOM 2588 O O . GLN A 1 320 ? -5.796 7.673 0.237 1.00 94.38 320 GLN A O 1
ATOM 2593 N N . ILE A 1 321 ? -5.759 5.807 1.487 1.00 94.19 321 ILE A N 1
ATOM 2594 C CA . ILE A 1 321 ? -5.165 4.946 0.455 1.00 94.19 321 ILE A CA 1
ATOM 2595 C C . ILE A 1 321 ? -5.991 3.672 0.335 1.00 94.19 321 ILE A C 1
ATOM 2597 O O . ILE A 1 321 ? -5.998 2.832 1.236 1.00 94.19 321 ILE A O 1
ATOM 2601 N N . GLY A 1 322 ? -6.717 3.563 -0.779 1.00 90.88 322 GLY A N 1
ATOM 2602 C CA . GLY A 1 322 ? -7.692 2.503 -1.032 1.00 90.88 322 GLY A CA 1
ATOM 2603 C C . GLY A 1 322 ? -8.950 2.648 -0.174 1.00 90.88 322 GLY A C 1
ATOM 2604 O O . GLY A 1 322 ? -9.992 3.083 -0.655 1.00 90.88 322 GLY A O 1
ATOM 2605 N N . SER A 1 323 ? -8.855 2.291 1.106 1.00 90.69 323 SER A N 1
ATOM 2606 C CA . SER A 1 323 ? -9.947 2.362 2.084 1.00 90.69 323 SER A CA 1
ATOM 2607 C C . SER A 1 323 ? -9.388 2.475 3.508 1.00 90.69 323 SER A C 1
ATOM 2609 O O . SER A 1 323 ? -8.174 2.437 3.711 1.00 90.69 323 SER A O 1
ATOM 2611 N N . LYS A 1 324 ? -10.260 2.558 4.521 1.00 92.25 324 LYS A N 1
ATOM 2612 C CA . LYS A 1 324 ? -9.850 2.450 5.934 1.00 92.25 324 LYS A CA 1
ATOM 2613 C C . LYS A 1 324 ? -9.127 1.125 6.215 1.00 92.25 324 LYS A C 1
ATOM 2615 O O . LYS A 1 324 ? -8.098 1.117 6.886 1.00 92.25 324 LYS A O 1
ATOM 2620 N N . GLU A 1 325 ? -9.617 0.023 5.644 1.00 93.38 325 GLU A N 1
ATOM 2621 C CA . GLU A 1 325 ? -8.931 -1.273 5.684 1.00 93.38 325 GLU A CA 1
ATOM 2622 C C . GLU A 1 325 ? -7.607 -1.241 4.905 1.00 93.38 325 GLU A C 1
ATOM 2624 O O . GLU A 1 325 ? -6.608 -1.778 5.376 1.00 93.38 325 GLU A O 1
ATOM 2629 N N . GLY A 1 326 ? -7.568 -0.553 3.761 1.00 95.69 326 GLY A N 1
ATOM 2630 C CA . GLY A 1 326 ? -6.342 -0.319 2.998 1.00 95.69 326 GLY A CA 1
ATOM 2631 C C . GLY A 1 326 ? -5.258 0.379 3.818 1.00 95.69 326 GLY A C 1
ATOM 2632 O O . GLY A 1 326 ? -4.138 -0.121 3.889 1.00 95.69 326 GLY A O 1
ATOM 2633 N N . ILE A 1 327 ? -5.592 1.471 4.516 1.00 97.44 327 ILE A N 1
ATOM 2634 C CA . ILE A 1 327 ? -4.658 2.167 5.416 1.00 97.44 327 ILE A CA 1
ATOM 2635 C C . ILE A 1 327 ? -4.201 1.252 6.554 1.00 97.44 327 ILE A C 1
ATOM 2637 O O . ILE A 1 327 ? -3.002 1.201 6.832 1.00 97.44 327 ILE A O 1
ATOM 2641 N N . ARG A 1 328 ? -5.117 0.516 7.200 1.00 97.94 328 ARG A N 1
ATOM 2642 C CA . ARG A 1 328 ? -4.765 -0.448 8.258 1.00 97.94 328 ARG A CA 1
ATOM 2643 C C . ARG A 1 328 ? -3.740 -1.460 7.754 1.00 97.94 328 ARG A C 1
ATOM 2645 O O . ARG A 1 328 ? -2.722 -1.699 8.406 1.00 97.94 328 ARG A O 1
ATOM 2652 N N . ASN A 1 329 ? -4.010 -2.046 6.592 1.00 98.25 329 ASN A N 1
ATOM 2653 C CA . ASN A 1 329 ? -3.178 -3.095 6.031 1.00 98.25 329 ASN A CA 1
ATOM 2654 C C . ASN A 1 329 ? -1.811 -2.561 5.589 1.00 98.25 329 ASN A C 1
ATOM 2656 O O . ASN A 1 329 ? -0.775 -3.152 5.901 1.00 98.25 329 ASN A O 1
ATOM 2660 N N . LEU A 1 330 ? -1.808 -1.398 4.938 1.00 98.00 330 LEU A N 1
ATOM 2661 C CA . LEU A 1 330 ? -0.606 -0.692 4.518 1.00 98.00 330 LEU A CA 1
ATOM 2662 C C . LEU A 1 330 ? 0.276 -0.323 5.714 1.00 98.00 330 LEU A C 1
ATOM 2664 O O . LEU A 1 330 ? 1.477 -0.571 5.690 1.00 98.00 330 LEU A O 1
ATOM 2668 N N . MET A 1 331 ? -0.323 0.187 6.791 1.00 98.62 331 MET A N 1
ATOM 2669 C CA . MET A 1 331 ? 0.375 0.478 8.041 1.00 98.62 331 MET A CA 1
ATOM 2670 C C . MET A 1 331 ? 1.017 -0.778 8.631 1.00 98.62 331 MET A C 1
ATOM 2672 O O . MET A 1 331 ? 2.189 -0.737 8.991 1.00 98.62 331 MET A O 1
ATOM 2676 N N . GLY A 1 332 ? 0.307 -1.910 8.670 1.00 98.69 332 GLY A N 1
ATOM 2677 C CA . GLY A 1 332 ? 0.887 -3.178 9.122 1.00 98.69 332 GLY A CA 1
ATOM 2678 C C . GLY A 1 332 ? 2.081 -3.626 8.277 1.00 98.69 332 GLY A C 1
ATOM 2679 O O . GLY A 1 332 ? 3.110 -3.996 8.833 1.00 98.69 332 GLY A O 1
ATOM 2680 N N . MET A 1 333 ? 1.995 -3.534 6.948 1.00 98.81 333 MET A N 1
ATOM 2681 C CA . MET A 1 333 ? 3.115 -3.872 6.056 1.00 98.81 333 MET A CA 1
ATOM 2682 C C . MET A 1 333 ? 4.303 -2.904 6.190 1.00 98.81 333 MET A C 1
ATOM 2684 O O . MET A 1 333 ? 5.459 -3.324 6.128 1.00 98.81 333 MET A O 1
ATOM 2688 N N . LEU A 1 334 ? 4.056 -1.613 6.423 1.00 98.81 334 LEU A N 1
ATOM 2689 C CA . LEU A 1 334 ? 5.114 -0.642 6.717 1.00 98.81 334 LEU A CA 1
ATOM 2690 C C . LEU A 1 334 ? 5.790 -0.956 8.062 1.00 98.81 334 LEU A C 1
ATOM 2692 O O . LEU A 1 334 ? 7.016 -0.961 8.142 1.00 98.81 334 LEU A O 1
ATOM 2696 N N . LEU A 1 335 ? 5.018 -1.309 9.093 1.00 98.88 335 LEU A N 1
ATOM 2697 C CA . LEU A 1 335 ? 5.560 -1.755 10.381 1.00 98.88 335 LEU A CA 1
ATOM 2698 C C . LEU A 1 335 ? 6.352 -3.064 10.252 1.00 98.88 335 LEU A C 1
ATOM 2700 O O . LEU A 1 335 ? 7.393 -3.193 10.884 1.00 98.88 335 LEU A O 1
ATOM 2704 N N . MET A 1 336 ? 5.930 -4.008 9.402 1.00 98.88 336 MET A N 1
ATOM 2705 C CA . MET A 1 336 ? 6.739 -5.190 9.068 1.00 98.88 336 MET A CA 1
ATOM 2706 C C . MET A 1 336 ? 8.050 -4.793 8.380 1.00 98.88 336 MET A C 1
ATOM 2708 O O . MET A 1 336 ? 9.105 -5.321 8.710 1.00 98.88 336 MET A O 1
ATOM 2712 N N . THR A 1 337 ? 8.011 -3.823 7.466 1.00 98.81 337 THR A N 1
ATOM 2713 C CA . THR A 1 337 ? 9.190 -3.374 6.708 1.00 98.81 337 THR A CA 1
ATOM 2714 C C . THR A 1 337 ? 10.274 -2.757 7.599 1.00 98.81 337 THR A C 1
ATOM 2716 O O . THR A 1 337 ? 11.460 -2.979 7.346 1.00 98.81 337 THR A O 1
ATOM 2719 N N . PHE A 1 338 ? 9.887 -1.998 8.628 1.00 98.69 338 PHE A N 1
ATOM 2720 C CA . PHE A 1 338 ? 10.824 -1.289 9.512 1.00 98.69 338 PHE A CA 1
ATOM 2721 C C . PHE A 1 338 ? 11.057 -1.972 10.866 1.00 98.69 338 PHE A C 1
ATOM 2723 O O . PHE A 1 338 ? 12.088 -1.740 11.491 1.00 98.69 338 PHE A O 1
ATOM 2730 N N . GLY A 1 339 ? 10.134 -2.820 11.319 1.00 98.69 339 GLY A N 1
ATOM 2731 C CA . GLY A 1 339 ? 10.078 -3.262 12.711 1.00 98.69 339 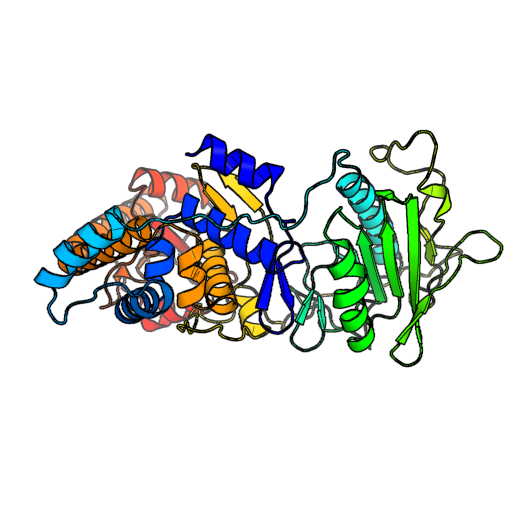GLY A CA 1
ATOM 2732 C C . GLY A 1 339 ? 9.533 -2.169 13.635 1.00 98.69 339 GLY A C 1
ATOM 2733 O O . GLY A 1 339 ? 9.592 -0.973 13.334 1.00 98.69 339 GLY A O 1
ATOM 2734 N N . LEU A 1 340 ? 8.990 -2.571 14.786 1.00 98.75 340 LEU A N 1
ATOM 2735 C CA . LEU A 1 340 ? 8.391 -1.638 15.746 1.00 98.75 340 LEU A CA 1
ATOM 2736 C C . LEU A 1 340 ? 9.417 -0.641 16.299 1.00 98.75 340 LEU A C 1
ATOM 2738 O O . LEU A 1 340 ? 9.097 0.535 16.460 1.00 98.75 340 LEU A O 1
ATOM 2742 N N . ALA A 1 341 ? 10.648 -1.088 16.569 1.00 98.12 341 ALA A N 1
ATOM 2743 C CA . ALA A 1 341 ? 11.678 -0.251 17.177 1.00 98.12 341 ALA A CA 1
ATOM 2744 C C . ALA A 1 341 ? 12.060 0.926 16.266 1.00 98.12 341 ALA A C 1
ATOM 2746 O O . ALA A 1 341 ? 12.112 2.075 16.714 1.00 98.12 341 ALA A O 1
ATOM 2747 N N . ASP A 1 342 ? 12.281 0.667 14.976 1.00 97.94 342 ASP A N 1
ATOM 2748 C CA . ASP A 1 342 ? 12.639 1.724 14.033 1.00 97.94 342 ASP A CA 1
ATOM 2749 C C . ASP A 1 342 ? 11.435 2.591 13.637 1.00 97.94 342 ASP A C 1
ATOM 2751 O O . ASP A 1 342 ? 11.577 3.806 13.496 1.00 97.94 342 ASP A O 1
ATOM 2755 N N . ALA A 1 343 ? 10.236 2.001 13.554 1.00 97.75 343 ALA A N 1
ATOM 2756 C CA . ALA A 1 343 ? 9.000 2.722 13.253 1.00 97.75 343 ALA A CA 1
ATOM 2757 C C . ALA A 1 343 ? 8.660 3.809 14.285 1.00 97.75 343 ALA A C 1
ATOM 2759 O O . ALA A 1 343 ? 8.069 4.822 13.918 1.00 97.75 343 ALA A O 1
ATOM 2760 N N . LEU A 1 344 ? 9.063 3.655 15.553 1.00 97.31 344 LEU A N 1
ATOM 2761 C CA . LEU A 1 344 ? 8.844 4.682 16.579 1.00 97.31 344 LEU A CA 1
ATOM 2762 C C . LEU A 1 344 ? 9.463 6.039 16.217 1.00 97.31 344 LEU A C 1
ATOM 2764 O O . LEU A 1 344 ? 8.942 7.067 16.642 1.00 97.31 344 LEU A O 1
ATOM 2768 N N . LYS A 1 345 ? 10.525 6.056 15.402 1.00 96.94 345 LYS A N 1
ATOM 2769 C CA . LYS A 1 345 ? 11.273 7.271 15.039 1.00 96.94 345 LYS A CA 1
ATOM 2770 C C . LYS A 1 345 ? 10.510 8.255 14.164 1.00 96.94 345 LYS A C 1
ATOM 2772 O O . LYS A 1 345 ? 10.965 9.382 14.012 1.00 96.94 345 LYS A O 1
ATOM 2777 N N . VAL A 1 346 ? 9.369 7.857 13.604 1.00 96.12 346 VAL A N 1
ATOM 2778 C CA . VAL A 1 346 ? 8.580 8.713 12.706 1.00 96.12 346 VAL A CA 1
ATOM 2779 C C . VAL A 1 346 ? 7.692 9.720 13.446 1.00 96.12 346 VAL A C 1
ATOM 2781 O O . VAL A 1 346 ? 7.255 10.696 12.839 1.00 96.12 346 VAL A O 1
ATOM 2784 N N . LEU A 1 347 ? 7.442 9.515 14.744 1.00 96.62 347 LEU A N 1
ATOM 2785 C CA . LEU A 1 347 ? 6.674 10.416 15.609 1.00 96.62 347 LEU A CA 1
ATOM 2786 C C . LEU A 1 347 ? 7.434 10.690 16.917 1.00 96.62 347 LEU A C 1
ATOM 2788 O O . LEU A 1 347 ? 8.224 9.853 17.359 1.00 96.62 347 LEU A O 1
ATOM 2792 N N . PRO A 1 348 ? 7.189 11.827 17.591 1.00 96.94 348 PRO A N 1
ATOM 2793 C CA . PRO A 1 348 ? 7.792 12.090 18.892 1.00 96.94 348 PRO A CA 1
ATOM 2794 C C . PRO A 1 348 ? 7.320 11.074 19.954 1.00 96.94 348 PRO A C 1
ATOM 2796 O O . PRO A 1 348 ? 6.144 10.699 19.961 1.00 96.94 348 PRO A O 1
ATOM 2799 N N . PRO A 1 349 ? 8.174 10.677 20.925 1.00 97.06 349 PRO A N 1
ATOM 2800 C CA . PRO A 1 349 ? 7.800 9.717 21.971 1.00 97.06 349 PRO A CA 1
ATOM 2801 C C . PRO A 1 349 ? 6.530 10.078 22.746 1.00 97.06 349 PRO A C 1
ATOM 2803 O O . PRO A 1 349 ? 5.788 9.187 23.153 1.00 97.06 349 PRO A O 1
ATOM 2806 N N . VAL A 1 350 ? 6.245 11.373 22.926 1.00 96.94 350 VAL A N 1
ATOM 2807 C CA . VAL A 1 350 ? 5.032 11.838 23.616 1.00 96.94 350 VAL A CA 1
ATOM 2808 C C . VAL A 1 350 ? 3.744 11.366 22.936 1.00 96.94 350 VAL A C 1
ATOM 2810 O O . VAL A 1 350 ? 2.790 11.029 23.634 1.00 96.94 350 VAL A O 1
ATOM 2813 N N . GLU A 1 351 ? 3.715 11.266 21.604 1.00 97.62 351 GLU A N 1
ATOM 2814 C CA . GLU A 1 351 ? 2.540 10.785 20.869 1.00 97.62 351 GLU A CA 1
ATOM 2815 C C . GLU A 1 351 ? 2.324 9.286 21.083 1.00 97.62 351 GLU A C 1
ATOM 2817 O O . GLU A 1 351 ? 1.207 8.860 21.380 1.00 97.62 351 GLU A O 1
ATOM 2822 N N . TRP A 1 352 ? 3.396 8.492 21.031 1.00 97.56 352 TRP A N 1
ATOM 2823 C CA . TRP A 1 352 ? 3.343 7.055 21.308 1.00 97.56 352 TRP A CA 1
ATOM 2824 C C . TRP A 1 352 ? 2.896 6.757 22.736 1.00 97.56 352 TRP A C 1
ATOM 2826 O O . TRP A 1 352 ? 2.005 5.938 22.952 1.00 97.56 352 TRP A O 1
ATOM 2836 N N . VAL A 1 353 ? 3.483 7.443 23.719 1.00 96.44 353 VAL A N 1
ATOM 2837 C CA . VAL A 1 353 ? 3.156 7.239 25.135 1.00 96.44 353 VAL A CA 1
ATOM 2838 C C . VAL A 1 353 ? 1.718 7.646 25.432 1.00 96.44 353 VAL A C 1
ATOM 2840 O O . VAL A 1 353 ? 1.001 6.892 26.085 1.00 96.44 353 VAL A O 1
ATOM 2843 N N . THR A 1 354 ? 1.266 8.789 24.914 1.00 96.06 354 THR A N 1
ATOM 2844 C CA . THR A 1 354 ? -0.131 9.222 25.066 1.00 96.06 354 THR A CA 1
ATOM 2845 C C . THR A 1 354 ? -1.082 8.176 24.486 1.00 96.06 354 THR A C 1
ATOM 2847 O O . THR A 1 354 ? -2.005 7.726 25.164 1.00 96.06 354 THR A O 1
ATOM 2850 N N . ALA A 1 355 ? -0.799 7.701 23.274 1.00 97.31 355 ALA A N 1
ATOM 2851 C CA . ALA A 1 355 ? -1.611 6.705 22.593 1.00 97.31 355 ALA A CA 1
ATOM 2852 C C . ALA A 1 355 ? -1.650 5.340 23.309 1.00 97.31 355 ALA A C 1
ATOM 2854 O O . ALA A 1 355 ? -2.707 4.703 23.351 1.00 97.31 355 ALA A O 1
ATOM 2855 N N . LEU A 1 356 ? -0.537 4.887 23.898 1.00 95.38 356 LEU A N 1
ATOM 2856 C CA . LEU A 1 356 ? -0.489 3.649 24.687 1.00 95.38 356 LEU A CA 1
ATOM 2857 C C . LEU A 1 356 ? -1.389 3.746 25.923 1.00 95.38 356 LEU A C 1
ATOM 2859 O O . LEU A 1 356 ? -2.179 2.843 26.189 1.00 95.38 356 LEU A O 1
ATOM 2863 N N . LEU A 1 357 ? -1.311 4.865 26.642 1.00 92.00 357 LEU A N 1
ATOM 2864 C CA . LEU A 1 357 ? -2.080 5.098 27.867 1.00 92.00 357 LEU A CA 1
ATOM 2865 C C . LEU A 1 357 ? -3.579 5.247 27.601 1.00 92.00 357 LEU A C 1
ATOM 2867 O O . LEU A 1 357 ? -4.406 4.715 28.347 1.00 92.00 357 LEU A O 1
ATOM 2871 N N . GLU A 1 358 ? -3.940 5.928 26.516 1.00 94.38 358 GLU A N 1
ATOM 2872 C CA . GLU A 1 358 ? -5.323 5.983 26.043 1.00 94.38 358 GLU A CA 1
ATOM 2873 C C . GLU A 1 358 ? -5.843 4.591 25.669 1.00 94.38 358 GLU A C 1
ATOM 2875 O O . GLU A 1 358 ? -6.973 4.243 26.011 1.00 94.38 358 GLU A O 1
ATOM 2880 N N . THR A 1 359 ? -5.023 3.773 25.001 1.00 94.81 359 THR A N 1
ATOM 2881 C CA . THR A 1 359 ? -5.404 2.409 24.600 1.00 94.81 359 THR A CA 1
ATOM 2882 C C . THR A 1 359 ? -5.649 1.515 25.814 1.00 94.81 359 THR A C 1
ATOM 2884 O O . THR A 1 359 ? -6.676 0.840 25.865 1.00 94.81 359 THR A O 1
ATOM 2887 N N . GLU A 1 360 ? -4.774 1.564 26.822 1.00 91.25 360 GLU A N 1
ATOM 2888 C CA . GLU A 1 360 ? -4.992 0.890 28.108 1.00 91.25 360 GLU A CA 1
ATOM 2889 C C . GLU A 1 360 ? -6.306 1.346 28.750 1.00 91.25 360 GLU A C 1
ATOM 2891 O O . GLU A 1 360 ? -7.166 0.524 29.059 1.00 91.25 360 GLU A O 1
ATOM 2896 N N . THR A 1 361 ? -6.516 2.660 28.883 1.00 92.44 361 THR A N 1
ATOM 2897 C CA . THR A 1 361 ? -7.736 3.230 29.487 1.00 92.44 361 THR A CA 1
ATOM 2898 C C . THR A 1 361 ? -9.008 2.727 28.799 1.00 92.44 361 THR A C 1
ATOM 2900 O O . THR A 1 361 ? -9.978 2.351 29.458 1.00 92.44 361 THR A O 1
ATOM 2903 N N . LEU A 1 362 ? -9.001 2.676 27.468 1.00 94.62 362 LEU A N 1
ATOM 2904 C CA . LEU A 1 362 ? -10.125 2.191 26.671 1.00 94.62 362 LEU A CA 1
ATOM 2905 C C . LEU A 1 362 ? -10.346 0.681 26.787 1.00 94.62 362 LEU A C 1
ATOM 2907 O O . LEU A 1 362 ? -11.487 0.235 26.642 1.00 94.62 362 LEU A O 1
ATOM 2911 N N . SER A 1 363 ? -9.287 -0.087 27.047 1.00 93.12 363 SER A N 1
ATOM 2912 C CA . SER A 1 363 ? -9.362 -1.520 27.347 1.00 93.12 363 SER A CA 1
ATOM 2913 C C . SER A 1 363 ? -10.053 -1.763 28.694 1.00 93.12 363 SER A C 1
ATOM 2915 O O . SER A 1 363 ? -10.979 -2.568 28.781 1.00 93.12 363 SER A O 1
ATOM 2917 N N . TRP A 1 364 ? -9.719 -0.977 29.727 1.00 93.31 364 TRP A N 1
ATOM 2918 C CA . TRP A 1 364 ? -10.396 -1.035 31.034 1.00 93.31 364 TRP A CA 1
ATOM 2919 C C . TRP A 1 364 ? -11.898 -0.724 30.953 1.00 93.31 364 TRP A C 1
ATOM 2921 O O . TRP A 1 364 ? -12.687 -1.234 31.748 1.00 93.31 364 TRP A O 1
ATOM 2931 N N . GLN A 1 365 ? -12.303 0.098 29.984 1.00 96.12 365 GLN A N 1
ATOM 2932 C CA . GLN A 1 365 ? -13.694 0.496 29.754 1.00 96.12 365 GLN A CA 1
ATOM 2933 C C . GLN A 1 365 ? -14.428 -0.390 28.730 1.00 96.12 365 GLN A C 1
ATOM 2935 O O . GLN A 1 365 ? -15.573 -0.093 28.378 1.00 96.12 365 GLN A O 1
ATOM 2940 N N . ASP A 1 366 ? -13.807 -1.468 28.236 1.00 97.62 366 ASP A N 1
ATOM 2941 C CA . ASP A 1 366 ? -14.310 -2.230 27.086 1.00 97.62 366 ASP A CA 1
ATOM 2942 C C . ASP A 1 366 ? -15.735 -2.760 27.277 1.00 97.62 366 ASP A C 1
ATOM 2944 O O . ASP A 1 366 ? -16.576 -2.591 26.397 1.00 97.62 366 ASP A O 1
ATOM 2948 N N . ALA A 1 367 ? -16.052 -3.313 28.451 1.00 97.62 367 ALA A N 1
ATOM 2949 C CA . ALA A 1 367 ? -17.384 -3.854 28.727 1.00 97.62 367 ALA A CA 1
ATOM 2950 C C . ALA A 1 367 ? -18.493 -2.796 28.551 1.00 97.62 367 ALA A C 1
ATOM 2952 O O . ALA A 1 367 ? -19.535 -3.071 27.953 1.00 97.62 367 ALA A O 1
ATOM 2953 N N . GLN A 1 368 ? -18.254 -1.567 29.022 1.00 97.88 368 GLN A N 1
ATOM 2954 C CA . GLN A 1 368 ? -19.188 -0.454 28.849 1.00 97.88 368 GLN A CA 1
ATOM 2955 C C . GLN A 1 368 ? -19.251 -0.004 27.385 1.00 97.88 368 GLN A C 1
ATOM 2957 O O . GLN A 1 368 ? -20.338 0.242 26.865 1.00 97.88 368 GLN A O 1
ATOM 2962 N N . ARG A 1 369 ? -18.103 0.069 26.701 1.00 97.56 369 ARG A N 1
ATOM 2963 C CA . ARG A 1 369 ? -18.027 0.453 25.282 1.00 97.56 369 ARG A CA 1
ATOM 2964 C C . ARG A 1 369 ? -18.781 -0.534 24.391 1.00 97.56 369 ARG A C 1
ATOM 2966 O O . ARG A 1 369 ? -19.619 -0.110 23.598 1.00 97.56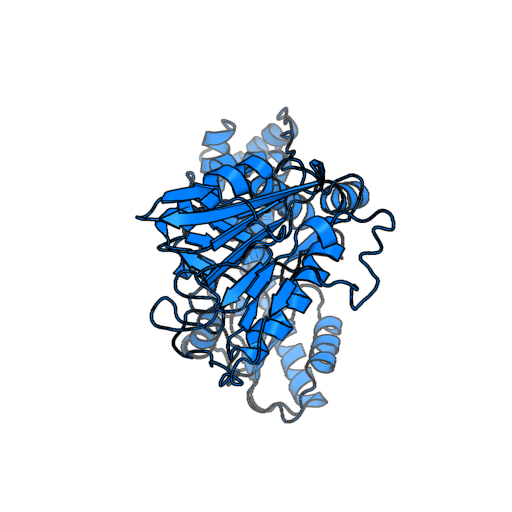 369 ARG A O 1
ATOM 2973 N N . LYS A 1 370 ? -18.564 -1.840 24.572 1.00 98.38 370 LYS A N 1
ATOM 2974 C CA . LYS A 1 370 ? -19.293 -2.896 23.857 1.00 98.38 370 LYS A CA 1
ATOM 2975 C C . LYS A 1 370 ? -20.789 -2.847 24.133 1.00 98.38 370 LYS A C 1
ATOM 2977 O O . LYS A 1 370 ? -21.564 -3.043 23.205 1.00 98.38 370 LYS A O 1
ATOM 2982 N N . ALA A 1 371 ? -21.217 -2.543 25.360 1.00 98.25 371 ALA A N 1
ATOM 2983 C CA . ALA A 1 371 ? -22.641 -2.387 25.661 1.00 98.25 371 ALA A CA 1
ATOM 2984 C C . ALA A 1 371 ? -23.288 -1.257 24.837 1.00 98.25 371 ALA A C 1
ATOM 2986 O O . ALA A 1 371 ? -24.363 -1.456 24.274 1.00 98.25 371 ALA A O 1
ATOM 2987 N N . VAL A 1 372 ? -22.611 -0.108 24.705 1.00 98.00 372 VAL A N 1
ATOM 2988 C CA . VAL A 1 372 ? -23.064 1.008 23.852 1.00 98.00 372 VAL A CA 1
ATOM 2989 C C . VAL A 1 372 ? -23.088 0.602 22.374 1.00 98.00 372 VAL A C 1
ATOM 2991 O O . VAL A 1 372 ? -24.054 0.885 21.671 1.00 98.00 372 VAL A O 1
ATOM 2994 N N . TRP A 1 373 ? -22.059 -0.099 21.893 1.00 98.38 373 TRP A N 1
ATOM 2995 C CA . TRP A 1 373 ? -21.987 -0.535 20.494 1.00 98.38 373 TRP A CA 1
ATOM 2996 C C . TRP A 1 373 ? -23.051 -1.585 20.152 1.00 98.38 373 TRP A C 1
ATOM 2998 O O . TRP A 1 373 ? -23.625 -1.545 19.069 1.00 98.38 373 TRP A O 1
ATOM 3008 N N . TRP A 1 374 ? -23.376 -2.485 21.081 1.00 98.44 374 TRP A N 1
ATOM 3009 C CA . TRP A 1 374 ? -24.487 -3.426 20.921 1.00 98.44 374 TRP A CA 1
ATOM 3010 C C . TRP A 1 374 ? -25.842 -2.728 20.830 1.00 98.44 374 TRP A C 1
ATOM 3012 O O . TRP A 1 374 ? -26.704 -3.175 20.074 1.00 98.44 374 TRP A O 1
ATOM 3022 N N . ASP A 1 375 ? -26.041 -1.641 21.574 1.00 98.31 375 ASP A N 1
ATOM 3023 C CA . ASP A 1 375 ? -27.254 -0.836 21.456 1.00 98.31 375 ASP A CA 1
ATOM 3024 C C . ASP A 1 375 ? -27.353 -0.177 20.070 1.00 98.31 375 ASP A C 1
ATOM 3026 O O . ASP A 1 375 ? -28.367 -0.330 19.388 1.00 98.31 375 ASP A O 1
ATOM 3030 N N . LEU A 1 376 ? -26.261 0.431 19.587 1.00 98.31 376 LEU A N 1
ATOM 3031 C CA . LEU A 1 376 ? -26.179 0.979 18.227 1.00 98.31 376 LEU A CA 1
ATOM 3032 C C . LEU A 1 376 ? -26.427 -0.084 17.147 1.00 98.31 376 LEU A C 1
ATOM 3034 O O . LEU A 1 376 ? -27.178 0.169 16.207 1.00 98.31 376 LEU A O 1
ATOM 3038 N N . ALA A 1 377 ? -25.865 -1.287 17.292 1.00 98.50 377 ALA A N 1
ATOM 3039 C CA . ALA A 1 377 ? -26.088 -2.389 16.356 1.00 98.50 377 ALA A CA 1
ATOM 3040 C C . ALA A 1 377 ? -27.573 -2.792 16.283 1.00 98.50 377 ALA A C 1
ATOM 3042 O O . ALA A 1 377 ? -28.099 -3.027 15.195 1.00 98.50 377 ALA A O 1
ATOM 3043 N N . ARG A 1 378 ? -28.287 -2.812 17.418 1.00 98.44 378 ARG A N 1
ATOM 3044 C CA . ARG A 1 378 ? -29.738 -3.087 17.457 1.00 98.44 378 ARG A CA 1
ATOM 3045 C C . ARG A 1 378 ? -30.569 -1.952 16.863 1.00 98.44 378 ARG A C 1
ATOM 3047 O O . ARG A 1 378 ? -31.565 -2.216 16.184 1.00 98.44 378 ARG A O 1
ATOM 3054 N N . GLN A 1 379 ? -30.172 -0.700 17.087 1.00 98.31 379 GLN A N 1
ATOM 3055 C CA . GLN A 1 379 ? -30.806 0.456 16.450 1.00 98.31 379 GLN A CA 1
ATOM 3056 C C . GLN A 1 379 ? -30.634 0.397 14.924 1.00 98.31 379 GLN A C 1
ATOM 3058 O O . GLN A 1 379 ? -31.612 0.539 14.189 1.00 98.31 379 GLN A O 1
ATOM 3063 N N . ALA A 1 380 ? -29.427 0.082 14.447 1.00 98.19 380 ALA A N 1
ATOM 3064 C CA . ALA A 1 380 ? -29.137 -0.115 13.031 1.00 98.19 380 ALA A CA 1
ATOM 3065 C C . ALA A 1 380 ? -29.936 -1.285 12.435 1.00 98.19 380 ALA A C 1
ATOM 3067 O O . ALA A 1 380 ? -30.552 -1.138 11.383 1.00 98.19 380 ALA A O 1
ATOM 3068 N N . ALA A 1 381 ? -30.022 -2.422 13.131 1.00 97.75 381 ALA A N 1
ATOM 3069 C CA . ALA A 1 381 ? -30.857 -3.543 12.703 1.00 97.75 381 ALA A CA 1
ATOM 3070 C C . ALA A 1 381 ? -32.343 -3.153 12.606 1.00 97.75 381 ALA A C 1
ATOM 3072 O O . ALA A 1 381 ? -33.013 -3.502 11.636 1.00 97.75 381 ALA A O 1
ATOM 3073 N N . THR A 1 382 ? -32.858 -2.377 13.564 1.00 98.00 382 THR A N 1
ATOM 3074 C CA . THR A 1 382 ? -34.243 -1.871 13.542 1.00 98.00 382 THR A CA 1
ATOM 3075 C C . THR A 1 382 ? -34.489 -0.945 12.348 1.00 98.00 382 THR A C 1
ATOM 3077 O O . THR A 1 382 ? -35.515 -1.057 11.669 1.00 98.00 382 THR A O 1
ATOM 3080 N N . LEU A 1 383 ? -33.538 -0.060 12.047 1.00 97.12 383 LEU A N 1
ATOM 3081 C CA . LEU A 1 383 ? -33.560 0.793 10.859 1.00 97.12 383 LEU A CA 1
ATOM 3082 C C . LEU A 1 383 ? -33.587 -0.053 9.573 1.00 97.12 383 LEU A C 1
ATOM 3084 O O . LEU A 1 383 ? -34.464 0.150 8.733 1.00 97.12 383 LEU A O 1
ATOM 3088 N N . LEU A 1 384 ? -32.686 -1.030 9.433 1.00 96.06 384 LEU A N 1
ATOM 3089 C CA . LEU A 1 384 ? -32.609 -1.895 8.249 1.00 96.06 384 LEU A CA 1
ATOM 3090 C C . LEU A 1 384 ? -33.888 -2.715 8.039 1.00 96.06 384 LEU A C 1
ATOM 3092 O O . LEU A 1 384 ? -34.400 -2.793 6.922 1.00 96.06 384 LEU A O 1
ATOM 3096 N N . ARG A 1 385 ? -34.460 -3.251 9.121 1.00 95.69 385 ARG A N 1
ATOM 3097 C CA . ARG A 1 385 ? -35.744 -3.966 9.101 1.00 95.69 385 ARG A CA 1
ATOM 3098 C C . ARG A 1 385 ? -36.885 -3.068 8.631 1.00 95.69 385 ARG A C 1
ATOM 3100 O O . ARG A 1 385 ? -37.653 -3.447 7.753 1.00 95.69 385 ARG A O 1
ATOM 3107 N N . SER A 1 386 ? -37.002 -1.878 9.218 1.00 95.75 386 SER A N 1
ATOM 3108 C CA . SER A 1 386 ? -38.148 -0.989 8.989 1.00 95.75 386 SER A CA 1
ATOM 3109 C C . SER A 1 386 ? -38.106 -0.257 7.648 1.00 95.75 386 SER A C 1
ATOM 3111 O O . SER A 1 386 ? -39.148 -0.108 7.013 1.00 95.75 386 SER A O 1
ATOM 3113 N N . LYS A 1 387 ? -36.925 0.195 7.208 1.00 95.44 387 LYS A N 1
ATOM 3114 C CA . LYS A 1 387 ? -36.769 1.011 5.994 1.00 95.44 387 LYS A CA 1
ATOM 3115 C C . LYS A 1 387 ? -36.417 0.192 4.752 1.00 95.44 387 LYS A C 1
ATOM 3117 O O . LYS A 1 387 ? -36.860 0.542 3.661 1.00 95.44 387 LYS A O 1
ATOM 3122 N N . TYR A 1 388 ? -35.653 -0.887 4.915 1.00 94.56 388 TYR A N 1
ATOM 3123 C CA . TYR A 1 388 ? -35.115 -1.678 3.802 1.00 94.56 388 TYR A CA 1
ATOM 3124 C C . TYR A 1 388 ? -35.677 -3.103 3.732 1.00 94.56 388 TYR A C 1
ATOM 3126 O O . TYR A 1 388 ? -35.352 -3.840 2.807 1.00 94.56 388 TYR A O 1
ATOM 3134 N N . GLY A 1 389 ? -36.545 -3.492 4.673 1.00 93.12 389 GLY A N 1
ATOM 3135 C CA . GLY A 1 389 ? -37.237 -4.781 4.643 1.00 93.12 389 GLY A CA 1
ATOM 3136 C C . GLY A 1 389 ? -36.344 -5.991 4.919 1.00 93.12 389 GLY A C 1
ATOM 3137 O O . GLY A 1 389 ? -36.773 -7.110 4.660 1.00 93.12 389 GLY A O 1
ATOM 3138 N N . VAL A 1 390 ? -35.131 -5.786 5.445 1.00 93.88 390 VAL A N 1
ATOM 3139 C CA . VAL A 1 390 ? -34.201 -6.875 5.777 1.00 93.88 390 VAL A CA 1
ATOM 3140 C C . VAL A 1 390 ? -34.805 -7.736 6.886 1.00 93.88 390 VAL A C 1
ATOM 3142 O O . VAL A 1 390 ? -35.118 -7.231 7.963 1.00 93.88 390 VAL A O 1
ATOM 3145 N N . THR A 1 391 ? -34.974 -9.036 6.662 1.00 93.06 391 THR A N 1
ATOM 3146 C CA . THR A 1 391 ? -35.570 -9.960 7.638 1.00 93.06 391 THR A CA 1
ATOM 3147 C C . THR A 1 391 ? -34.530 -10.760 8.408 1.00 93.06 391 THR A C 1
ATOM 3149 O O . THR A 1 391 ? -34.801 -11.144 9.551 1.00 93.06 391 THR A O 1
ATOM 3152 N N . ARG A 1 392 ? -33.324 -10.948 7.860 1.00 94.81 392 ARG A N 1
ATOM 3153 C CA . ARG A 1 392 ? -32.242 -11.670 8.539 1.00 94.81 392 ARG A CA 1
ATOM 3154 C C . ARG A 1 392 ? -30.983 -10.818 8.658 1.00 94.81 392 ARG A C 1
ATOM 3156 O O . ARG A 1 392 ? -30.419 -10.379 7.659 1.00 94.81 392 ARG A O 1
ATOM 3163 N N . LEU A 1 393 ? -30.547 -10.631 9.904 1.00 96.06 393 LEU A N 1
ATOM 3164 C CA . LEU A 1 393 ? -29.419 -9.794 10.296 1.00 96.06 393 LEU A CA 1
ATOM 3165 C C . LEU A 1 393 ? -28.558 -10.520 11.324 1.00 96.06 393 LEU A C 1
ATOM 3167 O O . LEU A 1 393 ? -29.067 -11.235 12.188 1.00 96.06 393 LEU A O 1
ATOM 3171 N N . GLY A 1 394 ? -27.259 -10.274 11.269 1.00 97.19 394 GLY A N 1
ATOM 3172 C CA . GLY A 1 394 ? -26.360 -10.615 12.359 1.00 97.19 394 GLY A CA 1
ATOM 3173 C C . GLY A 1 394 ? -25.195 -9.649 12.450 1.00 97.19 394 GLY A C 1
ATOM 3174 O O . GLY A 1 394 ? -25.039 -8.760 11.616 1.00 97.19 394 GLY A O 1
ATOM 3175 N N . VAL A 1 395 ? -24.387 -9.820 13.484 1.00 98.25 395 VAL A N 1
ATOM 3176 C CA . VAL A 1 395 ? -23.192 -9.025 13.753 1.00 98.25 395 VAL A CA 1
ATOM 3177 C C . VAL A 1 395 ? -21.977 -9.936 13.707 1.00 98.25 395 VAL A C 1
ATOM 3179 O O . VAL A 1 395 ? -22.017 -11.054 14.223 1.00 98.25 395 VAL A O 1
ATOM 3182 N N . ILE A 1 396 ? -20.899 -9.447 13.100 1.00 97.31 396 ILE A N 1
ATOM 3183 C CA . ILE A 1 396 ? -19.569 -10.066 13.114 1.00 97.31 396 ILE A CA 1
ATOM 3184 C C . ILE A 1 396 ? -18.517 -9.038 13.563 1.00 97.31 396 ILE A C 1
ATOM 3186 O O . ILE A 1 396 ? -18.836 -7.888 13.864 1.00 97.31 396 ILE A O 1
ATOM 3190 N N . GLY A 1 397 ? -17.246 -9.441 13.590 1.00 95.38 397 GLY A N 1
ATOM 3191 C CA . GLY A 1 397 ? -16.124 -8.546 13.884 1.00 95.38 397 GLY A CA 1
ATOM 3192 C C . GLY A 1 397 ? -15.773 -8.496 15.369 1.00 95.38 397 GLY A C 1
ATOM 3193 O O . GLY A 1 397 ? -15.992 -9.456 16.101 1.00 95.38 397 GLY A O 1
ATOM 3194 N N . ASP A 1 398 ? -15.173 -7.400 15.823 1.00 96.19 398 ASP A N 1
ATOM 3195 C CA . ASP A 1 398 ? -14.626 -7.316 17.186 1.00 96.19 398 ASP A CA 1
ATOM 3196 C C . ASP A 1 398 ? -15.707 -7.151 18.268 1.00 96.19 398 ASP A C 1
ATOM 3198 O O . ASP A 1 398 ? -15.474 -7.464 19.433 1.00 96.19 398 ASP A O 1
ATOM 3202 N N . LEU A 1 399 ? -16.919 -6.723 17.893 1.00 97.50 399 LEU A N 1
ATOM 3203 C CA . LEU A 1 399 ? -18.027 -6.545 18.837 1.00 97.50 399 LEU A CA 1
ATOM 3204 C C . LEU A 1 399 ? -18.527 -7.871 19.444 1.00 97.50 399 LEU A C 1
ATOM 3206 O O . LEU A 1 399 ? -18.980 -7.895 20.589 1.00 97.50 399 LEU A O 1
ATOM 3210 N N . VAL A 1 400 ? -18.427 -8.972 18.693 1.00 97.25 400 VAL A N 1
ATOM 3211 C CA . VAL A 1 400 ? -18.845 -10.322 19.127 1.00 97.25 400 VAL A CA 1
ATOM 3212 C C . VAL A 1 400 ? -17.725 -11.111 19.806 1.00 97.25 400 VAL A C 1
ATOM 3214 O O . VAL A 1 400 ? -17.970 -12.157 20.402 1.00 97.25 400 VAL A O 1
ATOM 3217 N N . LYS A 1 401 ? -16.489 -10.620 19.713 1.00 96.00 401 LYS A N 1
ATOM 3218 C CA . LYS A 1 401 ? -15.297 -11.281 20.237 1.00 96.00 401 LYS A CA 1
ATOM 3219 C C . LYS A 1 401 ? -15.058 -10.952 21.717 1.00 96.00 401 LYS A C 1
ATOM 3221 O O . LYS A 1 401 ? -15.491 -9.897 22.192 1.00 96.00 401 LYS A O 1
ATOM 3226 N N . PRO A 1 402 ? -14.352 -11.818 22.468 1.00 95.25 402 PRO A N 1
ATOM 3227 C CA . PRO A 1 402 ? -13.966 -11.519 23.844 1.00 95.25 402 PRO A CA 1
ATOM 3228 C C . PRO A 1 402 ? -12.891 -10.424 23.939 1.00 95.25 402 PRO A C 1
ATOM 3230 O O . PRO A 1 402 ? -12.875 -9.694 24.927 1.00 95.25 402 PRO A O 1
ATOM 3233 N N . GLU A 1 403 ? -12.024 -10.269 22.934 1.00 95.19 403 GLU A N 1
ATOM 3234 C CA . GLU A 1 403 ? -10.943 -9.276 22.935 1.00 95.19 403 GLU A CA 1
ATOM 3235 C C . GLU A 1 403 ? -11.474 -7.829 22.942 1.00 95.19 403 GLU A C 1
ATOM 3237 O O . GLU A 1 403 ? -12.501 -7.564 22.312 1.00 95.19 403 GLU A O 1
ATOM 3242 N N . PRO A 1 404 ? -10.796 -6.873 23.608 1.00 96.56 404 PRO A N 1
ATOM 3243 C CA . PRO A 1 404 ? -11.241 -5.484 23.647 1.00 96.56 404 PRO A CA 1
ATOM 3244 C C . PRO A 1 404 ? -11.347 -4.815 22.272 1.00 96.56 404 PRO A C 1
ATOM 3246 O O . PRO A 1 404 ? -10.531 -5.054 21.380 1.00 96.56 404 PRO A O 1
ATOM 3249 N N . LEU A 1 405 ? -12.309 -3.900 22.133 1.00 97.81 405 LEU A N 1
ATOM 3250 C CA . LEU A 1 405 ? -12.430 -3.023 20.972 1.00 97.81 405 LEU A CA 1
ATOM 3251 C C . LEU A 1 405 ? -11.186 -2.133 20.859 1.00 97.81 405 LEU A C 1
ATOM 3253 O O . LEU A 1 405 ? -10.887 -1.345 21.765 1.00 97.81 405 LEU A O 1
ATOM 3257 N N . ASN A 1 406 ? -10.513 -2.195 19.715 1.00 96.31 406 ASN A N 1
ATOM 3258 C CA . ASN A 1 406 ? -9.319 -1.413 19.410 1.00 96.31 406 ASN A CA 1
ATOM 3259 C C . ASN A 1 406 ? -9.639 -0.245 18.453 1.00 96.31 406 ASN A C 1
ATOM 3261 O O . ASN A 1 406 ? -10.800 0.073 18.202 1.00 96.31 406 ASN A O 1
ATOM 3265 N N . PHE A 1 407 ? -8.604 0.441 17.960 1.00 97.25 407 PHE A N 1
ATOM 3266 C CA . PHE A 1 407 ? -8.746 1.593 17.061 1.00 97.25 407 PHE A CA 1
ATOM 3267 C C . PHE A 1 407 ? -9.445 1.255 15.730 1.00 97.25 407 PHE A C 1
ATOM 3269 O O . PHE A 1 407 ? -10.177 2.081 15.193 1.00 97.25 407 PHE A O 1
ATOM 3276 N N . TRP A 1 408 ? -9.227 0.048 15.205 1.00 96.69 408 TRP A N 1
ATOM 3277 C CA . TRP A 1 408 ? -9.773 -0.418 13.929 1.00 96.69 408 TRP A CA 1
ATOM 3278 C C . TRP A 1 408 ? -11.123 -1.116 14.059 1.00 96.69 408 TRP A C 1
ATOM 3280 O O . TRP A 1 408 ? -11.703 -1.482 13.039 1.00 96.69 408 TRP A O 1
ATOM 3290 N N . SER A 1 409 ? -11.615 -1.321 15.282 1.00 96.69 409 SER A N 1
ATOM 3291 C CA . SER A 1 409 ? -12.905 -1.960 15.497 1.00 96.69 409 SER A CA 1
ATOM 3292 C C . SER A 1 409 ? -14.042 -1.095 14.945 1.00 96.69 409 SER A C 1
ATOM 3294 O O . SER A 1 409 ? -14.033 0.133 15.032 1.00 96.69 409 SER A O 1
ATOM 3296 N N . GLU A 1 410 ? -15.050 -1.764 14.408 1.00 96.62 410 GLU A N 1
ATOM 3297 C CA . GLU A 1 410 ? -16.269 -1.178 13.859 1.00 96.62 410 GLU A CA 1
ATOM 3298 C C . GLU A 1 410 ? -17.453 -2.112 14.130 1.00 96.62 410 GLU A C 1
ATOM 3300 O O . GLU A 1 410 ? -17.273 -3.250 14.577 1.00 96.62 410 GLU A O 1
ATOM 3305 N N . ILE A 1 411 ? -18.669 -1.628 13.883 1.00 98.00 411 ILE A N 1
ATOM 3306 C CA . ILE A 1 411 ? -19.865 -2.469 13.913 1.00 98.00 411 ILE A CA 1
ATOM 3307 C C . ILE A 1 411 ? -20.081 -3.000 12.498 1.00 98.00 411 ILE A C 1
ATOM 3309 O O . ILE A 1 411 ? -20.414 -2.227 11.606 1.00 98.00 411 ILE A O 1
ATOM 3313 N N . THR A 1 412 ? -19.922 -4.307 12.289 1.00 96.88 412 THR A N 1
ATOM 3314 C CA . THR A 1 412 ? -20.149 -4.938 10.981 1.00 96.88 412 THR A CA 1
ATOM 3315 C C . THR A 1 412 ? -21.413 -5.791 11.018 1.00 96.88 412 THR A C 1
ATOM 3317 O O . THR A 1 412 ? -21.458 -6.839 11.668 1.00 96.88 412 THR A O 1
ATOM 3320 N N . LEU A 1 413 ? -22.443 -5.338 10.307 1.00 97.31 413 LEU A N 1
ATOM 3321 C CA . LEU A 1 413 ? -23.701 -6.052 10.117 1.00 97.31 413 LEU A CA 1
ATOM 3322 C C . LEU A 1 413 ? -23.607 -7.000 8.916 1.00 97.31 413 LEU A C 1
ATOM 3324 O O . LEU A 1 413 ? -23.009 -6.669 7.896 1.00 97.31 413 LEU A O 1
ATOM 3328 N N . VAL A 1 414 ? -24.238 -8.164 9.011 1.00 96.62 414 VAL A N 1
ATOM 3329 C CA . VAL A 1 414 ? -24.371 -9.125 7.910 1.00 96.62 414 VAL A CA 1
ATOM 3330 C C . VAL A 1 414 ? -25.839 -9.216 7.523 1.00 96.62 414 VAL A C 1
ATOM 3332 O O . VAL A 1 414 ? -26.686 -9.432 8.392 1.00 96.62 414 VAL A O 1
ATOM 3335 N N . VAL A 1 415 ? -26.136 -9.045 6.234 1.00 94.88 415 VAL A N 1
ATOM 3336 C CA . VAL A 1 415 ? -27.498 -9.063 5.674 1.00 94.88 415 VAL A CA 1
ATOM 3337 C C . VAL A 1 415 ? -27.637 -10.176 4.630 1.00 94.88 415 VAL A C 1
ATOM 3339 O O . VAL A 1 415 ? -26.679 -10.469 3.917 1.00 94.88 415 VAL A O 1
ATOM 3342 N N . TRP A 1 416 ? -28.814 -10.805 4.526 1.00 92.50 416 TRP A N 1
ATOM 3343 C CA . TRP A 1 416 ? -29.063 -11.900 3.563 1.00 92.50 416 TRP A CA 1
ATOM 3344 C C . TRP A 1 416 ? -30.073 -11.556 2.473 1.00 92.50 416 TRP A C 1
ATOM 3346 O O . TRP A 1 416 ? -29.981 -12.070 1.366 1.00 92.50 416 TRP A O 1
ATOM 3356 N N . ASP A 1 417 ? -31.072 -10.741 2.787 1.00 88.56 417 ASP A N 1
ATOM 3357 C CA . ASP A 1 417 ? -32.270 -10.585 1.966 1.00 88.56 417 ASP A CA 1
ATOM 3358 C C . ASP A 1 417 ? -32.493 -9.135 1.528 1.00 88.56 417 ASP A C 1
ATOM 3360 O O . ASP A 1 417 ? -33.621 -8.646 1.445 1.00 88.56 417 ASP A O 1
ATOM 3364 N N . LEU A 1 418 ? -31.394 -8.445 1.217 1.00 85.94 418 LEU A N 1
ATOM 3365 C CA . LEU A 1 418 ? -31.440 -7.121 0.616 1.00 85.94 418 LEU A CA 1
ATOM 3366 C C . LEU A 1 418 ? -31.919 -7.242 -0.842 1.00 85.94 418 LEU A C 1
ATOM 3368 O O . LEU A 1 418 ? -31.231 -7.781 -1.703 1.00 85.94 418 LEU A O 1
ATOM 3372 N N . THR A 1 419 ? -33.139 -6.779 -1.115 1.00 72.38 419 THR A N 1
ATOM 3373 C CA . THR A 1 419 ? -33.810 -6.985 -2.415 1.00 72.38 419 THR A CA 1
ATOM 3374 C C . THR A 1 419 ? -33.433 -5.954 -3.482 1.00 72.38 419 THR A C 1
ATOM 3376 O O . THR A 1 419 ? -33.562 -6.231 -4.674 1.00 72.38 419 THR A O 1
ATOM 3379 N N . GLU A 1 420 ? -32.937 -4.784 -3.075 1.00 76.62 420 GLU A N 1
ATOM 3380 C CA . GLU A 1 420 ? -32.507 -3.696 -3.956 1.00 76.62 420 GLU A CA 1
ATOM 3381 C C . GLU A 1 420 ? -31.105 -3.216 -3.564 1.00 76.62 420 GLU A C 1
ATOM 3383 O O . GLU A 1 420 ? -30.806 -3.070 -2.379 1.00 76.62 420 GLU A O 1
ATOM 3388 N N . ARG A 1 421 ? -30.259 -2.904 -4.558 1.00 77.31 421 ARG A N 1
ATOM 3389 C CA . ARG A 1 421 ? -28.952 -2.274 -4.316 1.00 77.31 421 ARG A CA 1
ATOM 3390 C C . ARG A 1 421 ? -29.145 -0.821 -3.896 1.00 77.31 421 ARG A C 1
ATOM 3392 O O . ARG A 1 421 ? -29.233 0.070 -4.741 1.00 77.31 421 ARG A O 1
ATOM 3399 N N . LYS A 1 422 ? -29.223 -0.610 -2.587 1.00 85.81 422 LYS A N 1
ATOM 3400 C CA . LYS A 1 422 ? -29.387 0.693 -1.928 1.00 85.81 422 LYS A CA 1
ATOM 3401 C C . LYS A 1 422 ? -28.188 1.048 -1.054 1.00 85.81 422 LYS A C 1
ATOM 3403 O O . LYS A 1 422 ? -28.318 1.801 -0.097 1.00 85.81 422 LYS A O 1
ATOM 3408 N N . ASP A 1 423 ? -27.012 0.533 -1.400 1.00 87.81 423 ASP A N 1
ATOM 3409 C CA . ASP A 1 423 ? -25.792 0.594 -0.589 1.00 87.81 423 ASP A CA 1
ATOM 3410 C C . ASP A 1 423 ? -25.463 2.017 -0.129 1.00 87.81 423 ASP A C 1
ATOM 3412 O O . ASP A 1 423 ? -25.160 2.232 1.041 1.00 87.81 423 ASP A O 1
ATOM 3416 N N . TYR A 1 424 ? -25.600 3.007 -1.020 1.00 90.44 424 TYR A N 1
ATOM 3417 C CA . TYR A 1 424 ? -25.371 4.414 -0.685 1.00 90.44 424 TYR A CA 1
ATOM 3418 C C . TYR A 1 424 ? -26.399 4.972 0.313 1.00 90.44 424 TYR A C 1
ATOM 3420 O O . TYR A 1 424 ? -26.032 5.697 1.234 1.00 90.44 424 TYR A O 1
ATOM 3428 N N . GLU A 1 425 ? -27.681 4.642 0.147 1.00 94.56 425 GLU A N 1
ATOM 3429 C CA . GLU A 1 425 ? -28.760 5.103 1.032 1.00 94.56 425 GLU A CA 1
ATOM 3430 C C . GLU A 1 425 ? -28.630 4.467 2.418 1.00 94.56 425 GLU A C 1
ATOM 3432 O O . GLU A 1 425 ? -28.736 5.155 3.435 1.00 94.56 425 GLU A O 1
ATOM 3437 N N . ILE A 1 426 ? -28.324 3.167 2.449 1.00 94.31 426 ILE A N 1
ATOM 3438 C CA . ILE A 1 426 ? -28.059 2.415 3.673 1.00 94.31 426 ILE A CA 1
ATOM 3439 C C . ILE A 1 426 ? -26.848 3.004 4.387 1.00 94.31 426 ILE A C 1
ATOM 3441 O O . ILE A 1 426 ? -26.944 3.345 5.563 1.00 94.31 426 ILE A O 1
ATOM 3445 N N . TYR A 1 427 ? -25.732 3.184 3.677 1.00 93.00 427 TYR A N 1
ATOM 3446 C CA . TYR A 1 427 ? -24.533 3.814 4.223 1.00 93.00 427 TYR A CA 1
ATOM 3447 C C . TYR A 1 427 ? -24.840 5.198 4.807 1.00 93.00 427 TYR A C 1
ATOM 3449 O O . TYR A 1 427 ? -24.432 5.504 5.928 1.00 93.00 427 TYR A O 1
ATOM 3457 N N . HIS A 1 428 ? -25.602 6.024 4.085 1.00 95.00 428 HIS A N 1
ATOM 3458 C CA . HIS A 1 428 ? -25.982 7.354 4.550 1.00 95.00 428 HIS A CA 1
ATOM 3459 C C . HIS A 1 428 ? -26.805 7.302 5.845 1.00 95.00 428 HIS A C 1
ATOM 3461 O O . HIS A 1 428 ? -26.509 8.035 6.789 1.00 95.00 428 HIS A O 1
ATOM 3467 N N . ASP A 1 429 ? -27.809 6.427 5.931 1.00 96.50 429 ASP A N 1
ATOM 3468 C CA . ASP A 1 429 ? -28.618 6.307 7.145 1.00 96.50 429 ASP A CA 1
ATOM 3469 C C . ASP A 1 429 ? -27.831 5.737 8.332 1.00 96.50 429 ASP A C 1
ATOM 3471 O O . ASP A 1 429 ? -27.996 6.208 9.458 1.00 96.50 429 ASP A O 1
ATOM 3475 N N . LEU A 1 430 ? -26.968 4.745 8.095 1.00 96.62 430 LEU A N 1
ATOM 3476 C CA . LEU A 1 430 ? -26.106 4.173 9.129 1.00 96.62 430 LEU A CA 1
ATOM 3477 C C . LEU A 1 430 ? -25.106 5.215 9.654 1.00 96.62 430 LEU A C 1
ATOM 3479 O O . LEU A 1 430 ? -24.922 5.331 10.865 1.00 96.62 430 LEU A O 1
ATOM 3483 N N . SER A 1 431 ? -24.538 6.042 8.772 1.00 94.81 431 SER A N 1
ATOM 3484 C CA . SER A 1 431 ? -23.655 7.152 9.154 1.00 94.81 431 SER A CA 1
ATOM 3485 C C . SER A 1 431 ? -24.388 8.261 9.926 1.00 94.81 431 SER A C 1
ATOM 3487 O O . SER A 1 431 ? -23.812 8.889 10.817 1.00 94.81 431 SER A O 1
ATOM 3489 N N . ASN A 1 432 ? -25.676 8.487 9.635 1.00 96.56 432 ASN A N 1
ATOM 3490 C CA . ASN A 1 432 ? -26.522 9.394 10.418 1.00 96.56 432 ASN A CA 1
ATOM 3491 C C . ASN A 1 432 ? -26.816 8.851 11.826 1.00 96.56 432 ASN A C 1
ATOM 3493 O O . ASN A 1 432 ? -26.986 9.645 12.752 1.00 96.56 432 ASN A O 1
ATOM 3497 N N . LEU A 1 433 ? -26.875 7.525 11.995 1.00 96.50 433 LEU A N 1
ATOM 3498 C CA . LEU A 1 433 ? -27.046 6.889 13.301 1.00 96.50 433 LEU A CA 1
ATOM 3499 C C . LEU A 1 433 ? -25.775 7.000 14.154 1.00 96.50 433 LEU A C 1
ATOM 3501 O O . LEU A 1 433 ? -25.854 7.310 15.341 1.00 96.50 433 LEU A O 1
ATOM 3505 N N . SER A 1 434 ? -24.609 6.753 13.556 1.00 96.56 434 SER A N 1
ATOM 3506 C CA . SER A 1 434 ? -23.323 6.878 14.233 1.00 96.56 434 SER A CA 1
ATOM 3507 C C . SER A 1 434 ? -22.194 7.146 13.243 1.00 96.56 434 SER A C 1
ATOM 3509 O O . SER A 1 434 ? -22.023 6.423 12.263 1.00 96.56 434 SER A O 1
ATOM 3511 N N . LYS A 1 435 ? -21.378 8.162 13.544 1.00 91.06 435 LYS A N 1
ATOM 3512 C CA . LYS A 1 435 ? -20.103 8.405 12.850 1.00 91.06 435 LYS A CA 1
ATOM 3513 C C . LYS A 1 435 ? -18.937 7.676 13.515 1.00 91.06 435 LYS A C 1
ATOM 3515 O O . LYS A 1 435 ? -18.035 7.220 12.826 1.00 91.06 435 LYS A O 1
ATOM 3520 N N . GLU A 1 436 ? -18.974 7.561 14.843 1.00 92.19 436 GLU A N 1
ATOM 3521 C CA . GLU A 1 436 ? -17.995 6.834 15.651 1.00 92.19 436 GLU A CA 1
ATOM 3522 C C . GLU A 1 436 ? -18.720 6.126 16.816 1.00 92.19 436 GLU A C 1
ATOM 3524 O O . GLU A 1 436 ? -19.253 6.803 17.698 1.00 92.19 436 GLU A O 1
ATOM 3529 N N . PRO A 1 437 ? -18.759 4.779 16.845 1.00 95.38 437 PRO A N 1
ATOM 3530 C CA . PRO A 1 437 ? -18.184 3.875 15.851 1.00 95.38 437 PRO A CA 1
ATOM 3531 C C . PRO A 1 437 ? -18.860 3.970 14.489 1.00 95.38 437 PRO A C 1
ATOM 3533 O O . PRO A 1 437 ? -20.042 4.291 14.380 1.00 95.38 437 PRO A O 1
ATOM 3536 N N . GLU A 1 438 ? -18.095 3.632 13.463 1.00 95.75 438 GLU A N 1
ATOM 3537 C CA . GLU A 1 438 ? -18.625 3.382 12.130 1.00 95.75 438 GLU A CA 1
ATOM 3538 C C . GLU A 1 438 ? -19.491 2.114 12.141 1.00 95.75 438 GLU A C 1
ATOM 3540 O O . GLU A 1 438 ? -19.160 1.125 12.809 1.00 95.75 438 GLU A O 1
ATOM 3545 N N . ILE A 1 439 ? -20.605 2.160 11.408 1.00 97.50 439 ILE A N 1
ATOM 3546 C CA . ILE A 1 439 ? -21.505 1.024 11.213 1.00 97.50 439 ILE A CA 1
ATOM 3547 C C . ILE A 1 439 ? -21.475 0.652 9.735 1.00 97.50 439 ILE A C 1
ATOM 3549 O O . ILE A 1 439 ? -21.999 1.379 8.894 1.00 97.50 439 ILE A O 1
ATOM 3553 N N . ASN A 1 440 ? -20.878 -0.497 9.447 1.00 94.00 440 ASN A N 1
ATOM 3554 C CA . ASN A 1 440 ? -20.761 -1.071 8.118 1.00 94.00 440 ASN A CA 1
ATOM 3555 C C . ASN A 1 440 ? -21.702 -2.263 7.963 1.00 94.00 440 ASN A C 1
ATOM 3557 O O . ASN A 1 440 ? -22.127 -2.880 8.943 1.00 94.00 440 ASN A O 1
ATOM 3561 N N . PHE A 1 441 ? -22.021 -2.608 6.718 1.00 92.94 441 PHE A N 1
ATOM 3562 C CA . PHE A 1 441 ? -22.763 -3.824 6.414 1.00 92.94 441 PHE A CA 1
ATOM 3563 C C . PHE A 1 441 ? -22.126 -4.577 5.248 1.00 92.94 441 PHE A C 1
ATOM 3565 O O . PHE A 1 441 ? -21.510 -3.976 4.370 1.00 92.94 441 PHE A O 1
ATOM 3572 N N . ILE A 1 442 ? -22.290 -5.897 5.249 1.00 92.69 442 ILE A N 1
ATOM 3573 C CA . ILE A 1 442 ? -21.914 -6.777 4.145 1.00 92.69 442 ILE A CA 1
ATOM 3574 C C . ILE A 1 442 ? -23.068 -7.720 3.811 1.00 92.69 442 ILE A C 1
ATOM 3576 O O . ILE A 1 442 ? -23.794 -8.180 4.696 1.00 92.69 442 ILE A O 1
ATOM 3580 N N . GLU A 1 443 ? -23.226 -8.033 2.530 1.00 91.38 443 GLU A N 1
ATOM 3581 C CA . GLU A 1 443 ? -24.108 -9.114 2.092 1.00 91.38 443 GLU A CA 1
ATOM 3582 C C . GLU A 1 443 ? -23.423 -10.464 2.325 1.00 91.38 443 GLU A C 1
ATOM 3584 O O . GLU A 1 443 ? -22.264 -10.653 1.946 1.00 91.38 443 GLU A O 1
ATOM 3589 N N . ALA A 1 444 ? -24.135 -11.411 2.937 1.00 89.81 444 ALA A N 1
ATOM 3590 C CA . ALA A 1 444 ? -23.580 -12.703 3.334 1.00 89.81 444 ALA A CA 1
ATOM 3591 C C . ALA A 1 444 ? -23.012 -13.518 2.160 1.00 89.81 444 ALA A C 1
ATOM 3593 O O . ALA A 1 444 ? -22.002 -14.200 2.318 1.00 89.81 444 ALA A O 1
ATOM 3594 N N . ASP A 1 445 ? -23.637 -13.402 0.986 1.00 85.25 445 ASP A N 1
ATOM 3595 C CA . ASP A 1 445 ? -23.252 -14.111 -0.238 1.00 85.25 445 ASP A CA 1
ATOM 3596 C C . ASP A 1 445 ? -22.413 -13.229 -1.186 1.00 85.25 445 ASP A C 1
ATOM 3598 O O . ASP A 1 445 ? -22.275 -13.515 -2.379 1.00 85.25 445 ASP A O 1
ATOM 3602 N N . SER A 1 446 ? -21.842 -12.130 -0.675 1.00 84.31 446 SER A N 1
ATOM 3603 C CA . SER A 1 446 ? -20.993 -11.247 -1.473 1.00 84.31 446 SER A CA 1
ATOM 3604 C C . SER A 1 446 ? -19.739 -11.978 -1.948 1.00 84.31 446 SER A C 1
ATOM 3606 O O . SER A 1 446 ? -18.879 -12.369 -1.159 1.00 84.31 446 SER A O 1
ATOM 3608 N N . LYS A 1 447 ? -19.564 -12.057 -3.271 1.00 80.38 447 LYS A N 1
ATOM 3609 C CA . LYS A 1 447 ? -18.321 -12.544 -3.893 1.00 80.38 447 LYS A CA 1
ATOM 3610 C C . LYS A 1 447 ? -17.095 -11.668 -3.595 1.00 80.38 447 LYS A C 1
ATOM 3612 O O . LYS A 1 447 ? -15.982 -12.063 -3.915 1.00 80.38 447 LYS A O 1
ATOM 3617 N N . TYR A 1 448 ? -17.309 -10.478 -3.032 1.00 81.69 448 TYR A N 1
ATOM 3618 C CA . TYR A 1 448 ? -16.262 -9.529 -2.656 1.00 81.69 448 TYR A CA 1
ATOM 3619 C C . TYR A 1 448 ? -15.909 -9.601 -1.164 1.00 81.69 448 TYR A C 1
ATOM 3621 O O . TYR A 1 448 ? -15.045 -8.852 -0.714 1.00 81.69 448 TYR A O 1
ATOM 3629 N N . ALA A 1 449 ? -16.571 -10.470 -0.389 1.00 86.31 449 ALA A N 1
ATOM 3630 C CA . ALA A 1 449 ? -16.240 -10.661 1.015 1.00 86.31 449 ALA A CA 1
ATOM 3631 C C . ALA A 1 449 ? -14.835 -11.258 1.152 1.00 86.31 449 ALA A C 1
ATOM 3633 O O . ALA A 1 449 ? -14.518 -12.272 0.524 1.00 86.31 449 ALA A O 1
ATOM 3634 N N . THR A 1 450 ? -14.009 -10.653 2.004 1.00 89.88 450 THR A N 1
ATOM 3635 C CA . THR A 1 450 ? -12.663 -11.159 2.296 1.00 89.88 450 THR A CA 1
ATOM 3636 C C . THR A 1 450 ? -12.738 -12.512 3.001 1.00 89.88 450 THR A C 1
ATOM 3638 O O . THR A 1 450 ? -13.742 -12.844 3.641 1.00 89.88 450 THR A O 1
ATOM 3641 N N . LEU A 1 451 ? -11.658 -13.297 2.960 1.00 90.12 451 LEU A N 1
ATOM 3642 C CA . LEU A 1 451 ? -11.603 -14.579 3.668 1.00 90.12 451 LEU A CA 1
ATOM 3643 C C . LEU A 1 451 ? -11.879 -14.406 5.173 1.00 90.12 451 LEU A C 1
ATOM 3645 O O . LEU A 1 451 ? -12.562 -15.231 5.776 1.00 90.12 451 LEU A O 1
ATOM 3649 N N . ALA A 1 452 ? -11.404 -13.308 5.770 1.00 90.69 452 ALA A N 1
ATOM 3650 C CA . ALA A 1 452 ? -11.667 -12.984 7.169 1.00 90.69 452 ALA A CA 1
ATOM 3651 C C . ALA A 1 452 ? -13.162 -12.738 7.440 1.00 90.69 452 ALA A C 1
ATOM 3653 O O . ALA A 1 452 ? -13.692 -13.231 8.436 1.00 90.69 452 ALA A O 1
ATOM 3654 N N . GLN A 1 453 ? -13.859 -12.023 6.550 1.00 92.50 453 GLN A N 1
ATOM 3655 C CA . GLN A 1 453 ? -15.305 -11.809 6.658 1.00 92.50 453 GLN A CA 1
ATOM 3656 C C . GLN A 1 453 ? -16.076 -13.121 6.491 1.00 92.50 453 GLN A C 1
ATOM 3658 O O . GLN A 1 453 ? -16.940 -13.421 7.311 1.00 92.50 453 GLN A O 1
ATOM 3663 N N . GLN A 1 454 ? -15.725 -13.945 5.500 1.00 92.06 454 GLN A N 1
ATOM 3664 C CA . GLN A 1 454 ? -16.349 -15.257 5.282 1.00 92.06 454 GLN A CA 1
ATOM 3665 C C . GLN A 1 454 ? -16.188 -16.173 6.506 1.00 92.06 454 GLN A C 1
ATOM 3667 O O . GLN A 1 454 ? -17.156 -16.770 6.984 1.00 92.06 454 GLN A O 1
ATOM 3672 N N . GLN A 1 455 ? -14.977 -16.240 7.068 1.00 93.00 455 GLN A N 1
ATOM 3673 C CA . GLN A 1 455 ? -14.707 -16.989 8.296 1.00 93.00 455 GLN A CA 1
ATOM 3674 C C . GLN A 1 455 ? -15.526 -16.445 9.471 1.00 93.00 455 GLN A C 1
ATOM 3676 O O . GLN A 1 455 ? -16.171 -17.229 10.168 1.00 93.00 455 GLN A O 1
ATOM 3681 N N . ALA A 1 456 ? -15.577 -15.123 9.651 1.00 93.81 456 ALA A N 1
ATOM 3682 C CA . ALA A 1 456 ? -16.343 -14.496 10.723 1.00 93.81 456 ALA A CA 1
ATOM 3683 C C . ALA A 1 456 ? -17.856 -14.754 10.603 1.00 93.81 456 ALA A C 1
ATOM 3685 O O . ALA A 1 456 ? -18.481 -15.080 11.610 1.00 93.81 456 ALA A O 1
ATOM 3686 N N . ILE A 1 457 ? -18.432 -14.703 9.395 1.00 94.56 457 ILE A N 1
ATOM 3687 C CA . ILE A 1 457 ? -19.835 -15.085 9.147 1.00 94.56 457 ILE A CA 1
ATOM 3688 C C . ILE A 1 457 ? -20.071 -16.543 9.558 1.00 94.56 457 ILE A C 1
ATOM 3690 O O . ILE A 1 457 ? -21.080 -16.858 10.183 1.00 94.56 457 ILE A O 1
ATOM 3694 N N . SER A 1 458 ? -19.140 -17.441 9.233 1.00 93.38 458 SER A N 1
ATOM 3695 C CA . SER A 1 458 ? -19.308 -18.871 9.516 1.00 93.38 458 SER A CA 1
ATOM 3696 C C . SER A 1 458 ? -19.103 -19.261 10.987 1.00 93.38 458 SER A C 1
ATOM 3698 O O . SER A 1 458 ? -19.679 -20.251 11.431 1.00 93.38 458 SER A O 1
ATOM 3700 N N . GLN A 1 459 ? -18.278 -18.522 11.737 1.00 94.62 459 GLN A N 1
ATOM 3701 C CA . GLN A 1 459 ? -17.787 -18.948 13.058 1.00 94.62 459 GLN A CA 1
ATOM 3702 C C . GLN A 1 459 ? -18.183 -18.026 14.214 1.00 94.62 459 GLN A C 1
ATOM 3704 O O . GLN A 1 459 ? -18.244 -18.488 15.350 1.00 94.62 459 GLN A O 1
ATOM 3709 N N . LEU A 1 460 ? -18.401 -16.736 13.953 1.00 94.50 460 LEU A N 1
ATOM 3710 C CA . LEU A 1 460 ? -18.530 -15.702 14.990 1.00 94.50 460 LEU A CA 1
ATOM 3711 C C . LEU A 1 460 ? -19.849 -14.925 14.912 1.00 94.50 460 LEU A C 1
ATOM 3713 O O . LEU A 1 460 ? -20.077 -14.037 15.728 1.00 94.50 460 LEU A O 1
ATOM 3717 N N . LEU A 1 461 ? -20.704 -15.229 13.937 1.00 96.75 461 LEU A N 1
ATOM 3718 C CA . LEU A 1 461 ? -21.964 -14.527 13.729 1.00 96.75 461 LEU A CA 1
ATOM 3719 C C . LEU A 1 461 ? -22.880 -14.623 14.955 1.00 96.75 461 LEU A C 1
ATOM 3721 O O . LEU A 1 461 ? -23.196 -15.712 15.433 1.00 96.75 461 LEU A O 1
ATOM 3725 N N . VAL A 1 462 ? -23.378 -13.469 15.393 1.00 97.31 462 VAL A N 1
ATOM 3726 C CA . VAL A 1 462 ? -24.456 -13.360 16.381 1.00 97.31 462 VAL A CA 1
ATOM 3727 C C . VAL A 1 462 ? -25.668 -12.735 15.696 1.00 97.31 462 VAL A C 1
ATOM 3729 O O . VAL A 1 462 ? -25.614 -11.574 15.299 1.00 97.31 462 VAL A O 1
ATOM 3732 N N . GLU A 1 463 ? -26.750 -13.497 15.524 1.00 94.94 463 GLU A N 1
ATOM 3733 C CA . GLU A 1 463 ? -27.998 -12.979 14.938 1.00 94.94 463 GLU A CA 1
ATOM 3734 C C . GLU A 1 463 ? -28.682 -11.967 15.878 1.00 94.94 463 GLU A C 1
ATOM 3736 O O . GLU A 1 463 ? -28.666 -12.151 17.101 1.00 94.94 463 GLU A O 1
ATOM 3741 N N . ILE A 1 464 ? -29.267 -10.899 15.309 1.00 92.75 464 ILE A N 1
ATOM 3742 C CA . ILE A 1 464 ? -29.896 -9.787 16.057 1.00 92.75 464 ILE A CA 1
ATOM 3743 C C . ILE A 1 464 ? -31.233 -9.292 15.510 1.00 92.75 464 ILE A C 1
ATOM 3745 O O . ILE A 1 464 ? -31.512 -9.418 14.291 1.00 92.75 464 ILE A O 1
#

Organism: NCBI:txid671071